Protein AF-A0A2D5T8U8-F1 (afdb_monomer)

pLDDT: mean 90.07, std 9.38, range [39.28, 98.5]

Sequence (561 aa):
HLLIDTCDAMGANLVNTICESIAPALEKISGGKALLKILSNYSDNSVCSAIVTYSPNCLANTSMTGEEVRDRIILASHIATSDVHRAVTSNKGIMNGIDALAIATGNDWRAIEASIHAFASKNGQYSTLTKWSSTDDGNLIGEIKIPIKPGIVGGSLLLNPAARLGIAIAGVKNAQQLSELMTSVGLAQNFAALKALVTDGIQKGHMRLHARSVASLVKTPNYYFDDVVERLVESNNIKAWKAAEILKDLEYERTLSLANNEFSAGKIILFGEHAAVYDKHALAIPIIKAVGANALPFKEETKITISEWGLSTTINRKDYTGVNGVVNTIFDALEVGDLNFFIKISSSLPQGMGLGSSAAIAVAIIRAVAKSINISIDNERINQIAFQCEKLAHGNPSGIDNTISCFEEPILFQKNKSPNFEIIELNNAPPLLIGFSKHSSHTISQVSNVGSRYNKNISQYETIFDHIDELSCKGAEALKAGNYKELGQLMNICHGLLNAIEISTPDLENIINIARENGASGAKLTGSGGGGSVVALCPDSIEEVQKALHQAGYETLRPNT

Mean predicted aligned error: 16.63 Å

Foldseek 3Di:
DDDDDPWQALCFVVQLVVLVVCQVVVCVVPVDHDDDRGDDLQQVVQKDKDKDKADLCVLDDPPDGSLLLQVQLQVLQVCQFVDLVSVVVLQVLLLVQLVVLCVQQQWDSVSQVVNFQVVCCPVPDRGHQKHWDADPVGIIMIMGMGRDFTHNDDDRRVPDPSNPVSCVVLVDDGRSSVVNVSNVRSRVSSSVQSSQCRPVHPVLVVLLVLLLVLLVVLVQDPVCRVVLSVVCSVVVPSHNVSSVVSSVVVVVVVVVQVVQWDFWWWKWWLFCALLLLVQFKTWMATQGRQKTKAKAWDPDAAWEDEPVVRDIDGADLPDLDDPNVLLNLLCVLLVVPPTHIHMYMYGPDDPQQQRLPLLRVSLRSSVNVCVNVVHDDALVSSLVSSVVSCCRVQVRDSSPSNNCRRPNATWTAGRPDVVRIDGQDAPDDFFKKKWFFPDGDPLNVLSVLLVVVCVVPVVVVVVLSVLSSVLNVVLSVCRSVVVQLVNQVSSAVSQVSVVVSPQEDPRQVVLQVLLVVQAFSHKHRTGRGPGHMMMTGHPPRSPSSCVSSVVVVIDMDRGPD

Solvent-accessible surface area (backbone atoms only — not comparable to full-atom values): 28833 Å² total; per-residue (Å²): 136,86,89,76,89,46,75,39,26,60,36,62,70,61,48,22,53,52,40,56,67,48,39,67,60,51,23,70,73,68,74,52,79,81,86,79,54,68,67,72,57,68,37,78,88,38,64,42,70,35,75,51,77,44,56,29,85,81,53,42,59,100,87,44,53,16,60,57,48,42,54,43,38,27,51,55,37,51,48,16,51,78,33,51,74,46,6,56,54,49,42,51,40,19,43,61,37,32,40,51,51,24,55,43,36,48,35,68,42,67,50,40,49,54,14,35,58,52,56,29,30,71,85,78,54,56,28,38,56,55,50,46,45,72,46,97,89,63,28,36,35,39,37,37,63,45,30,47,71,48,36,78,52,52,76,73,31,72,71,35,66,63,17,47,49,36,40,61,74,66,66,55,88,48,17,65,52,46,30,48,50,39,46,41,40,17,49,51,35,35,49,52,54,41,53,32,59,68,64,80,31,56,65,58,59,50,45,51,54,49,22,47,54,38,36,57,73,68,63,52,54,79,93,48,37,65,61,41,26,49,56,27,56,73,65,74,48,80,42,55,69,49,42,48,50,49,45,48,49,55,52,46,58,49,48,62,56,58,77,66,38,28,58,12,8,18,42,42,49,73,29,20,69,74,26,25,68,72,64,21,36,21,24,34,40,22,22,56,68,26,21,32,13,33,37,40,85,36,94,58,78,26,32,42,35,31,68,86,75,74,43,72,50,74,51,51,89,86,45,74,57,75,72,28,19,42,52,45,53,48,38,61,77,66,66,52,77,90,71,24,32,43,32,44,37,47,58,80,61,70,81,49,30,43,36,32,60,67,31,8,48,45,39,5,46,50,48,14,45,32,56,62,72,71,50,91,78,53,60,69,59,50,26,54,53,22,42,51,38,42,29,74,76,58,65,76,63,52,56,60,50,23,44,29,13,51,69,56,46,33,31,45,32,27,56,88,45,88,73,38,56,44,79,53,72,63,90,64,71,76,51,48,40,35,38,43,42,99,40,58,25,58,52,64,60,39,55,52,51,44,51,57,51,32,75,75,39,50,74,62,44,50,55,52,34,51,52,34,25,55,47,12,56,53,38,51,53,25,52,48,70,65,38,56,63,61,33,11,50,50,30,39,55,48,35,54,55,45,43,75,66,70,29,64,38,75,61,52,52,49,55,34,48,54,32,43,77,38,54,25,50,13,34,25,73,24,41,56,28,63,36,8,24,32,44,30,36,19,86,89,24,53,68,55,25,52,51,53,40,45,75,74,72,34,55,74,46,73,67,53,90

Nearest PDB structures (foldseek):
  4i4b-assembly1_A  TM=9.129E-01  e=1.386E-19  Pseudomonas sp. 'mevalonii'
  6dio-assembly2_C  TM=8.079E-01  e=1.342E-20  Delftia acidovorans
  6p7k-assembly1_A  TM=9.926E-01  e=1.206E-17  Burkholderia cenocepacia
  1qax-assembly1_A  TM=8.674E-01  e=8.775E-20  Pseudomonas sp. 'mevalonii'
  6dio-assembly1_A  TM=9.814E-01  e=2.218E-17  Delftia acidovorans

Radius of gyration: 33.66 Å; Cα contacts (8 Å, |Δi|>4): 1019; chains: 1; bounding box: 68×60×104 Å

Structure (mmCIF, N/CA/C/O backbone):
data_AF-A0A2D5T8U8-F1
#
_entry.id   AF-A0A2D5T8U8-F1
#
loop_
_atom_site.group_PDB
_atom_site.id
_atom_site.type_symbol
_atom_site.label_atom_id
_atom_site.label_alt_id
_atom_site.label_comp_id
_atom_site.label_asym_id
_atom_site.label_entity_id
_atom_site.label_seq_id
_atom_site.pdbx_PDB_ins_code
_atom_site.Cartn_x
_atom_site.Cartn_y
_atom_site.Cartn_z
_atom_site.occupancy
_atom_site.B_iso_or_equiv
_atom_site.auth_seq_id
_atom_site.auth_comp_id
_atom_site.auth_asym_id
_atom_site.auth_atom_id
_atom_site.pdbx_PDB_model_num
ATOM 1 N N . HIS A 1 1 ? -23.958 0.353 53.812 1.00 90.50 1 HIS 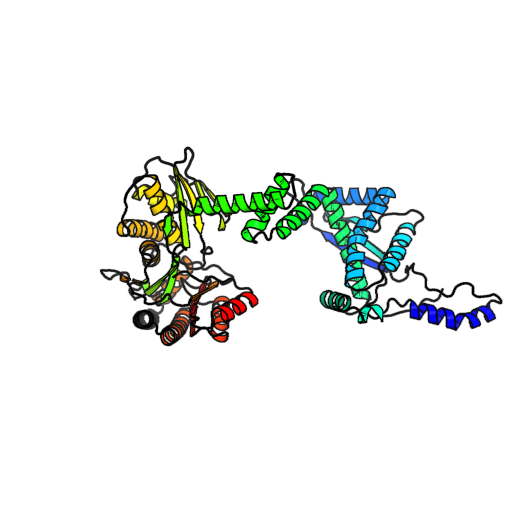A N 1
ATOM 2 C CA . HIS A 1 1 ? -23.847 0.106 52.360 1.00 90.50 1 HIS A CA 1
ATOM 3 C C . HIS A 1 1 ? -23.835 -1.392 52.122 1.00 90.50 1 HIS A C 1
ATOM 5 O O . HIS A 1 1 ? -23.178 -2.092 52.882 1.00 90.50 1 HIS A O 1
ATOM 11 N N . LEU A 1 2 ? -24.582 -1.878 51.129 1.00 92.19 2 LEU A N 1
ATOM 12 C CA . LEU A 1 2 ? -24.524 -3.278 50.701 1.00 92.19 2 LEU A CA 1
ATOM 13 C C . LEU A 1 2 ? -23.469 -3.394 49.601 1.00 92.19 2 LEU A C 1
ATOM 15 O O . LEU A 1 2 ? -23.509 -2.621 48.645 1.00 92.19 2 LEU A O 1
ATOM 19 N N . LEU A 1 3 ? -22.538 -4.334 49.742 1.00 93.69 3 LEU A N 1
ATOM 20 C CA . LEU A 1 3 ? -21.567 -4.661 48.700 1.00 93.69 3 LEU A CA 1
ATOM 21 C C . LEU A 1 3 ? -22.114 -5.851 47.918 1.00 93.69 3 LEU A C 1
ATOM 23 O O . LEU A 1 3 ? -22.329 -6.918 48.489 1.00 93.69 3 LEU A O 1
ATOM 27 N N . ILE A 1 4 ? -22.413 -5.632 46.640 1.00 92.94 4 ILE A N 1
ATOM 28 C CA . ILE A 1 4 ? -23.107 -6.599 45.789 1.00 92.94 4 ILE A CA 1
ATOM 29 C C . ILE A 1 4 ? -22.240 -6.857 44.561 1.00 92.94 4 ILE A C 1
ATOM 31 O O . ILE A 1 4 ? -21.931 -5.926 43.808 1.00 92.94 4 ILE A O 1
ATOM 35 N N . ASP A 1 5 ? -21.876 -8.121 44.357 1.00 92.00 5 ASP A N 1
ATOM 36 C CA . ASP A 1 5 ? -21.317 -8.582 43.092 1.00 92.00 5 ASP A CA 1
ATOM 37 C C . ASP A 1 5 ? -22.448 -8.694 42.064 1.00 92.00 5 ASP A C 1
ATOM 39 O O . ASP A 1 5 ? -23.444 -9.385 42.277 1.00 92.00 5 ASP A O 1
ATOM 43 N N . THR A 1 6 ? -22.318 -7.947 40.973 1.00 92.19 6 THR A N 1
ATOM 44 C CA . THR A 1 6 ? -23.311 -7.884 39.893 1.00 92.19 6 THR A CA 1
ATOM 45 C C . THR A 1 6 ? -22.839 -8.631 38.646 1.00 92.19 6 THR A C 1
ATOM 47 O O . THR A 1 6 ? -23.510 -8.567 37.614 1.00 92.19 6 THR A O 1
ATOM 50 N N . CYS A 1 7 ? -21.705 -9.335 38.743 1.00 93.12 7 CYS A N 1
ATOM 51 C CA . CYS A 1 7 ? -21.065 -10.091 37.675 1.00 93.12 7 CYS A CA 1
ATOM 52 C C . CYS A 1 7 ? -20.946 -9.249 36.389 1.00 93.12 7 CYS A C 1
ATOM 54 O O . CYS A 1 7 ? -20.406 -8.144 36.417 1.00 93.12 7 CYS A O 1
ATOM 56 N N . ASP A 1 8 ? -21.484 -9.735 35.268 1.00 94.00 8 ASP A N 1
ATOM 57 C CA . ASP A 1 8 ? -21.397 -9.074 33.961 1.00 94.00 8 ASP A CA 1
ATOM 58 C C . ASP A 1 8 ? -22.409 -7.940 33.736 1.00 94.00 8 ASP A C 1
ATOM 60 O O . ASP A 1 8 ? -22.427 -7.311 32.671 1.00 94.00 8 ASP A O 1
ATOM 64 N N . ALA A 1 9 ? -23.284 -7.682 34.709 1.00 91.62 9 ALA A N 1
ATOM 65 C CA . ALA A 1 9 ? -24.244 -6.592 34.651 1.00 91.62 9 ALA A CA 1
ATOM 66 C C . ALA A 1 9 ? -23.700 -5.351 35.369 1.00 91.62 9 ALA A C 1
ATOM 68 O O . ALA A 1 9 ? -23.100 -5.443 36.441 1.00 91.62 9 ALA A O 1
ATOM 69 N N . MET A 1 10 ? -24.054 -4.166 34.861 1.00 90.00 10 MET A N 1
ATOM 70 C CA . MET A 1 10 ? -23.877 -2.911 35.608 1.00 90.00 10 MET A CA 1
ATOM 71 C C . MET A 1 10 ? -24.603 -2.978 36.968 1.00 90.00 10 MET A C 1
ATOM 73 O O . MET A 1 10 ? -24.088 -2.527 37.989 1.00 90.00 10 MET A O 1
ATOM 77 N N . GLY A 1 11 ? -25.795 -3.591 36.984 1.00 89.75 11 GLY A N 1
ATOM 78 C CA . GLY A 1 11 ? -26.484 -4.004 38.207 1.00 89.75 11 GLY A CA 1
ATOM 79 C C . GLY A 1 11 ? -27.383 -2.961 38.874 1.00 89.75 11 GLY A C 1
ATOM 80 O O . GLY A 1 11 ? -27.856 -3.220 39.974 1.00 89.75 11 GLY A O 1
ATOM 81 N N . ALA A 1 12 ? -27.681 -1.825 38.234 1.00 89.44 12 ALA A N 1
ATOM 82 C CA . ALA A 1 12 ? -28.511 -0.769 38.830 1.00 89.44 12 ALA A CA 1
ATOM 83 C C . ALA A 1 12 ? -29.882 -1.275 39.329 1.00 89.44 12 ALA A C 1
ATOM 85 O O . ALA A 1 12 ? -30.212 -1.112 40.503 1.00 89.44 12 ALA A O 1
ATOM 86 N N . ASN A 1 13 ? -30.650 -1.955 38.470 1.00 89.75 13 ASN A N 1
ATOM 87 C CA . ASN A 1 13 ? -31.962 -2.498 38.848 1.00 89.75 13 ASN A CA 1
ATOM 88 C C . ASN A 1 13 ? -31.845 -3.577 39.932 1.00 89.75 13 ASN A C 1
ATOM 90 O O . ASN A 1 13 ? -32.606 -3.562 40.892 1.00 89.75 13 ASN A O 1
ATOM 94 N N . LEU A 1 14 ? -30.858 -4.470 39.806 1.00 91.62 14 LEU A N 1
ATOM 95 C CA . LEU A 1 14 ? -30.606 -5.539 40.773 1.00 91.62 14 LEU A CA 1
ATOM 96 C C . LEU A 1 14 ? -30.339 -4.970 42.174 1.00 91.62 14 LEU A C 1
ATOM 98 O O . LEU A 1 14 ? -30.970 -5.384 43.144 1.00 91.62 14 LEU A O 1
ATOM 102 N N . VAL A 1 15 ? -29.437 -3.990 42.275 1.00 93.50 15 VAL A N 1
ATOM 103 C CA . VAL A 1 15 ? -29.074 -3.349 43.544 1.00 93.50 15 VAL A CA 1
ATOM 104 C C . VAL A 1 15 ? -30.272 -2.623 44.155 1.00 93.50 15 VAL A C 1
ATOM 106 O O . VAL A 1 15 ? -30.517 -2.771 45.350 1.00 93.50 15 VAL A O 1
ATOM 109 N N . ASN A 1 16 ? -31.054 -1.893 43.355 1.00 94.69 16 ASN A N 1
ATOM 110 C CA . ASN A 1 16 ? -32.239 -1.189 43.850 1.00 94.69 16 ASN A CA 1
ATOM 111 C C . ASN A 1 16 ? -33.286 -2.163 44.404 1.00 94.69 16 ASN A C 1
ATOM 113 O O . ASN A 1 16 ? -33.757 -1.973 45.522 1.00 94.69 16 ASN A O 1
ATOM 117 N N . THR A 1 17 ? -33.580 -3.252 43.688 1.00 95.94 17 THR A N 1
ATOM 118 C CA . THR A 1 17 ? -34.515 -4.284 44.159 1.00 95.94 17 THR A CA 1
ATOM 119 C C . THR A 1 17 ? -34.043 -4.937 45.461 1.00 95.94 17 THR A C 1
ATOM 121 O O . THR A 1 17 ? -34.850 -5.167 46.365 1.00 95.94 17 THR A O 1
ATOM 124 N N . ILE A 1 18 ? -32.738 -5.198 45.606 1.00 96.00 18 ILE A N 1
ATOM 125 C CA . ILE A 1 18 ? -32.167 -5.720 46.858 1.00 96.00 18 ILE A CA 1
ATOM 126 C C . ILE A 1 18 ? -32.343 -4.702 47.996 1.00 96.00 18 ILE A C 1
ATOM 128 O O . ILE A 1 18 ? -32.807 -5.068 49.078 1.00 96.00 18 ILE A O 1
ATOM 132 N N . CYS A 1 19 ? -32.027 -3.426 47.753 1.00 95.81 19 CYS A N 1
ATOM 133 C CA . CYS A 1 19 ? -32.203 -2.345 48.726 1.00 95.81 19 CYS A CA 1
ATOM 134 C C . CYS A 1 19 ? -33.668 -2.187 49.161 1.00 95.81 19 CYS A C 1
ATOM 136 O O . CYS A 1 19 ? -33.944 -1.999 50.345 1.00 95.81 19 CYS A O 1
ATOM 138 N N . GLU A 1 20 ? -34.611 -2.285 48.226 1.00 96.12 20 GLU A N 1
ATOM 139 C CA . GLU A 1 20 ? -36.045 -2.236 48.511 1.00 96.12 20 GLU A CA 1
ATOM 140 C C . GLU A 1 20 ? -36.513 -3.422 49.349 1.00 96.12 20 GLU A C 1
ATOM 142 O O . GLU A 1 20 ? -37.268 -3.239 50.304 1.00 96.12 20 GLU A O 1
ATOM 147 N N . SER A 1 21 ? -36.009 -4.616 49.041 1.00 96.88 21 SER A N 1
ATOM 148 C CA . SER A 1 21 ? -36.396 -5.853 49.719 1.00 96.88 21 SER A CA 1
ATOM 149 C C . SER A 1 21 ? -35.879 -5.926 51.158 1.00 96.88 21 SER A C 1
ATOM 151 O O . SER A 1 21 ? -36.570 -6.441 52.034 1.00 96.88 21 SER A O 1
ATOM 153 N N . ILE A 1 22 ? -34.676 -5.407 51.431 1.00 96.50 22 ILE A N 1
ATOM 154 C CA . ILE A 1 22 ? -34.072 -5.465 52.772 1.00 96.50 22 ILE A CA 1
ATOM 155 C C . ILE A 1 22 ? -34.500 -4.309 53.686 1.00 96.50 22 ILE A C 1
ATOM 157 O O . ILE A 1 22 ? -34.369 -4.409 54.908 1.00 96.50 22 ILE A O 1
ATOM 161 N N . ALA A 1 23 ? -35.020 -3.213 53.122 1.00 96.50 23 ALA A N 1
ATOM 162 C CA . ALA A 1 23 ? -35.370 -2.014 53.880 1.00 96.50 23 ALA A CA 1
ATOM 163 C C . ALA A 1 23 ? -36.286 -2.287 55.093 1.00 96.50 23 ALA A C 1
ATOM 165 O O . ALA A 1 23 ? -35.926 -1.831 56.180 1.00 96.50 23 ALA A O 1
ATOM 166 N N . PRO A 1 24 ? -37.373 -3.086 54.999 1.00 97.25 24 PRO A N 1
ATOM 167 C 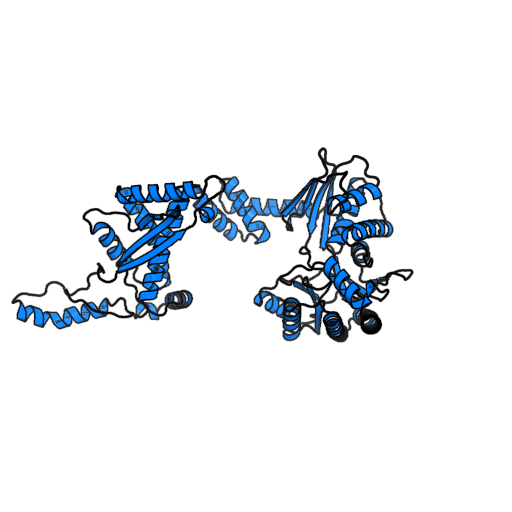CA . PRO A 1 24 ? -38.233 -3.359 56.156 1.00 97.25 24 PRO A CA 1
ATOM 168 C C . PRO A 1 24 ? -37.499 -4.046 57.319 1.00 97.25 24 PRO A C 1
ATOM 170 O O . PRO A 1 24 ? -37.777 -3.778 58.489 1.00 97.25 24 PRO A O 1
ATOM 173 N N . ALA A 1 25 ? -36.532 -4.921 57.017 1.00 97.06 25 ALA A N 1
ATOM 174 C CA . ALA A 1 25 ? -35.726 -5.582 58.040 1.00 97.06 25 ALA A CA 1
ATOM 175 C C . ALA A 1 25 ? -34.785 -4.586 58.741 1.00 97.06 25 ALA A C 1
ATOM 177 O O . ALA A 1 25 ? -34.657 -4.618 59.964 1.00 97.06 25 ALA A O 1
ATOM 178 N N . LEU A 1 26 ? -34.172 -3.668 57.987 1.00 95.94 26 LEU A N 1
ATOM 179 C CA . LEU A 1 26 ? -33.292 -2.629 58.533 1.00 95.94 26 LEU A CA 1
ATOM 180 C C . LEU A 1 26 ? -34.051 -1.582 59.359 1.00 95.94 26 LEU A C 1
ATOM 182 O O . LEU A 1 26 ? -33.545 -1.138 60.390 1.00 95.94 26 LEU A O 1
ATOM 186 N N . GLU A 1 27 ? -35.266 -1.211 58.957 1.00 97.62 27 GLU A N 1
ATOM 187 C CA . GLU A 1 27 ? -36.150 -0.342 59.747 1.00 97.62 27 GLU A CA 1
ATOM 188 C C . GLU A 1 27 ? -36.495 -0.989 61.091 1.00 97.62 27 GLU A C 1
ATOM 190 O O . GLU A 1 27 ? -36.372 -0.355 62.138 1.00 97.62 27 GLU A O 1
ATOM 195 N N . LYS A 1 28 ? -36.819 -2.290 61.088 1.00 97.62 28 LYS A N 1
ATOM 196 C CA . LYS A 1 28 ? -37.085 -3.045 62.320 1.00 97.62 28 LYS A CA 1
ATOM 197 C C . LYS A 1 28 ? -35.870 -3.110 63.253 1.00 97.62 28 LYS A C 1
ATOM 199 O O . LYS A 1 28 ? -36.043 -3.033 64.464 1.00 97.62 28 LYS A O 1
ATOM 204 N N . ILE A 1 29 ? -34.661 -3.266 62.706 1.00 97.19 29 ILE A N 1
ATOM 205 C CA . ILE A 1 29 ? -33.413 -3.332 63.487 1.00 97.19 29 ILE A CA 1
ATOM 206 C C . ILE A 1 29 ? -33.043 -1.956 64.054 1.00 97.19 29 ILE A C 1
ATOM 208 O O . ILE A 1 29 ? -32.638 -1.854 65.207 1.00 97.19 29 ILE A O 1
ATOM 212 N N . SER A 1 30 ? -33.160 -0.902 63.246 1.00 96.88 30 SER A N 1
ATOM 213 C CA . SER A 1 30 ? -32.703 0.443 63.616 1.00 96.88 30 SER A CA 1
ATOM 214 C C . SER A 1 30 ? -33.723 1.257 64.415 1.00 96.88 30 SER A C 1
ATOM 216 O O . SER A 1 30 ? -33.341 2.221 65.073 1.00 96.88 30 SER A O 1
ATOM 218 N N . GLY A 1 31 ? -35.016 0.926 64.323 1.00 96.62 31 GLY A N 1
ATOM 219 C CA . GLY A 1 31 ? -36.113 1.765 64.817 1.00 96.62 31 GLY A CA 1
ATOM 220 C C . GLY A 1 31 ? -36.361 3.032 63.983 1.00 96.62 31 GLY A C 1
ATOM 221 O O . GLY A 1 31 ? -37.229 3.831 64.333 1.00 96.62 31 GLY A O 1
ATOM 222 N N . GLY A 1 32 ? -35.610 3.235 62.894 1.00 96.31 32 GLY A N 1
ATOM 223 C CA . GLY A 1 32 ? -35.757 4.361 61.971 1.00 96.31 32 GLY A CA 1
ATOM 224 C C . GLY A 1 32 ? -36.614 4.034 60.743 1.00 96.31 32 GLY A C 1
ATOM 225 O O . GLY A 1 32 ? -37.110 2.921 60.588 1.00 96.31 32 GLY A O 1
ATOM 226 N N . LYS A 1 33 ? -36.762 5.016 59.842 1.00 96.19 33 LYS A N 1
ATOM 227 C CA . LYS A 1 33 ? -37.397 4.852 58.521 1.00 96.19 33 LYS A CA 1
ATOM 228 C C . LYS A 1 33 ? -36.363 4.996 57.409 1.00 96.19 33 LYS A C 1
ATOM 230 O O . LYS A 1 33 ? -35.565 5.933 57.424 1.00 96.19 33 LYS A O 1
ATOM 235 N N . ALA A 1 34 ? -36.392 4.095 56.435 1.00 95.19 34 ALA A N 1
ATOM 236 C CA . ALA A 1 34 ? -35.522 4.130 55.273 1.00 95.19 34 ALA A CA 1
ATOM 237 C C . ALA A 1 34 ? -35.923 5.291 54.351 1.00 95.19 34 ALA A C 1
ATOM 239 O O . ALA A 1 34 ? -37.035 5.328 53.824 1.00 95.19 34 ALA A O 1
ATOM 240 N N . LEU A 1 35 ? -35.002 6.235 54.140 1.00 95.94 35 LEU A N 1
ATOM 241 C CA . LEU A 1 35 ? -35.244 7.409 53.297 1.00 95.94 35 LEU A CA 1
ATOM 242 C C . LEU A 1 35 ? -35.021 7.113 51.807 1.00 95.94 35 LEU A C 1
ATOM 244 O O . LEU A 1 35 ? -35.882 7.399 50.982 1.00 95.94 35 LEU A O 1
ATOM 248 N N . LEU A 1 36 ? -33.869 6.528 51.463 1.00 95.44 36 LEU A N 1
ATOM 249 C CA . LEU A 1 36 ? -33.466 6.215 50.089 1.00 95.44 36 LEU A CA 1
ATOM 250 C C . LEU A 1 36 ? -33.038 4.749 49.986 1.00 95.44 36 LEU A C 1
ATOM 252 O O . LEU A 1 36 ? -32.392 4.218 50.888 1.00 95.44 36 LEU A O 1
ATOM 256 N N . LYS A 1 37 ? -33.394 4.110 48.870 1.00 95.69 37 LYS A N 1
ATOM 257 C CA . LYS A 1 37 ? -33.139 2.690 48.571 1.00 95.69 37 LYS A CA 1
ATOM 258 C C . LYS A 1 37 ? -32.567 2.585 47.160 1.00 95.69 37 LYS A C 1
ATOM 260 O O . LYS A 1 37 ? -33.226 2.117 46.242 1.00 95.69 37 LYS A O 1
ATOM 265 N N . ILE A 1 38 ? -31.377 3.143 46.976 1.00 95.44 38 ILE A N 1
ATOM 266 C CA . ILE A 1 38 ? -30.797 3.405 45.658 1.00 95.44 38 ILE A CA 1
ATOM 267 C C . ILE A 1 38 ? -29.327 2.988 45.634 1.00 95.44 38 ILE A C 1
ATOM 269 O O . ILE A 1 38 ? -28.645 3.057 46.660 1.00 95.44 38 ILE A O 1
ATOM 273 N N . LEU A 1 39 ? -28.835 2.559 44.471 1.00 95.12 39 LEU A N 1
ATOM 274 C CA . LEU A 1 39 ? -27.404 2.370 44.250 1.00 95.12 39 LEU A CA 1
ATOM 275 C C . LEU A 1 39 ? -26.603 3.674 44.429 1.00 95.12 39 LEU A C 1
ATOM 277 O O . LEU A 1 39 ? -27.123 4.779 44.277 1.00 95.12 39 LEU A O 1
ATOM 281 N N . SER A 1 40 ? -25.302 3.525 44.679 1.00 95.12 40 SER A N 1
ATOM 282 C CA . SER A 1 40 ? -24.322 4.604 44.531 1.00 95.12 40 SER A CA 1
ATOM 283 C C . SER A 1 40 ? -23.662 4.497 43.158 1.00 95.12 40 SER A C 1
ATOM 285 O O . SER A 1 40 ? -23.153 3.431 42.817 1.00 95.12 40 SER A O 1
ATOM 287 N N . ASN A 1 41 ? -23.624 5.594 42.395 1.00 95.06 41 ASN A N 1
ATOM 288 C CA . ASN A 1 41 ? -22.818 5.661 41.168 1.00 95.06 41 ASN A CA 1
ATOM 289 C C . ASN A 1 41 ? -21.325 5.830 41.463 1.00 95.06 41 ASN A C 1
ATOM 291 O O . ASN A 1 41 ? -20.510 5.554 40.594 1.00 95.06 41 ASN A O 1
ATOM 295 N N . TYR A 1 42 ? -20.953 6.251 42.676 1.00 95.44 42 TYR A N 1
ATOM 296 C CA . TYR A 1 42 ? -19.556 6.236 43.088 1.00 95.44 42 TYR A CA 1
ATOM 297 C C . TYR A 1 42 ? -19.139 4.788 43.363 1.00 95.44 42 TYR A C 1
ATOM 299 O O . TYR A 1 42 ? -19.428 4.236 44.426 1.00 95.44 42 TYR A O 1
ATOM 307 N N . SER A 1 43 ? -18.538 4.163 42.350 1.00 90.00 43 SER A N 1
ATOM 308 C CA . SER A 1 43 ? -18.194 2.739 42.290 1.00 90.00 43 SER A CA 1
ATOM 309 C C . SER A 1 43 ? -16.735 2.495 42.685 1.00 90.00 43 SER A C 1
ATOM 311 O O . SER A 1 43 ? -15.985 1.824 41.977 1.00 90.00 43 SER A O 1
ATOM 313 N N . ASP A 1 44 ? -16.321 3.055 43.818 1.00 88.56 44 ASP A N 1
ATOM 314 C CA . ASP A 1 44 ? -14.952 3.021 44.357 1.00 88.56 44 ASP A CA 1
ATOM 315 C C . ASP A 1 44 ? -14.439 1.624 44.752 1.00 88.56 44 ASP A C 1
ATOM 317 O O . ASP A 1 44 ? -13.246 1.441 44.979 1.00 88.56 44 ASP A O 1
ATOM 321 N N . ASN A 1 45 ? -15.324 0.628 44.767 1.00 90.31 45 ASN A N 1
ATOM 322 C CA . ASN A 1 45 ? -14.995 -0.787 44.933 1.00 90.31 45 ASN A CA 1
ATOM 323 C C . ASN A 1 45 ? -14.743 -1.514 43.593 1.00 90.31 45 ASN A C 1
ATOM 325 O O . ASN A 1 45 ? -14.332 -2.670 43.588 1.00 90.31 45 ASN A O 1
ATOM 329 N N . SER A 1 46 ? -14.977 -0.859 42.451 1.00 93.19 46 SER A N 1
ATOM 330 C CA . SER A 1 46 ? -14.776 -1.406 41.099 1.00 93.19 46 SER A CA 1
ATOM 331 C C . SER A 1 46 ? -13.710 -0.602 40.362 1.00 93.19 46 SER A C 1
ATOM 333 O O . SER A 1 46 ? -13.993 0.101 39.394 1.00 93.19 46 SER A O 1
ATOM 335 N N . VAL A 1 47 ? -12.480 -0.657 40.872 1.00 96.00 47 VAL A N 1
ATOM 336 C CA . VAL A 1 47 ? -11.355 0.126 40.350 1.00 96.00 47 VAL A CA 1
ATOM 337 C C . VAL A 1 47 ? -10.549 -0.692 39.353 1.00 96.00 47 VAL A C 1
ATOM 339 O O . VAL A 1 47 ? -10.087 -1.784 39.672 1.00 96.00 47 VAL A O 1
ATOM 342 N N . CYS A 1 48 ? -10.336 -0.123 38.171 1.00 97.38 48 CYS A N 1
ATOM 343 C CA . CYS A 1 48 ? -9.470 -0.669 37.139 1.00 97.38 48 CYS A CA 1
ATOM 344 C C . CYS A 1 48 ? -8.211 0.198 36.992 1.00 97.38 48 CYS A C 1
ATOM 346 O O . CYS A 1 48 ? -8.234 1.410 37.243 1.00 97.38 48 CYS A O 1
ATOM 348 N N . SER A 1 49 ? -7.108 -0.431 36.591 1.00 97.69 49 SER A N 1
ATOM 349 C CA . SER A 1 49 ? -5.830 0.226 36.340 1.00 97.69 49 SER A CA 1
ATOM 350 C C . SER A 1 49 ? -5.259 -0.214 35.000 1.00 97.69 49 SER A C 1
ATOM 352 O O . SER A 1 49 ? -5.340 -1.388 34.653 1.00 97.69 49 SER A O 1
ATOM 354 N N . ALA A 1 50 ? -4.650 0.724 34.278 1.00 98.31 50 ALA A N 1
ATOM 355 C CA . ALA A 1 50 ? -3.879 0.444 33.073 1.00 98.31 50 ALA A CA 1
ATOM 356 C C . ALA A 1 50 ? -2.535 1.172 33.139 1.00 98.31 50 ALA A C 1
ATOM 358 O O . ALA A 1 50 ? -2.432 2.254 33.726 1.00 98.31 50 ALA A O 1
ATOM 359 N N . ILE A 1 51 ? -1.515 0.554 32.547 1.00 98.38 51 ILE A N 1
ATOM 360 C CA . ILE A 1 51 ? -0.141 1.051 32.514 1.00 98.38 51 ILE A CA 1
ATOM 361 C C . ILE A 1 51 ? 0.384 0.886 31.090 1.00 98.38 51 ILE A C 1
ATOM 363 O O . ILE A 1 51 ? 0.126 -0.131 30.448 1.00 98.38 51 ILE A O 1
ATOM 367 N N . VAL A 1 52 ? 1.120 1.878 30.596 1.00 97.88 52 VAL A N 1
ATOM 368 C CA . VAL A 1 52 ? 1.794 1.823 29.296 1.00 97.88 52 VAL A CA 1
ATOM 369 C C . VAL A 1 52 ? 3.208 2.373 29.407 1.00 97.88 52 VAL A C 1
ATOM 371 O O . VAL A 1 52 ? 3.458 3.311 30.165 1.00 97.88 52 VAL A O 1
ATOM 374 N N . THR A 1 53 ? 4.128 1.811 28.628 1.00 97.88 53 THR A N 1
ATOM 375 C CA . THR A 1 53 ? 5.515 2.273 28.548 1.00 97.88 53 THR A CA 1
ATOM 376 C C . THR A 1 53 ? 5.889 2.547 27.098 1.00 97.88 53 THR A C 1
ATOM 378 O O . THR A 1 53 ? 5.671 1.702 26.232 1.00 97.88 53 THR A O 1
ATOM 381 N N . TYR A 1 54 ? 6.467 3.719 26.835 1.00 97.00 54 TYR A N 1
ATOM 382 C CA . TYR A 1 54 ? 6.965 4.109 25.517 1.00 97.00 54 TYR A CA 1
ATOM 383 C C . TYR A 1 54 ? 8.468 4.366 25.561 1.00 97.00 54 TYR A C 1
ATOM 385 O O . TYR A 1 54 ? 8.951 5.141 26.390 1.00 97.00 54 TYR A O 1
ATOM 393 N N . SER A 1 55 ? 9.190 3.766 24.614 1.00 96.38 55 SER A N 1
ATOM 394 C CA . SER A 1 55 ? 10.582 4.129 24.354 1.00 96.38 55 SER A CA 1
ATOM 395 C C . SER A 1 55 ? 10.659 5.537 23.751 1.00 96.38 55 SER A C 1
ATOM 397 O O . SER A 1 55 ? 9.828 5.856 22.890 1.00 96.38 55 SER A O 1
ATOM 399 N N . PRO A 1 56 ? 11.655 6.367 24.127 1.00 93.75 56 PRO A N 1
ATOM 400 C CA . PRO A 1 56 ? 11.876 7.680 23.519 1.00 93.75 56 PRO A CA 1
ATOM 401 C C . PRO A 1 56 ? 11.907 7.641 21.985 1.00 93.75 56 PRO A C 1
ATOM 403 O O . PRO A 1 56 ? 11.317 8.502 21.333 1.00 93.75 56 PRO A O 1
ATOM 406 N N . ASN A 1 57 ? 12.463 6.583 21.390 1.00 90.94 57 ASN A N 1
ATOM 407 C CA . ASN A 1 57 ? 12.532 6.415 19.934 1.00 90.94 57 ASN A CA 1
ATOM 408 C C . ASN A 1 57 ? 11.156 6.449 19.240 1.00 90.94 57 ASN A C 1
ATOM 410 O O . ASN A 1 57 ? 11.057 6.856 18.088 1.00 90.94 57 ASN A O 1
ATOM 414 N N . CYS A 1 58 ? 10.079 6.065 19.934 1.00 91.69 58 CYS A N 1
ATOM 415 C CA . CYS A 1 58 ? 8.710 6.097 19.405 1.00 91.69 58 CYS A CA 1
ATOM 416 C C . CYS A 1 58 ? 8.013 7.461 19.598 1.00 91.69 58 CYS A C 1
ATOM 418 O O . CYS A 1 58 ? 6.893 7.678 19.121 1.00 91.69 58 CYS A O 1
ATOM 420 N N . LEU A 1 59 ? 8.631 8.373 20.352 1.00 92.56 59 LEU A N 1
ATOM 421 C CA . LEU A 1 59 ? 8.061 9.671 20.711 1.00 92.56 59 LEU A CA 1
ATOM 422 C C . LEU A 1 59 ? 8.553 10.804 19.811 1.00 92.56 59 LEU A C 1
ATOM 424 O O . LEU A 1 59 ? 7.807 11.771 19.645 1.00 92.56 59 LEU A O 1
ATOM 428 N N . ALA A 1 60 ? 9.747 10.661 19.232 1.00 88.38 60 ALA A N 1
ATOM 429 C CA . ALA A 1 60 ? 10.395 11.669 18.400 1.00 88.38 60 ALA A CA 1
ATOM 430 C C . ALA A 1 60 ? 9.533 12.100 17.199 1.00 88.38 60 ALA A C 1
ATOM 432 O O . ALA A 1 60 ? 8.744 11.323 16.652 1.00 88.38 60 ALA A O 1
ATOM 433 N N . ASN A 1 61 ? 9.707 13.350 16.778 1.00 82.31 61 ASN A N 1
ATOM 434 C CA . ASN A 1 61 ? 9.176 13.886 15.526 1.00 82.31 61 ASN A CA 1
ATOM 435 C C . ASN A 1 61 ? 10.279 14.684 14.802 1.00 82.31 61 ASN A C 1
ATOM 437 O O . ASN A 1 61 ? 11.440 14.670 15.204 1.00 82.31 61 ASN A O 1
ATOM 441 N N . THR A 1 62 ? 9.938 15.377 13.716 1.00 75.38 62 THR A N 1
ATOM 442 C CA . THR A 1 62 ? 10.913 16.144 12.921 1.00 75.38 62 THR A CA 1
ATOM 443 C C . THR A 1 62 ? 11.513 17.343 13.658 1.00 75.38 62 THR A C 1
ATOM 445 O O . THR A 1 62 ? 12.521 17.877 13.206 1.00 75.38 62 THR A O 1
ATOM 448 N N . SER A 1 63 ? 10.890 17.806 14.747 1.00 82.06 63 SER A N 1
ATOM 449 C CA . SER A 1 63 ? 11.265 19.032 15.461 1.00 82.06 63 SER A CA 1
ATOM 450 C C . SER A 1 63 ? 11.844 18.793 16.857 1.00 82.06 63 SER A C 1
ATOM 452 O O . SER A 1 63 ? 12.495 19.691 17.385 1.00 82.06 63 SER A O 1
ATOM 454 N N . MET A 1 64 ? 11.620 17.622 17.459 1.00 89.44 64 MET A N 1
ATOM 455 C CA . MET A 1 64 ? 11.964 17.322 18.848 1.00 89.44 64 MET A CA 1
ATOM 456 C C . MET A 1 64 ? 12.443 15.880 19.022 1.00 89.44 64 MET A C 1
ATOM 458 O O . MET A 1 64 ? 11.914 14.947 18.405 1.00 89.44 64 MET A O 1
ATOM 462 N N . THR A 1 65 ? 13.404 15.686 19.928 1.00 94.88 65 THR A N 1
ATOM 463 C CA . THR A 1 65 ? 13.871 14.345 20.298 1.00 94.88 65 THR A CA 1
ATOM 464 C C . THR A 1 65 ? 12.833 13.607 21.141 1.00 94.88 65 THR A C 1
ATOM 466 O O . THR A 1 65 ? 11.940 14.202 21.751 1.00 94.88 65 THR A O 1
ATOM 469 N N . GLY A 1 66 ? 12.952 12.282 21.193 1.00 95.19 66 GLY A N 1
ATOM 470 C CA . GLY A 1 66 ? 12.056 11.438 21.975 1.00 95.19 66 GLY A CA 1
ATOM 471 C C . GLY A 1 66 ? 12.060 11.761 23.467 1.00 95.19 66 GLY A C 1
ATOM 472 O O . GLY A 1 66 ? 11.007 11.807 24.103 1.00 95.19 66 GLY A O 1
ATOM 473 N N . GLU A 1 67 ? 13.246 12.021 24.010 1.00 96.62 67 GLU A N 1
ATOM 474 C CA . GLU A 1 67 ? 13.479 12.399 25.401 1.00 96.62 67 GLU A CA 1
ATOM 475 C C . GLU A 1 67 ? 12.855 13.758 25.710 1.00 96.62 67 GLU A C 1
ATOM 477 O O . GLU A 1 67 ? 12.207 13.919 26.742 1.00 96.62 67 GLU A O 1
ATOM 482 N N . GLU A 1 68 ? 12.972 14.718 24.789 1.00 95.94 68 GLU A N 1
ATOM 483 C CA . GLU A 1 68 ? 12.366 16.035 24.964 1.00 95.94 68 GLU A CA 1
ATOM 484 C C . GLU A 1 68 ? 10.834 15.938 24.993 1.00 95.94 68 GLU A C 1
ATOM 486 O O . GLU A 1 68 ? 10.184 16.520 25.863 1.00 95.94 68 GLU A O 1
ATOM 491 N N . VAL A 1 69 ? 10.238 15.152 24.090 1.00 96.19 69 VAL A N 1
ATOM 492 C CA . VAL A 1 69 ? 8.789 14.898 24.096 1.00 96.19 69 VAL A CA 1
ATOM 493 C C . VAL A 1 69 ? 8.358 14.203 25.390 1.00 96.19 69 VAL A C 1
ATOM 495 O O . VAL A 1 69 ? 7.372 14.628 25.997 1.00 96.19 69 VAL A O 1
ATOM 498 N N . ARG A 1 70 ? 9.096 13.180 25.851 1.00 97.31 70 ARG A N 1
ATOM 499 C CA . ARG A 1 70 ? 8.858 12.502 27.141 1.00 97.31 70 ARG A CA 1
ATOM 500 C C . ARG A 1 70 ? 8.824 13.512 28.285 1.00 97.31 70 ARG A C 1
ATOM 502 O O . ARG A 1 70 ? 7.839 13.562 29.021 1.00 97.31 70 ARG A O 1
ATOM 509 N N . ASP A 1 71 ? 9.869 14.321 28.422 1.00 97.38 71 ASP A N 1
ATOM 510 C CA . ASP A 1 71 ? 10.025 15.230 29.558 1.00 97.38 71 ASP A CA 1
ATOM 511 C C . ASP A 1 71 ? 8.946 16.314 29.565 1.00 97.38 71 ASP A C 1
ATOM 513 O O . ASP A 1 71 ? 8.397 16.649 30.620 1.00 97.38 71 ASP A O 1
ATOM 517 N N . ARG A 1 72 ? 8.543 16.800 28.385 1.00 96.94 72 ARG A N 1
ATOM 518 C CA . ARG A 1 72 ? 7.413 17.728 28.287 1.00 96.94 72 ARG A CA 1
ATOM 519 C C . ARG A 1 72 ? 6.072 17.074 28.623 1.00 96.94 72 ARG A C 1
ATOM 521 O O . ARG A 1 72 ? 5.243 17.735 29.246 1.00 96.94 72 ARG A O 1
ATOM 528 N N . ILE A 1 73 ? 5.837 15.809 28.256 1.00 97.56 73 ILE A N 1
ATOM 529 C CA . ILE A 1 73 ? 4.622 15.075 28.666 1.00 97.56 73 ILE A CA 1
ATOM 530 C C . ILE A 1 73 ? 4.567 14.952 30.194 1.00 97.56 73 ILE A C 1
ATOM 532 O O . ILE A 1 73 ? 3.526 15.238 30.789 1.00 97.56 73 ILE A O 1
ATOM 536 N N . ILE A 1 74 ? 5.683 14.584 30.833 1.00 97.94 74 ILE A N 1
ATOM 537 C CA . ILE A 1 74 ? 5.789 14.491 32.298 1.00 97.94 74 ILE A CA 1
ATOM 538 C C . ILE A 1 74 ? 5.469 15.848 32.936 1.00 97.94 74 ILE A C 1
ATOM 540 O O . ILE A 1 74 ? 4.632 15.936 33.837 1.00 97.94 74 ILE A O 1
ATOM 544 N N . LEU A 1 75 ? 6.061 16.929 32.421 1.00 97.12 75 LEU A N 1
ATOM 545 C CA . LEU A 1 75 ? 5.797 18.280 32.910 1.00 97.12 75 LEU A CA 1
ATOM 546 C C . LEU A 1 75 ? 4.323 18.682 32.738 1.00 97.12 75 LEU A C 1
ATOM 548 O O . LEU A 1 75 ? 3.712 19.198 33.673 1.00 97.12 75 LEU A O 1
ATOM 552 N N . ALA A 1 76 ? 3.721 18.405 31.579 1.00 95.56 76 ALA A N 1
ATOM 553 C CA . ALA A 1 76 ? 2.307 18.677 31.328 1.00 95.56 76 ALA A CA 1
ATOM 554 C C . ALA A 1 76 ? 1.383 17.886 32.273 1.00 95.56 76 ALA A C 1
ATOM 556 O O . ALA A 1 76 ? 0.361 18.416 32.719 1.00 95.56 76 ALA A O 1
ATOM 557 N N . SER A 1 77 ? 1.759 16.651 32.624 1.00 95.50 77 SER A N 1
ATOM 558 C CA . SER A 1 77 ? 1.066 15.858 33.643 1.00 95.50 77 SER A CA 1
ATOM 559 C C . SER A 1 77 ? 1.170 16.505 35.023 1.00 95.50 77 SER A C 1
ATOM 561 O O . SER A 1 77 ? 0.159 16.602 35.710 1.00 95.50 77 SER A O 1
ATOM 563 N N . HIS A 1 78 ? 2.348 16.996 35.425 1.00 95.69 78 HIS A N 1
ATOM 564 C CA . HIS A 1 78 ? 2.520 17.691 36.707 1.00 95.69 78 HIS A CA 1
ATOM 565 C C . HIS A 1 78 ? 1.687 18.975 36.801 1.00 95.69 78 HIS A C 1
ATOM 567 O O . HIS A 1 78 ? 1.099 19.243 37.849 1.00 95.69 78 HIS A O 1
ATOM 573 N N . ILE A 1 79 ? 1.573 19.739 35.709 1.00 95.12 79 ILE A N 1
ATOM 574 C CA . ILE A 1 79 ? 0.694 20.919 35.660 1.00 95.12 79 ILE A CA 1
ATOM 575 C C . ILE A 1 79 ? -0.761 20.500 35.915 1.00 95.12 79 ILE A C 1
ATOM 577 O O . ILE A 1 79 ? -1.447 21.124 36.719 1.00 95.12 79 ILE A O 1
ATOM 581 N N . ALA A 1 80 ? -1.223 1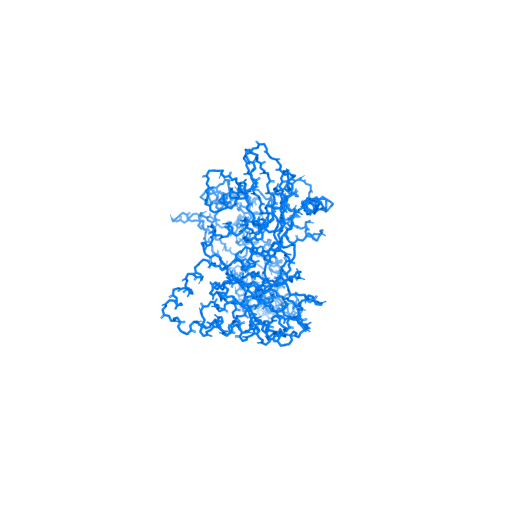9.416 35.284 1.00 94.69 80 ALA A N 1
ATOM 582 C CA . ALA A 1 80 ? -2.577 18.897 35.483 1.00 94.69 80 ALA A CA 1
ATOM 583 C C . ALA A 1 80 ? -2.816 18.315 36.888 1.00 94.69 80 ALA A C 1
ATOM 585 O O . ALA A 1 80 ? -3.961 18.238 37.322 1.00 94.69 80 ALA A O 1
ATOM 586 N N . THR A 1 81 ? -1.766 17.903 37.600 1.00 93.88 81 THR A N 1
ATOM 587 C CA . THR A 1 81 ? -1.879 17.463 38.996 1.00 93.88 81 THR A CA 1
ATOM 588 C C . THR A 1 81 ? -2.123 18.636 39.943 1.00 93.88 81 THR A C 1
ATOM 590 O O . THR A 1 81 ? -2.920 18.503 40.872 1.00 93.88 81 THR A O 1
ATOM 593 N N . SER A 1 82 ? -1.453 19.766 39.701 1.00 92.31 82 SER A N 1
ATOM 594 C CA . SER A 1 82 ? -1.429 20.922 40.609 1.00 92.31 82 SER A CA 1
ATOM 595 C C . SER A 1 82 ? -2.498 21.982 40.317 1.00 92.31 82 SER A C 1
ATOM 597 O O . SER A 1 82 ? -2.891 22.709 41.227 1.00 92.31 82 SER A O 1
ATOM 599 N N . ASP A 1 83 ? -2.970 22.095 39.072 1.00 95.88 83 ASP A N 1
ATOM 600 C CA . ASP A 1 83 ? -3.984 23.073 38.660 1.00 95.88 83 ASP A CA 1
ATOM 601 C C . ASP A 1 83 ? -5.312 22.393 38.301 1.00 95.88 83 ASP A C 1
ATOM 603 O O . ASP A 1 83 ? -5.401 21.625 37.340 1.00 95.88 83 ASP A O 1
ATOM 607 N N . VAL A 1 84 ? -6.374 22.747 39.032 1.00 96.88 84 VAL A N 1
ATOM 608 C CA . VAL A 1 84 ? -7.738 22.241 38.817 1.00 96.88 84 VAL A CA 1
ATOM 609 C C . VAL A 1 84 ? -8.250 22.572 37.411 1.00 96.88 84 VAL A C 1
ATOM 611 O O . VAL A 1 84 ? -8.901 21.731 36.790 1.00 96.88 84 VAL A O 1
ATOM 614 N N . HIS A 1 85 ? -7.942 23.752 36.861 1.00 95.88 85 HIS A N 1
ATOM 615 C CA . HIS A 1 85 ? -8.398 24.123 35.517 1.00 95.88 85 HIS A CA 1
ATOM 616 C C . HIS A 1 85 ? -7.801 23.196 34.453 1.00 95.88 85 HIS A C 1
ATOM 618 O O . HIS A 1 85 ? -8.503 22.708 33.552 1.00 95.88 85 HIS A O 1
ATOM 624 N N . ARG A 1 86 ? -6.508 22.883 34.582 1.00 95.88 86 ARG A N 1
ATOM 625 C CA . ARG A 1 86 ? -5.855 21.910 33.711 1.00 95.88 86 ARG A CA 1
ATOM 626 C C . ARG A 1 86 ? -6.324 20.481 33.988 1.00 95.88 86 ARG A C 1
ATOM 628 O O . ARG A 1 86 ? -6.547 19.753 33.020 1.00 95.88 86 ARG A O 1
ATOM 635 N N . ALA A 1 87 ? -6.528 20.096 35.247 1.00 97.06 87 ALA A N 1
ATOM 636 C CA . ALA A 1 87 ? -7.035 18.780 35.638 1.00 97.06 87 ALA A CA 1
ATOM 637 C C . ALA A 1 87 ? -8.380 18.465 34.971 1.00 97.06 87 ALA A C 1
ATOM 639 O O . ALA A 1 87 ? -8.534 17.404 34.368 1.00 97.06 87 ALA A O 1
ATOM 640 N N . VAL A 1 88 ? -9.331 19.408 35.008 1.00 97.25 88 VAL A N 1
ATOM 641 C CA . VAL A 1 88 ? -10.650 19.262 34.364 1.00 97.25 88 VAL A CA 1
ATOM 642 C C . VAL A 1 88 ? -10.489 18.994 32.869 1.00 97.25 88 VAL A C 1
ATOM 644 O O . VAL A 1 88 ? -11.088 18.069 32.325 1.00 97.25 88 VAL A O 1
ATOM 647 N N . THR A 1 89 ? -9.616 19.750 32.202 1.00 95.81 89 THR A N 1
ATOM 648 C CA . THR A 1 89 ? -9.372 19.584 30.763 1.00 95.81 89 THR A CA 1
ATOM 649 C C . THR A 1 89 ? -8.652 18.267 30.444 1.00 95.81 89 THR A C 1
ATOM 651 O O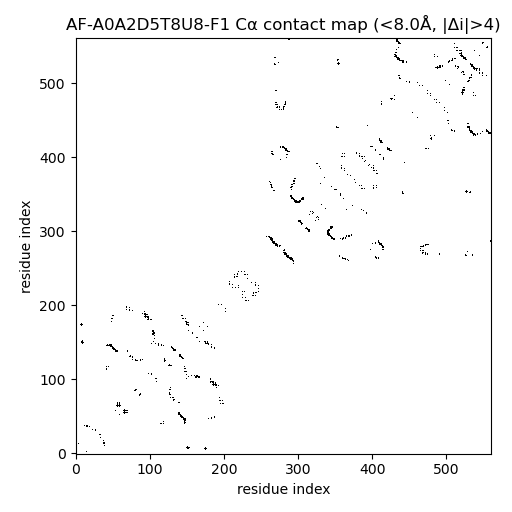 . THR A 1 89 ? -8.941 17.634 29.428 1.00 95.81 89 THR A O 1
ATOM 654 N N . SER A 1 90 ? -7.722 17.841 31.306 1.00 96.56 90 SER A N 1
ATOM 655 C CA . SER A 1 90 ? -7.018 16.555 31.201 1.00 96.56 90 SER A CA 1
ATOM 656 C C . SER A 1 90 ? -8.001 15.388 31.291 1.00 96.56 90 SER A C 1
ATOM 658 O O . SER A 1 90 ? -8.042 14.535 30.402 1.00 96.56 90 SER A O 1
ATOM 660 N N . ASN A 1 91 ? -8.861 15.408 32.312 1.00 98.00 91 ASN A N 1
ATOM 661 C CA . ASN A 1 91 ? -9.844 14.360 32.550 1.00 98.00 91 ASN A CA 1
ATOM 662 C C . ASN A 1 91 ? -10.924 14.343 31.464 1.00 98.00 91 ASN A C 1
ATOM 664 O O . ASN A 1 91 ? -11.252 13.273 30.970 1.00 98.00 91 ASN A O 1
ATOM 668 N N . LYS A 1 92 ? -11.375 15.502 30.967 1.00 97.75 92 LYS A N 1
ATOM 669 C CA . LYS A 1 92 ? -12.236 15.572 29.772 1.00 97.75 92 LYS A CA 1
ATOM 670 C C . LYS A 1 92 ? -11.606 14.846 28.577 1.00 97.75 92 LYS A C 1
ATOM 672 O O . LYS A 1 92 ? -12.292 14.160 27.822 1.00 97.75 92 LYS A O 1
ATOM 677 N N . GLY A 1 93 ? -10.292 14.993 28.392 1.00 96.00 93 GLY A N 1
ATOM 678 C CA . GLY A 1 93 ? -9.536 14.290 27.354 1.00 96.00 93 GLY A CA 1
ATOM 679 C C . GLY A 1 93 ? -9.596 12.766 27.490 1.00 96.00 93 GLY A C 1
ATOM 680 O O . GLY A 1 93 ? -9.800 12.091 26.485 1.00 96.00 93 GLY A O 1
ATOM 681 N N . ILE A 1 94 ? -9.486 12.245 28.715 1.00 98.19 94 ILE A N 1
ATOM 682 C CA . ILE A 1 94 ? -9.661 10.815 29.034 1.00 98.19 94 ILE A CA 1
ATOM 683 C C . ILE A 1 94 ? -11.082 10.366 28.666 1.00 98.19 94 ILE A C 1
ATOM 685 O O . ILE A 1 94 ? -11.263 9.378 27.949 1.00 98.19 94 ILE A O 1
ATOM 689 N N . MET A 1 95 ? -12.085 11.135 29.096 1.00 98.38 95 MET A N 1
ATOM 690 C CA . MET A 1 95 ? -13.495 10.792 28.917 1.00 98.38 95 MET A CA 1
ATOM 691 C C . MET A 1 95 ? -13.940 10.789 27.456 1.00 98.38 95 MET A C 1
ATOM 693 O O . MET A 1 95 ? -14.755 9.953 27.092 1.00 98.38 95 MET A O 1
ATOM 697 N N . ASN A 1 96 ? -13.327 11.586 26.569 1.00 97.25 96 ASN A N 1
ATOM 698 C CA . ASN A 1 96 ? -13.592 11.492 25.123 1.00 97.25 96 ASN A CA 1
ATOM 699 C C . ASN A 1 96 ? -13.460 10.055 24.581 1.00 97.25 96 ASN A C 1
ATOM 701 O O . ASN A 1 96 ? -14.216 9.665 23.694 1.00 97.25 96 ASN A O 1
ATOM 705 N N . GLY A 1 97 ? -12.469 9.297 25.063 1.00 96.75 97 GLY A N 1
ATOM 706 C CA . GLY A 1 97 ? -12.250 7.913 24.641 1.00 96.75 97 GLY A CA 1
ATOM 707 C C . GLY A 1 97 ? -13.182 6.939 25.359 1.00 96.75 97 GLY A C 1
ATOM 708 O O . GLY A 1 97 ? -13.798 6.086 24.719 1.00 96.75 97 GLY A O 1
ATOM 709 N N . ILE A 1 98 ? -13.311 7.092 26.682 1.00 98.31 98 ILE A N 1
ATOM 710 C CA . ILE A 1 98 ? -14.147 6.219 27.518 1.00 98.31 98 ILE A CA 1
ATOM 711 C C . ILE A 1 98 ? -15.620 6.321 27.113 1.00 98.31 98 ILE A C 1
ATOM 713 O O . ILE A 1 98 ? -16.256 5.294 26.887 1.00 98.31 98 ILE A O 1
ATOM 717 N N . ASP A 1 99 ? -16.145 7.533 26.943 1.00 98.31 99 ASP A N 1
ATOM 718 C CA . ASP A 1 99 ? -17.542 7.769 26.579 1.00 98.31 99 ASP A CA 1
ATOM 719 C C . ASP A 1 99 ? -17.858 7.257 25.181 1.00 98.31 99 ASP A C 1
ATOM 721 O O . ASP A 1 99 ? -18.908 6.652 24.971 1.00 98.31 99 ASP A O 1
ATOM 725 N N . ALA A 1 100 ? -16.945 7.444 24.222 1.00 97.50 100 ALA A N 1
ATOM 726 C CA . ALA A 1 100 ? -17.121 6.916 22.874 1.00 97.50 100 ALA A CA 1
ATOM 727 C C . ALA A 1 100 ? -17.273 5.389 22.899 1.00 97.50 100 ALA A C 1
ATOM 729 O O . ALA A 1 100 ? -18.187 4.846 22.273 1.00 97.50 100 ALA A O 1
ATOM 730 N N . LEU A 1 101 ? -16.429 4.698 23.673 1.00 96.38 101 LEU A N 1
ATOM 731 C CA . LEU A 1 101 ? -16.529 3.252 23.835 1.00 96.38 101 LEU A CA 1
ATOM 732 C C . LEU A 1 101 ? -17.772 2.849 24.643 1.00 96.38 101 LEU A C 1
ATOM 734 O O . LEU A 1 101 ? -18.425 1.863 24.300 1.00 96.38 101 LEU A O 1
ATOM 738 N N . ALA A 1 102 ? -18.149 3.608 25.673 1.00 95.69 102 ALA A N 1
ATOM 739 C CA . ALA A 1 102 ? -19.365 3.365 26.445 1.00 95.69 102 ALA A CA 1
ATOM 740 C C . ALA A 1 102 ? -20.612 3.463 25.558 1.00 95.69 102 ALA A C 1
ATOM 742 O O . ALA A 1 102 ? -21.428 2.546 25.553 1.00 95.69 102 ALA A O 1
ATOM 743 N N . ILE A 1 103 ? -20.719 4.502 24.730 1.00 94.81 103 ILE A N 1
ATOM 744 C CA . ILE A 1 103 ? -21.814 4.674 23.769 1.00 94.81 103 ILE A CA 1
ATOM 745 C C . ILE A 1 103 ? -21.818 3.535 22.745 1.00 94.81 103 ILE A C 1
ATOM 747 O O . ILE A 1 103 ? -22.859 2.911 22.531 1.00 94.81 103 ILE A O 1
ATOM 751 N N . ALA A 1 104 ? -20.661 3.224 22.149 1.00 94.56 104 ALA A N 1
ATOM 752 C CA . ALA A 1 104 ? -20.533 2.170 21.141 1.00 94.56 104 ALA A CA 1
ATOM 753 C C . ALA A 1 104 ? -20.893 0.779 21.682 1.00 94.56 104 ALA A C 1
ATOM 755 O O . ALA A 1 104 ? -21.375 -0.068 20.936 1.00 94.56 104 ALA A O 1
ATOM 756 N N . THR A 1 105 ? -20.687 0.554 22.978 1.00 93.94 105 THR A N 1
ATOM 757 C CA . THR A 1 105 ? -21.020 -0.701 23.656 1.00 93.94 105 THR A CA 1
ATOM 758 C C . THR A 1 105 ? -22.356 -0.657 24.383 1.00 93.94 105 THR A C 1
ATOM 760 O O . THR A 1 105 ? -22.710 -1.652 24.989 1.00 93.94 105 THR A O 1
ATOM 763 N N . GLY A 1 106 ? -23.119 0.442 24.320 1.00 93.00 106 GLY A N 1
ATOM 764 C CA . GLY A 1 106 ? -24.444 0.570 24.943 1.00 93.00 106 GLY A CA 1
ATOM 765 C C . GLY A 1 106 ? -24.450 0.750 26.468 1.00 93.00 106 GLY A C 1
ATOM 766 O O . GLY A 1 106 ? -25.470 0.493 27.108 1.00 93.00 106 GLY A O 1
ATOM 767 N N . ASN A 1 107 ? -23.335 1.182 27.053 1.00 93.94 107 ASN A N 1
ATOM 768 C CA . ASN A 1 107 ? -23.175 1.441 28.481 1.00 93.94 107 ASN A CA 1
ATOM 769 C C . ASN A 1 107 ? -23.616 2.860 28.884 1.00 93.94 107 ASN A C 1
ATOM 771 O O . ASN A 1 107 ? -23.587 3.800 28.086 1.00 93.94 107 ASN A O 1
ATOM 775 N N . ASP A 1 108 ? -24.016 3.031 30.150 1.00 93.94 108 ASP A N 1
ATOM 776 C CA . ASP A 1 108 ? -24.389 4.340 30.698 1.00 93.94 108 ASP A CA 1
ATOM 777 C C . ASP A 1 108 ? -23.140 5.185 30.987 1.00 93.94 108 ASP A C 1
ATOM 779 O O . ASP A 1 108 ? -22.530 5.092 32.054 1.00 93.94 108 ASP A O 1
ATOM 783 N N . TRP A 1 109 ? -22.774 6.040 30.031 1.00 95.62 109 TRP A N 1
ATOM 784 C CA . TRP A 1 109 ? -21.623 6.931 30.171 1.00 95.62 109 TRP A CA 1
ATOM 785 C C . TRP A 1 109 ? -21.784 7.950 31.309 1.00 95.62 109 TRP A C 1
ATOM 787 O O . TRP A 1 109 ? -20.790 8.360 31.893 1.00 95.62 109 TRP A O 1
ATOM 797 N N . ARG A 1 110 ? -23.015 8.325 31.705 1.00 97.12 110 ARG A N 1
ATOM 798 C CA . ARG A 1 110 ? -23.228 9.306 32.787 1.00 97.12 110 ARG A CA 1
ATOM 799 C C . ARG A 1 110 ? -22.857 8.713 34.140 1.00 97.12 110 ARG A C 1
ATOM 801 O O . ARG A 1 110 ? -22.295 9.410 34.980 1.00 97.12 110 ARG A O 1
ATOM 808 N N . ALA A 1 111 ? -23.178 7.437 34.358 1.00 95.12 111 ALA A N 1
ATOM 809 C CA . ALA A 1 111 ? -22.787 6.732 35.576 1.00 95.12 111 ALA A CA 1
ATOM 810 C C . ALA A 1 111 ? -21.259 6.592 35.674 1.00 95.12 111 ALA A C 1
ATOM 812 O O . ALA A 1 111 ? -20.690 6.803 36.746 1.00 95.12 111 ALA A O 1
ATOM 813 N N . ILE A 1 112 ? -20.605 6.295 34.546 1.00 96.88 112 ILE A N 1
ATOM 814 C CA . ILE A 1 112 ? -19.144 6.210 34.439 1.00 96.88 112 ILE A CA 1
ATOM 815 C C . ILE A 1 112 ? -18.505 7.577 34.741 1.00 96.88 112 ILE A C 1
ATOM 817 O O . ILE A 1 112 ? -17.686 7.669 35.653 1.00 96.88 112 ILE A O 1
ATOM 821 N N . GLU A 1 113 ? -18.937 8.639 34.057 1.00 97.81 113 GLU A N 1
ATOM 822 C CA . GLU A 1 113 ? -18.482 10.022 34.269 1.00 97.81 113 GLU A CA 1
ATOM 823 C C . GLU A 1 113 ? -18.605 10.461 35.732 1.00 97.81 113 GLU A C 1
ATOM 825 O O . GLU A 1 113 ? -17.634 10.910 36.347 1.00 97.81 113 GLU A O 1
ATOM 830 N N . ALA A 1 114 ? -19.784 10.271 36.336 1.00 97.69 114 ALA A N 1
ATOM 831 C CA . ALA A 1 114 ? -20.028 10.655 37.723 1.00 97.69 114 ALA A CA 1
ATOM 832 C C . ALA A 1 114 ? -19.076 9.945 38.700 1.00 97.69 114 ALA A C 1
ATOM 834 O O . ALA A 1 114 ? -18.545 10.580 39.613 1.00 97.69 114 ALA A O 1
ATOM 835 N N . SER A 1 115 ? -18.836 8.644 38.500 1.00 97.19 115 SER A N 1
ATOM 836 C CA . SER A 1 115 ? -17.919 7.854 39.329 1.00 97.19 115 SER A CA 1
ATOM 837 C C . SER A 1 115 ? -16.475 8.340 39.192 1.00 97.19 115 SER A C 1
ATOM 839 O O . SER A 1 115 ? -15.793 8.605 40.186 1.00 97.19 115 SER A O 1
ATOM 841 N N . ILE A 1 116 ? -16.024 8.508 37.948 1.00 97.94 116 ILE A N 1
ATOM 842 C CA . ILE A 1 116 ? -14.650 8.871 37.609 1.00 97.94 116 ILE A CA 1
ATOM 843 C C . ILE A 1 116 ? -14.318 10.289 38.088 1.00 97.94 116 ILE A C 1
ATOM 845 O O . ILE A 1 116 ? -13.281 10.509 38.718 1.00 97.94 116 ILE A O 1
ATOM 849 N N . HIS A 1 117 ? -15.203 11.258 37.855 1.00 97.88 117 HIS A N 1
ATOM 850 C CA . HIS A 1 117 ? -14.990 12.631 38.303 1.00 97.88 117 HIS A CA 1
ATOM 851 C C . HIS A 1 117 ? -15.121 12.803 39.820 1.00 97.88 117 HIS A C 1
ATOM 853 O O . HIS A 1 117 ? -14.397 13.619 40.391 1.00 97.88 117 HIS A O 1
ATOM 859 N N . ALA A 1 118 ? -15.958 12.013 40.502 1.00 97.44 118 ALA A N 1
ATOM 860 C CA . ALA A 1 118 ? -15.946 11.968 41.964 1.00 97.44 118 ALA A CA 1
ATOM 861 C C . ALA A 1 118 ? -14.605 11.423 42.492 1.00 97.44 118 ALA A C 1
ATOM 863 O O . ALA A 1 118 ? -14.025 11.981 43.425 1.00 97.44 118 ALA A O 1
ATOM 864 N N . PHE A 1 119 ? -14.061 10.386 41.847 1.00 97.31 119 PHE A N 1
ATOM 865 C CA . PHE A 1 119 ? -12.771 9.797 42.213 1.00 97.31 119 PHE A CA 1
ATOM 866 C C . PHE A 1 119 ? -11.587 10.740 41.998 1.00 97.31 119 PHE A C 1
ATOM 868 O O . PHE A 1 119 ? -10.635 10.710 42.779 1.00 97.31 119 PHE A O 1
ATOM 875 N N . ALA A 1 120 ? -11.657 11.610 40.987 1.00 97.00 120 ALA A N 1
ATOM 876 C CA . ALA A 1 120 ? -10.658 12.650 40.742 1.00 97.00 120 ALA A CA 1
ATOM 877 C C . ALA A 1 120 ? -10.495 13.616 41.933 1.00 97.00 120 ALA A C 1
ATOM 879 O O . ALA A 1 120 ? -9.435 14.219 42.083 1.00 97.00 120 ALA A O 1
ATOM 880 N N . SER A 1 121 ? -11.509 13.722 42.799 1.00 96.19 121 SER A N 1
ATOM 881 C CA . SER A 1 121 ? -11.523 14.576 43.996 1.00 96.19 121 SER A CA 1
ATOM 882 C C . SER A 1 121 ? -11.334 13.817 45.312 1.00 96.19 121 SER A C 1
ATOM 884 O O . SER A 1 121 ? -11.441 14.418 46.381 1.00 96.19 121 SER A O 1
ATOM 886 N N . LYS A 1 122 ? -11.053 12.506 45.284 1.00 92.81 122 LYS A N 1
ATOM 887 C CA . LYS A 1 122 ? -11.034 11.657 46.495 1.00 92.81 122 LYS A CA 1
ATOM 888 C C . LYS A 1 122 ? -10.040 12.105 47.578 1.00 92.81 122 LYS A C 1
ATOM 890 O O . LYS A 1 122 ? -10.221 11.774 48.743 1.00 92.81 122 LYS A O 1
ATOM 895 N N . ASN A 1 123 ? -9.000 12.851 47.196 1.00 90.69 123 ASN A N 1
ATOM 896 C CA . ASN A 1 123 ? -7.962 13.363 48.097 1.00 90.69 123 ASN A CA 1
ATOM 897 C C . ASN A 1 123 ? -8.243 14.803 48.581 1.00 90.69 123 ASN A C 1
ATOM 899 O O . ASN A 1 123 ? -7.345 15.461 49.094 1.00 90.69 123 ASN A O 1
ATOM 903 N N . GLY A 1 124 ? -9.463 15.316 48.389 1.00 92.31 124 GLY A N 1
ATOM 904 C CA . GLY A 1 124 ? -9.885 16.651 48.834 1.00 92.31 124 GLY A CA 1
ATOM 905 C C . GLY A 1 124 ? -9.721 17.768 47.797 1.00 92.31 124 GLY A C 1
ATOM 906 O O . GLY A 1 124 ? -10.362 18.806 47.930 1.00 92.31 124 GLY A O 1
ATOM 907 N N . GLN A 1 125 ? -8.940 17.553 46.735 1.00 93.19 125 GLN A N 1
ATOM 908 C CA . GLN A 1 125 ? -8.826 18.460 45.589 1.00 93.19 125 GLN A CA 1
ATOM 909 C C . GLN A 1 125 ? -8.977 17.671 44.287 1.00 93.19 125 GLN A C 1
ATOM 911 O O . GLN A 1 125 ? -8.440 16.570 44.164 1.00 93.19 125 GLN A O 1
ATOM 916 N N . TYR A 1 126 ? -9.704 18.238 43.322 1.00 97.81 126 TYR A N 1
ATOM 917 C CA . TYR A 1 126 ? -9.855 17.658 41.989 1.00 97.81 126 TYR A CA 1
ATOM 918 C C . TYR A 1 126 ? -8.509 17.674 41.252 1.00 97.81 126 TYR A C 1
ATOM 920 O O . TYR A 1 126 ? -7.922 18.740 41.066 1.00 97.81 126 TYR A O 1
ATOM 928 N N . SER A 1 127 ? -8.034 16.510 40.813 1.00 96.88 127 SER A N 1
ATOM 929 C CA . SER A 1 127 ? -6.741 16.353 40.136 1.00 96.88 127 SER A CA 1
ATOM 930 C C . SER A 1 127 ? -6.847 15.460 38.892 1.00 96.88 127 SER A C 1
ATOM 932 O O . SER A 1 127 ? -7.888 14.855 38.617 1.00 96.88 127 SER A O 1
ATOM 934 N N . THR A 1 128 ? -5.782 15.404 38.093 1.00 96.69 128 THR A N 1
ATOM 935 C CA . THR A 1 128 ? -5.710 14.508 36.930 1.00 96.69 128 THR A CA 1
ATOM 936 C C . THR A 1 128 ? -5.738 13.038 37.366 1.00 96.69 128 THR A C 1
ATOM 938 O O . THR A 1 128 ? -5.170 12.663 38.390 1.00 96.69 128 THR A O 1
ATOM 941 N N . LEU A 1 129 ? -6.403 12.188 36.584 1.00 97.06 129 LEU A N 1
ATOM 942 C CA . LEU A 1 129 ? -6.556 10.753 36.875 1.00 97.06 129 LEU A CA 1
ATOM 943 C C . LEU A 1 129 ? -5.383 9.893 36.387 1.00 97.06 129 LEU A C 1
ATOM 945 O O . LEU A 1 129 ? -5.301 8.706 36.707 1.00 97.06 129 LEU A O 1
ATOM 949 N N . THR A 1 130 ? -4.499 10.492 35.594 1.00 97.88 130 THR A N 1
ATOM 950 C CA . THR A 1 130 ? -3.314 9.860 35.018 1.00 97.88 130 THR A CA 1
ATOM 951 C C . THR A 1 130 ? -2.041 10.392 35.651 1.00 97.88 130 THR A C 1
ATOM 953 O O . THR A 1 130 ? -1.940 11.580 35.957 1.00 97.88 130 THR A O 1
ATOM 956 N N . LYS A 1 131 ? -1.032 9.533 35.760 1.00 97.62 131 LYS A N 1
ATOM 957 C CA . LYS A 1 131 ? 0.326 9.910 36.146 1.00 97.62 131 LYS A CA 1
ATOM 958 C C . LYS A 1 131 ? 1.286 9.538 35.026 1.00 97.62 131 LYS A C 1
ATOM 960 O O . LYS A 1 131 ? 1.278 8.397 34.577 1.00 97.62 131 LYS A O 1
ATOM 965 N N . TRP A 1 132 ? 2.112 10.492 34.611 1.00 98.25 132 TRP A N 1
ATOM 966 C CA . TRP A 1 132 ? 3.204 10.266 33.670 1.00 98.25 132 TRP A CA 1
ATOM 967 C C . TRP A 1 132 ? 4.544 10.543 34.345 1.00 98.25 132 TRP A C 1
ATOM 969 O O . TRP A 1 132 ? 4.708 11.580 34.986 1.00 98.25 132 TRP A O 1
ATOM 979 N N . SER A 1 133 ? 5.497 9.626 34.205 1.00 97.94 133 SER A N 1
ATOM 980 C CA . SER A 1 133 ? 6.849 9.740 34.768 1.00 97.94 133 SER A CA 1
ATOM 981 C C . SER A 1 133 ? 7.888 9.051 33.877 1.00 97.94 133 SER A C 1
ATOM 983 O O . SER A 1 133 ? 7.539 8.432 32.874 1.00 97.94 133 SER A O 1
ATOM 985 N N . SER A 1 134 ? 9.171 9.173 34.225 1.00 97.38 134 SER A N 1
ATOM 986 C CA . SER A 1 134 ? 10.247 8.395 33.601 1.00 97.38 134 SER A CA 1
ATOM 987 C C . SER A 1 134 ? 10.500 7.118 34.399 1.00 97.38 134 SER A C 1
ATOM 989 O O . SER A 1 134 ? 10.434 7.147 35.628 1.00 97.38 134 SER A O 1
ATOM 991 N N . THR A 1 135 ? 10.813 6.018 33.717 1.00 96.62 135 THR A N 1
ATOM 992 C CA . THR A 1 135 ? 11.419 4.828 34.335 1.00 96.62 135 THR A CA 1
ATOM 993 C C . THR A 1 135 ? 12.920 5.040 34.542 1.00 96.62 135 THR A C 1
ATOM 995 O O . THR A 1 135 ? 13.495 5.965 33.958 1.00 96.62 135 THR A O 1
ATOM 998 N N . ASP A 1 136 ? 13.563 4.147 35.299 1.00 93.62 136 ASP A N 1
ATOM 999 C CA . ASP A 1 136 ? 15.020 4.155 35.508 1.00 93.62 136 ASP A CA 1
ATOM 1000 C C . ASP A 1 136 ? 15.791 4.028 34.180 1.00 93.62 136 ASP A C 1
ATOM 1002 O O . ASP A 1 136 ? 16.772 4.732 33.960 1.00 93.62 136 ASP A O 1
ATOM 1006 N N . ASP A 1 137 ? 15.268 3.233 33.240 1.00 92.62 137 ASP A N 1
ATOM 1007 C CA . ASP A 1 137 ? 15.829 3.075 31.886 1.00 92.62 137 ASP A CA 1
ATOM 1008 C C . ASP A 1 137 ? 15.509 4.246 30.928 1.00 92.62 137 ASP A C 1
ATOM 1010 O O . ASP A 1 137 ? 15.752 4.162 29.725 1.00 92.62 137 ASP A O 1
ATOM 1014 N N . GLY A 1 138 ? 14.909 5.335 31.422 1.00 93.75 138 GLY A N 1
ATOM 1015 C CA . GLY A 1 138 ? 14.605 6.531 30.629 1.00 93.75 138 GLY A CA 1
ATOM 1016 C C . GLY A 1 138 ? 13.359 6.442 29.735 1.00 93.75 138 GLY A C 1
ATOM 1017 O O . GLY A 1 138 ? 13.140 7.329 28.906 1.00 93.75 138 GLY A O 1
ATOM 1018 N N . ASN A 1 139 ? 12.513 5.421 29.880 1.00 97.31 139 ASN A N 1
ATOM 1019 C CA . ASN A 1 139 ? 11.263 5.314 29.126 1.00 97.31 139 ASN A CA 1
ATOM 1020 C C . ASN A 1 139 ? 10.154 6.174 29.747 1.00 97.31 139 ASN A C 1
ATOM 1022 O O . ASN A 1 139 ? 10.140 6.421 30.951 1.00 97.31 139 ASN A O 1
ATOM 1026 N N . LEU A 1 140 ? 9.183 6.599 28.935 1.00 98.25 140 LEU A N 1
ATOM 1027 C CA . LEU A 1 140 ? 7.965 7.239 29.433 1.00 98.25 140 LEU A CA 1
ATOM 1028 C C . LEU A 1 140 ? 7.021 6.163 29.980 1.00 98.25 140 LEU A C 1
ATOM 1030 O O . LEU A 1 140 ? 6.607 5.292 29.216 1.00 98.25 140 LEU A O 1
ATOM 1034 N N . ILE A 1 141 ? 6.629 6.245 31.250 1.00 98.44 141 ILE A N 1
ATOM 1035 C CA . ILE A 1 141 ? 5.584 5.400 31.840 1.00 98.44 141 ILE A CA 1
ATOM 1036 C C . ILE A 1 141 ? 4.337 6.234 32.137 1.00 98.44 141 ILE A C 1
ATOM 1038 O O . ILE A 1 141 ? 4.427 7.319 32.711 1.00 98.44 141 ILE A O 1
ATOM 1042 N N . GLY A 1 142 ? 3.181 5.731 31.707 1.00 98.25 142 GLY A N 1
ATOM 1043 C CA . GLY A 1 142 ? 1.868 6.305 31.974 1.00 98.25 142 GLY A CA 1
ATOM 1044 C C . GLY A 1 142 ? 1.006 5.333 32.756 1.00 98.25 142 GLY A C 1
ATOM 1045 O O . GLY A 1 142 ? 0.935 4.158 32.406 1.00 98.25 142 GLY A O 1
ATOM 1046 N N . GLU A 1 143 ? 0.328 5.826 33.782 1.00 98.50 143 GLU A N 1
ATOM 1047 C CA . GLU A 1 143 ? -0.552 5.044 34.646 1.00 98.50 143 GLU A CA 1
ATOM 1048 C C . GLU A 1 143 ? -1.908 5.738 34.779 1.00 98.50 143 GLU A C 1
ATOM 1050 O O . GLU A 1 143 ? -1.980 6.961 34.911 1.00 98.50 143 GLU A O 1
ATOM 1055 N N . ILE A 1 144 ? -2.989 4.961 34.799 1.00 98.31 144 ILE A N 1
ATOM 1056 C CA . ILE A 1 144 ? -4.336 5.424 35.151 1.00 98.31 144 ILE A CA 1
ATOM 1057 C C . ILE A 1 144 ? -4.947 4.475 36.183 1.00 98.31 144 ILE A C 1
ATOM 1059 O O . ILE A 1 144 ? -4.749 3.259 36.130 1.00 98.31 144 ILE A O 1
ATOM 1063 N N . LYS A 1 145 ? -5.717 5.025 37.124 1.00 97.44 145 LYS A N 1
ATOM 1064 C CA . LYS A 1 145 ? -6.511 4.248 38.079 1.00 97.44 145 LYS A CA 1
ATOM 1065 C C . LYS A 1 145 ? -7.862 4.917 38.277 1.00 97.44 145 LYS A C 1
ATOM 1067 O O . LYS A 1 145 ? -7.912 6.023 38.807 1.00 97.44 145 LYS A O 1
ATOM 1072 N N . ILE A 1 146 ? -8.938 4.252 37.867 1.00 97.62 146 ILE A N 1
ATOM 1073 C CA . ILE A 1 146 ? -10.288 4.829 37.842 1.00 97.62 146 ILE A CA 1
ATOM 1074 C C . ILE A 1 146 ? -11.351 3.809 38.267 1.00 97.62 146 ILE A C 1
ATOM 1076 O O . ILE A 1 146 ? -11.211 2.622 37.966 1.00 97.62 146 ILE A O 1
ATOM 1080 N N . PRO A 1 147 ? -12.420 4.235 38.964 1.00 96.94 147 PRO A N 1
ATOM 1081 C CA . PRO A 1 147 ? -13.578 3.391 39.196 1.00 96.94 147 PRO A CA 1
ATOM 1082 C C . PRO A 1 147 ? -14.421 3.323 37.926 1.00 96.94 147 PRO A C 1
ATOM 1084 O O . PRO A 1 147 ? -14.882 4.344 37.421 1.00 96.94 147 PRO A O 1
ATOM 1087 N N . ILE A 1 148 ? -14.629 2.118 37.405 1.00 95.56 148 ILE A N 1
ATOM 1088 C CA . ILE A 1 148 ? -15.398 1.909 36.182 1.00 95.56 148 ILE A CA 1
ATOM 1089 C C . ILE A 1 148 ? -16.146 0.581 36.255 1.00 95.56 148 ILE A C 1
ATOM 1091 O O . ILE A 1 148 ? -15.577 -0.470 36.555 1.00 95.56 148 ILE A O 1
ATOM 1095 N N . LYS A 1 149 ? -17.455 0.646 36.011 1.00 93.38 149 LYS A N 1
ATOM 1096 C CA . LYS A 1 149 ? -18.355 -0.502 36.119 1.00 93.38 149 LYS A CA 1
ATOM 1097 C C . LYS A 1 149 ? -19.306 -0.566 34.917 1.00 93.38 149 LYS A C 1
ATOM 1099 O O . LYS A 1 149 ? -20.456 -0.138 35.027 1.00 93.38 149 LYS A O 1
ATOM 1104 N N . PRO A 1 150 ? -18.829 -1.055 33.761 1.00 94.38 150 PRO A N 1
ATOM 1105 C CA . PRO A 1 150 ? -19.670 -1.341 32.615 1.00 94.38 150 PRO A CA 1
ATOM 1106 C C . PRO A 1 150 ? -20.416 -2.669 32.814 1.00 94.38 150 PRO A C 1
ATOM 1108 O O . PRO A 1 150 ? -20.142 -3.435 33.738 1.00 94.38 150 PRO A O 1
ATOM 1111 N N . GLY A 1 151 ? -21.362 -2.947 31.927 1.00 93.06 151 GLY A N 1
ATOM 1112 C CA . GLY A 1 151 ? -21.974 -4.257 31.767 1.00 93.06 151 GLY A CA 1
ATOM 1113 C C . GLY A 1 151 ? -21.871 -4.735 30.323 1.00 93.06 151 GLY A C 1
ATOM 1114 O O . GLY A 1 151 ? -21.841 -3.933 29.389 1.00 93.06 151 GLY A O 1
ATOM 1115 N N . ILE A 1 152 ? -21.844 -6.054 30.145 1.00 92.62 152 ILE A N 1
ATOM 1116 C CA . ILE A 1 152 ? -21.988 -6.700 28.829 1.00 92.62 152 ILE A CA 1
ATOM 1117 C C . ILE A 1 152 ? -23.329 -7.433 28.695 1.00 92.62 152 ILE A C 1
ATOM 1119 O O . ILE A 1 152 ? -23.710 -7.840 27.599 1.00 92.62 152 ILE A O 1
ATOM 1123 N N . VAL A 1 153 ? -24.075 -7.557 29.800 1.00 88.12 153 VAL A N 1
ATOM 1124 C CA . VAL A 1 153 ? -25.450 -8.069 29.824 1.00 88.12 153 VAL A CA 1
ATOM 1125 C C . VAL A 1 153 ? -26.417 -7.020 30.380 1.00 88.12 153 VAL A C 1
ATOM 1127 O O . VAL A 1 153 ? -26.081 -6.236 31.269 1.00 88.12 153 VAL A O 1
ATOM 1130 N N . GLY A 1 154 ? -27.645 -7.004 29.859 1.00 78.69 154 GLY A N 1
ATOM 1131 C CA . GLY A 1 154 ? -28.702 -6.089 30.293 1.00 78.69 154 GLY A CA 1
ATOM 1132 C C . GLY A 1 154 ? -29.757 -5.841 29.214 1.00 78.69 154 GLY A C 1
ATOM 1133 O O . GLY A 1 154 ? -29.491 -5.994 28.023 1.00 78.69 154 GLY A O 1
ATOM 1134 N N . GLY A 1 155 ? -30.966 -5.447 29.630 1.00 65.81 155 GLY A N 1
ATOM 1135 C CA . GLY A 1 155 ? -32.109 -5.280 28.722 1.00 65.81 155 GLY A CA 1
ATOM 1136 C C . GLY A 1 155 ? -31.875 -4.246 27.614 1.00 65.81 155 GLY A C 1
ATOM 1137 O O . GLY A 1 155 ? -32.133 -4.529 26.451 1.00 65.81 155 GLY A O 1
ATOM 1138 N N . SER A 1 156 ? -31.321 -3.075 27.938 1.00 64.75 156 SER A N 1
ATOM 1139 C CA . SER A 1 156 ? -31.010 -2.023 26.954 1.00 64.75 156 SER A CA 1
ATOM 1140 C C . SER A 1 156 ? -29.851 -2.389 26.016 1.00 64.75 156 SER A C 1
ATOM 1142 O O . SER A 1 156 ? -29.896 -2.058 24.833 1.00 64.75 156 SER A O 1
ATOM 1144 N N . LEU A 1 157 ? -28.849 -3.112 26.527 1.00 71.19 157 LEU A N 1
ATOM 1145 C CA . LEU A 1 157 ? -27.680 -3.596 25.781 1.00 71.19 157 LEU A CA 1
ATOM 1146 C C . LEU A 1 157 ? -28.067 -4.612 24.697 1.00 71.19 157 LEU A C 1
ATOM 1148 O O . LEU A 1 157 ? -27.610 -4.520 23.561 1.00 71.19 157 LEU A O 1
ATOM 1152 N N . LEU A 1 158 ? -28.949 -5.560 25.032 1.00 65.56 158 LEU A N 1
ATOM 1153 C CA . LEU A 1 158 ? -29.382 -6.615 24.109 1.00 65.56 158 LEU A CA 1
ATOM 1154 C C . LEU A 1 158 ? -30.337 -6.108 23.018 1.00 65.56 158 LEU A C 1
ATOM 1156 O O . LEU A 1 158 ? -30.341 -6.655 21.910 1.00 65.56 158 LEU A O 1
ATOM 1160 N N . LEU A 1 159 ? -31.125 -5.068 23.308 1.00 80.00 159 LEU A N 1
ATOM 1161 C CA . LEU A 1 159 ? -32.113 -4.516 22.377 1.00 80.00 159 LEU A CA 1
ATOM 1162 C C . LEU A 1 159 ? -31.499 -3.651 21.268 1.00 80.00 159 LEU A C 1
ATOM 1164 O O . LEU A 1 159 ? -32.097 -3.561 20.200 1.00 80.00 159 LEU A O 1
ATOM 1168 N N . ASN A 1 160 ? -30.323 -3.048 21.477 1.00 87.00 160 ASN A N 1
ATOM 1169 C CA . ASN A 1 160 ? -29.647 -2.232 20.465 1.00 87.00 160 ASN A CA 1
ATOM 1170 C C . ASN A 1 160 ? -28.675 -3.086 19.614 1.00 87.00 160 ASN A C 1
ATOM 1172 O O . ASN A 1 160 ? -27.625 -3.497 20.120 1.00 87.00 160 ASN A O 1
ATOM 1176 N N . PRO A 1 161 ? -28.954 -3.329 18.314 1.00 89.56 161 PRO A N 1
ATOM 1177 C CA . PRO A 1 161 ? -28.079 -4.137 17.461 1.00 89.56 161 PRO A CA 1
ATOM 1178 C C . PRO A 1 161 ? -26.667 -3.558 17.306 1.00 89.56 161 PRO A C 1
ATOM 1180 O O . PRO A 1 161 ? -25.705 -4.319 17.232 1.00 89.56 161 PRO A O 1
ATOM 1183 N N . ALA A 1 162 ? -26.529 -2.227 17.299 1.00 89.94 162 ALA A N 1
ATOM 1184 C CA . ALA A 1 162 ? -25.233 -1.564 17.174 1.00 89.94 162 ALA A CA 1
ATOM 1185 C C . ALA A 1 162 ? -24.368 -1.771 18.425 1.00 89.94 162 ALA A C 1
ATOM 1187 O O . ALA A 1 162 ? -23.183 -2.060 18.297 1.00 89.94 162 ALA A O 1
ATOM 1188 N N . ALA A 1 163 ? -24.967 -1.714 19.620 1.00 90.50 163 ALA A N 1
ATOM 1189 C CA . ALA A 1 163 ? -24.261 -1.991 20.873 1.00 90.50 163 ALA A CA 1
ATOM 1190 C C . ALA A 1 163 ? -23.751 -3.440 20.930 1.00 90.50 163 ALA A C 1
ATOM 1192 O O . ALA A 1 163 ? -22.613 -3.696 21.320 1.00 90.50 163 ALA A O 1
ATOM 1193 N N . ARG A 1 164 ? -24.571 -4.391 20.464 1.00 89.69 164 ARG A N 1
ATOM 1194 C CA . ARG A 1 164 ? -24.195 -5.809 20.362 1.00 89.69 164 ARG A CA 1
ATOM 1195 C C . ARG A 1 164 ? -23.029 -6.026 19.402 1.00 89.69 164 ARG A C 1
ATOM 1197 O O . ARG A 1 164 ? -22.104 -6.767 19.722 1.00 89.69 164 ARG A O 1
ATOM 1204 N N . LEU A 1 165 ? -23.065 -5.364 18.245 1.00 91.69 165 LEU A N 1
ATOM 1205 C CA . LEU A 1 165 ? -21.956 -5.374 17.296 1.00 91.69 165 LEU A CA 1
ATOM 1206 C C . LEU A 1 165 ? -20.699 -4.741 17.912 1.00 91.69 165 LEU A C 1
ATOM 1208 O O . LEU A 1 165 ? -19.620 -5.302 17.768 1.00 91.69 165 LEU A O 1
ATOM 1212 N N . GLY A 1 166 ? -20.838 -3.633 18.644 1.00 92.94 166 GLY A N 1
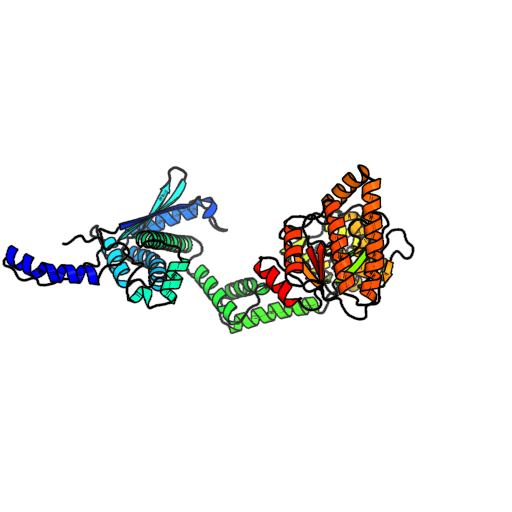ATOM 1213 C CA . GLY A 1 166 ? -19.736 -2.981 19.354 1.00 92.94 166 GLY A CA 1
ATOM 1214 C C . GLY A 1 166 ? -19.044 -3.907 20.356 1.00 92.94 166 GLY A C 1
ATOM 1215 O O . GLY A 1 166 ? -17.821 -4.008 20.346 1.00 92.94 166 GLY A O 1
ATOM 1216 N N . ILE A 1 167 ? -19.814 -4.649 21.161 1.00 92.50 167 ILE A N 1
ATOM 1217 C CA . ILE A 1 167 ? -19.279 -5.675 22.074 1.00 92.50 167 ILE A CA 1
ATOM 1218 C C . ILE A 1 167 ? -18.585 -6.810 21.305 1.00 92.50 167 ILE A C 1
ATOM 1220 O O . ILE A 1 167 ? -17.496 -7.230 21.690 1.00 92.50 167 ILE A O 1
ATOM 1224 N N . ALA A 1 168 ? -19.178 -7.284 20.204 1.00 92.00 168 ALA A N 1
ATOM 1225 C CA . ALA A 1 168 ? -18.594 -8.348 19.389 1.00 92.00 168 ALA A CA 1
ATOM 1226 C C . ALA A 1 168 ? -17.262 -7.927 18.742 1.00 92.00 168 ALA A C 1
ATOM 1228 O O . ALA A 1 168 ? -16.303 -8.692 18.772 1.00 92.00 168 ALA A O 1
ATOM 1229 N N . ILE A 1 169 ? -17.186 -6.700 18.213 1.00 95.12 169 ILE A N 1
ATOM 1230 C CA . ILE A 1 169 ? -15.956 -6.112 17.658 1.00 95.12 169 ILE A CA 1
ATOM 1231 C C . ILE A 1 169 ? -14.904 -5.923 18.754 1.00 95.12 169 ILE A C 1
ATOM 1233 O O . ILE A 1 169 ? -13.730 -6.196 18.522 1.00 95.12 169 ILE A O 1
ATOM 1237 N N . ALA A 1 170 ? -15.314 -5.484 19.950 1.00 93.69 170 ALA A N 1
ATOM 1238 C CA . ALA A 1 170 ? -14.408 -5.319 21.084 1.00 93.69 170 ALA A CA 1
ATOM 1239 C C . ALA A 1 170 ? -13.786 -6.649 21.551 1.00 93.69 170 ALA A C 1
ATOM 1241 O O . ALA A 1 170 ? -12.741 -6.632 22.196 1.00 93.69 170 ALA A O 1
ATOM 1242 N N . GLY A 1 171 ? -14.408 -7.795 21.245 1.00 94.75 171 GLY A N 1
ATOM 1243 C CA . GLY A 1 171 ? -13.863 -9.123 21.544 1.00 94.75 171 GLY A CA 1
ATOM 1244 C C . GLY A 1 171 ? -13.784 -9.461 23.038 1.00 94.75 171 GLY A C 1
ATOM 1245 O O . GLY A 1 171 ? -13.089 -10.404 23.420 1.00 94.75 171 GLY A O 1
ATOM 1246 N N . VAL A 1 172 ? -14.480 -8.701 23.889 1.00 94.75 172 VAL A N 1
ATOM 1247 C CA . VAL A 1 172 ? -14.499 -8.886 25.348 1.00 94.75 172 VAL A CA 1
ATOM 1248 C C . VAL A 1 172 ? -15.449 -10.017 25.751 1.00 94.75 172 VAL A C 1
ATOM 1250 O O . VAL A 1 172 ? -16.520 -10.186 25.170 1.00 94.75 172 VAL A O 1
ATOM 1253 N N . LYS A 1 173 ? -15.065 -10.799 26.763 1.00 94.69 173 LYS A N 1
ATOM 1254 C CA . LYS A 1 173 ? -15.809 -11.979 27.242 1.00 94.69 173 LYS A CA 1
ATOM 1255 C C . LYS A 1 173 ? -16.595 -11.736 28.527 1.00 94.69 173 LYS A C 1
ATOM 1257 O O . LYS A 1 173 ? -17.508 -12.498 28.816 1.00 94.69 173 LYS A O 1
ATOM 1262 N N . ASN A 1 174 ? -16.218 -10.725 29.303 1.00 95.69 174 ASN A N 1
ATOM 1263 C CA . ASN A 1 174 ? -16.843 -10.371 30.576 1.00 95.69 174 ASN A CA 1
ATOM 1264 C C . ASN A 1 174 ? -16.761 -8.852 30.813 1.00 95.69 174 ASN A C 1
ATOM 1266 O O . ASN A 1 174 ? -16.020 -8.141 30.125 1.00 95.69 174 ASN A O 1
ATOM 1270 N N . ALA A 1 175 ? -17.526 -8.344 31.781 1.00 94.75 175 ALA A N 1
ATOM 1271 C CA . ALA A 1 175 ? -17.549 -6.916 32.107 1.00 94.75 175 ALA A CA 1
ATOM 1272 C C . ALA A 1 175 ? -16.190 -6.392 32.599 1.00 94.75 175 ALA A C 1
ATOM 1274 O O . ALA A 1 175 ? -15.847 -5.242 32.331 1.00 94.75 175 ALA A O 1
ATOM 1275 N N . GLN A 1 176 ? -15.385 -7.238 33.249 1.00 95.94 176 GLN A N 1
ATOM 1276 C CA . GLN A 1 176 ? -14.038 -6.873 33.688 1.00 95.94 176 GLN A CA 1
ATOM 1277 C C . GLN A 1 176 ? -13.122 -6.539 32.500 1.00 95.94 176 GLN A C 1
ATOM 1279 O O . GLN A 1 176 ? -12.468 -5.500 32.509 1.00 95.94 176 GLN A O 1
ATOM 1284 N N . GLN A 1 177 ? -13.119 -7.357 31.447 1.00 97.38 177 GLN A N 1
ATOM 1285 C CA . GLN A 1 177 ? -12.338 -7.089 30.235 1.00 97.38 177 GLN A CA 1
ATOM 1286 C C . GLN A 1 177 ? -12.790 -5.803 29.537 1.00 97.38 177 GLN A C 1
ATOM 1288 O O . GLN A 1 177 ? -11.968 -5.074 28.983 1.00 97.38 177 GLN A O 1
ATOM 1293 N N . LEU A 1 178 ? -14.087 -5.482 29.590 1.00 96.94 178 LEU A N 1
ATOM 1294 C CA . LEU A 1 178 ? -14.577 -4.207 29.077 1.00 96.94 178 LEU A CA 1
ATOM 1295 C C . LEU A 1 178 ? -14.087 -3.021 29.924 1.00 96.94 178 LEU A C 1
ATOM 1297 O O . LEU A 1 178 ? -13.688 -2.005 29.355 1.00 96.94 178 LEU A O 1
ATOM 1301 N N . SER A 1 179 ? -14.048 -3.153 31.255 1.00 97.38 179 SER A N 1
ATOM 1302 C CA . SER A 1 179 ? -13.429 -2.159 32.147 1.00 97.38 179 SER A CA 1
ATOM 1303 C C . SER A 1 179 ? -11.953 -1.932 31.830 1.00 97.38 179 SER A C 1
ATOM 1305 O O . SER A 1 179 ? -11.510 -0.785 31.761 1.00 97.38 179 SER A O 1
ATOM 1307 N N . GLU A 1 180 ? -11.194 -3.010 31.622 1.00 98.25 180 GLU A N 1
ATOM 1308 C CA . GLU A 1 180 ? -9.770 -2.971 31.267 1.00 98.25 180 GLU A CA 1
ATOM 1309 C C . GLU A 1 180 ? -9.554 -2.264 29.923 1.00 98.25 180 GLU A C 1
ATOM 1311 O O . GLU A 1 180 ? -8.700 -1.377 29.813 1.00 98.25 180 GLU A O 1
ATOM 1316 N N . LEU A 1 181 ? -10.385 -2.580 28.924 1.00 98.12 181 LEU A N 1
ATOM 1317 C CA . LEU A 1 181 ? -10.346 -1.940 27.612 1.00 98.12 181 LEU A CA 1
ATOM 1318 C C . LEU A 1 181 ? -10.679 -0.446 27.700 1.00 98.12 181 LEU A C 1
ATOM 1320 O O . LEU A 1 181 ? -9.918 0.376 27.194 1.00 98.12 181 LEU A O 1
ATOM 1324 N N . MET A 1 182 ? -11.773 -0.076 28.373 1.00 98.38 182 MET A N 1
ATOM 1325 C CA . MET A 1 182 ? -12.163 1.327 28.568 1.00 98.38 182 MET A CA 1
ATOM 1326 C C . MET A 1 182 ? -11.071 2.122 29.289 1.00 98.38 182 MET A C 1
ATOM 1328 O O . MET A 1 182 ? -10.718 3.220 28.863 1.00 98.38 182 MET A O 1
ATOM 1332 N N . THR A 1 183 ? -10.484 1.546 30.337 1.00 98.50 183 THR A N 1
ATOM 1333 C CA . THR A 1 183 ? -9.398 2.173 31.099 1.00 98.50 183 THR A CA 1
ATOM 1334 C C . THR A 1 183 ? -8.150 2.381 30.236 1.00 98.50 183 THR A C 1
ATOM 1336 O O . THR A 1 183 ? -7.559 3.463 30.249 1.00 98.50 183 THR A O 1
ATOM 1339 N N . SER A 1 184 ? -7.789 1.388 29.420 1.00 98.50 184 SER A N 1
ATOM 1340 C CA . SER A 1 184 ? -6.664 1.476 28.481 1.00 98.50 184 SER A CA 1
ATOM 1341 C C . SER A 1 184 ? -6.901 2.526 27.391 1.00 98.50 184 SER A C 1
ATOM 1343 O O . SER A 1 184 ? -6.009 3.322 27.097 1.00 98.50 184 SER A O 1
ATOM 1345 N N . VAL A 1 185 ? -8.117 2.589 26.838 1.00 98.25 185 VAL A N 1
ATOM 1346 C CA . VAL A 1 185 ? -8.521 3.616 25.864 1.00 98.25 185 VAL A CA 1
ATOM 1347 C C . VAL A 1 185 ? -8.437 5.013 26.479 1.00 98.25 185 VAL A C 1
ATOM 1349 O O . VAL A 1 185 ? -7.911 5.925 25.843 1.00 98.25 185 VAL A O 1
ATOM 1352 N N . GLY A 1 186 ? -8.882 5.186 27.726 1.00 98.25 186 GLY A N 1
ATOM 1353 C CA . GLY A 1 186 ? -8.759 6.452 28.448 1.00 98.25 186 GLY A CA 1
ATOM 1354 C C . GLY A 1 186 ? -7.306 6.922 28.588 1.00 98.25 186 GLY A C 1
ATOM 1355 O O . GLY A 1 186 ? -7.003 8.088 28.322 1.00 98.25 186 GLY A O 1
ATOM 1356 N N . LEU A 1 187 ? -6.390 6.012 28.939 1.00 98.50 187 LEU A N 1
ATOM 1357 C CA . LEU A 1 187 ? -4.956 6.310 29.034 1.00 98.50 187 LEU A CA 1
ATOM 1358 C C . LEU A 1 187 ? -4.340 6.646 27.667 1.00 98.50 187 LEU A C 1
ATOM 1360 O O . LEU A 1 187 ? -3.586 7.614 27.554 1.00 98.50 187 LEU A O 1
ATOM 1364 N N . ALA A 1 188 ? -4.689 5.895 26.618 1.00 97.94 188 ALA A N 1
ATOM 1365 C CA . ALA A 1 188 ? -4.225 6.154 25.255 1.00 97.94 188 ALA A CA 1
ATOM 1366 C C . ALA A 1 188 ? -4.708 7.519 24.730 1.00 97.94 188 ALA A C 1
ATOM 1368 O O . ALA A 1 188 ? -3.934 8.272 24.136 1.00 97.94 188 ALA A O 1
ATOM 1369 N N . GLN A 1 189 ? -5.964 7.878 25.007 1.00 97.19 189 GLN A N 1
ATOM 1370 C CA . GLN A 1 189 ? -6.532 9.165 24.613 1.00 97.19 189 GLN A CA 1
ATOM 1371 C C . GLN A 1 189 ? -5.858 10.333 25.347 1.00 97.19 189 GLN A C 1
ATOM 1373 O O . GLN A 1 189 ? -5.577 11.372 24.742 1.00 97.19 189 GLN A O 1
ATOM 1378 N N . ASN A 1 190 ? -5.540 10.156 26.634 1.00 97.81 190 ASN A N 1
ATOM 1379 C CA . ASN A 1 190 ? -4.762 11.126 27.402 1.00 97.81 190 ASN A CA 1
ATOM 1380 C C . ASN A 1 190 ? -3.349 11.307 26.834 1.00 97.81 190 ASN A C 1
ATOM 1382 O O . ASN A 1 190 ? -2.925 12.443 26.627 1.00 97.81 190 ASN A O 1
ATOM 1386 N N . PHE A 1 191 ? -2.658 10.208 26.518 1.00 97.06 191 PHE A N 1
ATOM 1387 C CA . PHE A 1 191 ? -1.341 10.243 25.882 1.00 97.06 191 PHE A CA 1
ATOM 1388 C C . PHE A 1 191 ? -1.362 11.033 24.571 1.00 97.06 191 PHE A C 1
ATOM 1390 O O . PHE A 1 191 ? -0.559 11.947 24.394 1.00 97.06 191 PHE A O 1
ATOM 1397 N N . ALA A 1 192 ? -2.301 10.724 23.672 1.00 94.06 192 ALA A N 1
ATOM 1398 C CA . ALA A 1 192 ? -2.419 11.406 22.387 1.00 94.06 192 ALA A CA 1
ATOM 1399 C C . ALA A 1 192 ? -2.653 12.916 22.561 1.00 94.06 192 ALA A C 1
ATOM 1401 O O . ALA A 1 192 ? -2.012 13.727 21.889 1.00 94.06 192 ALA A O 1
ATOM 1402 N N . ALA A 1 193 ? -3.519 13.303 23.505 1.00 92.88 193 ALA A N 1
ATOM 1403 C CA . ALA A 1 193 ? -3.783 14.703 23.818 1.00 92.88 193 ALA A CA 1
ATOM 1404 C C . ALA A 1 193 ? -2.545 15.419 24.382 1.00 92.88 193 ALA A C 1
ATOM 1406 O O . ALA A 1 193 ? -2.231 16.528 23.948 1.00 92.88 193 ALA A O 1
ATOM 1407 N N . LEU A 1 194 ? -1.823 14.795 25.320 1.00 94.19 194 LEU A N 1
ATOM 1408 C CA . LEU A 1 194 ? -0.595 15.357 25.886 1.00 94.19 194 LEU A CA 1
ATOM 1409 C C . LEU A 1 194 ? 0.503 15.477 24.828 1.00 94.19 194 LEU A C 1
ATOM 1411 O O . LEU A 1 194 ? 1.069 16.557 24.680 1.00 94.19 194 LEU A O 1
ATOM 1415 N N . LYS A 1 195 ? 0.751 14.419 24.044 1.00 92.94 195 LYS A N 1
ATOM 1416 C CA . LYS A 1 195 ? 1.750 14.427 22.967 1.00 92.94 195 LYS A CA 1
ATOM 1417 C C . LYS A 1 195 ? 1.467 15.553 21.975 1.00 92.94 195 LYS A C 1
ATOM 1419 O O . LYS A 1 195 ? 2.372 16.321 21.663 1.00 92.94 195 LYS A O 1
ATOM 1424 N N . ALA A 1 196 ? 0.218 15.710 21.536 1.00 89.06 196 ALA A N 1
ATOM 1425 C CA . ALA A 1 196 ? -0.172 16.785 20.623 1.00 89.06 196 ALA A CA 1
ATOM 1426 C C . ALA A 1 196 ? -0.008 18.189 21.235 1.00 89.06 196 ALA A C 1
ATOM 1428 O O . ALA A 1 196 ? 0.361 19.124 20.530 1.00 89.06 196 ALA A O 1
ATOM 1429 N N . LEU A 1 197 ? -0.268 18.357 22.537 1.00 89.00 197 LEU A N 1
ATOM 1430 C CA . LEU A 1 197 ? -0.118 19.641 23.231 1.00 89.00 197 LEU A CA 1
ATOM 1431 C C . LEU A 1 197 ? 1.337 20.088 23.369 1.00 89.00 197 LEU A C 1
ATOM 1433 O O . LEU A 1 197 ? 1.598 21.286 23.313 1.00 89.00 197 LEU A O 1
ATOM 1437 N N . VAL A 1 198 ? 2.265 19.151 23.569 1.00 90.62 198 VAL A N 1
ATOM 1438 C CA . VAL A 1 198 ? 3.673 19.480 23.844 1.00 90.62 198 VAL A CA 1
ATOM 1439 C C . VAL A 1 198 ? 4.570 19.509 22.603 1.00 90.62 198 VAL A C 1
ATOM 1441 O O . VAL A 1 198 ? 5.722 19.939 22.708 1.00 90.62 198 VAL A O 1
ATOM 1444 N N . THR A 1 199 ? 4.044 19.055 21.459 1.00 86.94 199 THR A N 1
ATOM 1445 C CA . THR A 1 199 ? 4.724 19.024 20.153 1.00 86.94 199 THR A CA 1
ATOM 1446 C C . THR A 1 199 ? 4.160 20.092 19.205 1.00 86.94 199 THR A C 1
ATOM 1448 O O . THR A 1 199 ? 4.397 21.280 19.399 1.00 86.94 199 THR A O 1
ATOM 1451 N N . ASP A 1 200 ? 3.395 19.690 18.188 1.00 69.06 200 ASP A N 1
ATOM 1452 C CA . ASP A 1 200 ? 2.981 20.529 17.057 1.00 69.06 200 ASP A CA 1
ATOM 1453 C C . ASP A 1 200 ? 1.694 21.341 17.322 1.00 69.06 200 ASP A C 1
ATOM 1455 O O . ASP A 1 200 ? 1.262 22.134 16.479 1.00 69.06 200 ASP A O 1
ATOM 1459 N N . GLY A 1 201 ? 1.092 21.173 18.505 1.00 63.69 201 GLY A N 1
ATOM 1460 C CA . GLY A 1 201 ? -0.130 21.841 18.943 1.00 63.69 201 GLY A CA 1
ATOM 1461 C C . GLY A 1 201 ? -1.411 21.179 18.416 1.00 63.69 201 GLY A C 1
ATOM 1462 O O . GLY A 1 201 ? -1.495 20.733 17.271 1.00 63.69 201 GLY A O 1
ATOM 1463 N N . ILE A 1 202 ? -2.468 21.168 19.243 1.00 59.12 202 ILE A N 1
ATOM 1464 C CA . ILE A 1 202 ? -3.771 20.544 18.920 1.00 59.12 202 ILE A CA 1
ATOM 1465 C C . ILE A 1 202 ? -4.360 21.079 17.606 1.00 59.12 202 ILE A C 1
ATOM 1467 O O . ILE A 1 202 ? -4.959 20.318 16.849 1.00 59.12 202 ILE A O 1
ATOM 1471 N N . GLN A 1 203 ? -4.181 22.373 17.320 1.00 57.94 203 GLN A N 1
ATOM 1472 C CA . GLN A 1 203 ? -4.762 23.022 16.142 1.00 57.94 203 GLN A CA 1
ATOM 1473 C C . GLN A 1 203 ? -4.244 22.420 14.831 1.00 57.94 203 GLN A C 1
ATOM 1475 O O . GLN A 1 203 ? -5.052 22.121 13.959 1.00 57.94 203 GLN A O 1
ATOM 1480 N N . LYS A 1 204 ? -2.941 22.127 14.705 1.00 63.81 204 LYS A N 1
ATOM 1481 C CA . LYS A 1 204 ? -2.398 21.489 13.492 1.00 63.81 204 LYS A CA 1
ATOM 1482 C C . LYS A 1 204 ? -2.941 20.067 13.297 1.00 63.81 204 LYS A C 1
ATOM 1484 O O . LYS A 1 204 ? -3.298 19.693 12.181 1.00 63.81 204 LYS A O 1
ATOM 1489 N N . GLY A 1 205 ? -3.083 19.298 14.380 1.00 62.28 205 GLY A N 1
ATOM 1490 C CA . GLY A 1 205 ? -3.687 17.958 14.342 1.00 62.28 205 GLY A CA 1
ATOM 1491 C C . GLY A 1 205 ? -5.178 17.974 13.975 1.00 62.28 205 GLY A C 1
ATOM 1492 O O . GLY A 1 205 ? -5.615 17.213 13.111 1.00 62.28 205 GLY A O 1
ATOM 1493 N N . HIS A 1 206 ? -5.953 18.887 14.571 1.00 67.69 206 HIS A N 1
ATOM 1494 C CA . HIS A 1 206 ? -7.370 19.083 14.247 1.00 67.69 206 HIS A CA 1
ATOM 1495 C C . HIS A 1 206 ? -7.577 19.594 12.822 1.00 67.69 206 HIS A C 1
ATOM 1497 O O . HIS A 1 206 ? -8.489 19.127 12.144 1.00 67.69 206 HIS A O 1
ATOM 1503 N N . MET A 1 207 ? -6.729 20.506 12.344 1.00 70.69 207 MET A N 1
ATOM 1504 C CA . MET A 1 207 ? -6.771 20.991 10.966 1.00 70.69 207 MET A CA 1
ATOM 1505 C C . MET A 1 207 ? -6.519 19.861 9.973 1.00 70.69 207 MET A C 1
ATOM 1507 O O . MET A 1 207 ? -7.250 19.758 8.996 1.00 70.69 207 MET A O 1
ATOM 1511 N N . ARG A 1 208 ? -5.564 18.961 10.241 1.00 78.31 208 ARG A N 1
ATOM 1512 C CA . ARG A 1 208 ? -5.313 17.807 9.365 1.00 78.31 208 ARG A CA 1
ATOM 1513 C C . ARG A 1 208 ? -6.489 16.825 9.356 1.00 78.31 208 ARG A C 1
ATOM 1515 O O . ARG A 1 208 ? -6.891 16.372 8.290 1.00 78.31 208 ARG A O 1
ATOM 1522 N N . LEU A 1 209 ? -7.098 16.537 10.508 1.00 77.25 209 LEU A N 1
ATOM 1523 C CA . LEU A 1 209 ? -8.320 15.715 10.594 1.00 77.25 209 LEU A CA 1
ATOM 1524 C C . LEU A 1 209 ? -9.520 16.367 9.891 1.00 77.25 209 LEU A C 1
ATOM 1526 O O . LEU A 1 209 ? -10.285 15.693 9.195 1.00 77.25 209 LEU A O 1
ATOM 1530 N N . HIS A 1 210 ? -9.672 17.683 10.039 1.00 80.88 210 HIS A N 1
ATOM 1531 C CA . HIS A 1 210 ? -10.704 18.449 9.356 1.00 80.88 210 HIS A CA 1
ATOM 1532 C C . HIS A 1 210 ? -10.476 18.452 7.840 1.00 80.88 210 HIS A C 1
ATOM 1534 O O . HIS A 1 210 ? -11.409 18.174 7.092 1.00 80.88 210 HIS A O 1
ATOM 1540 N N . ALA A 1 211 ? -9.234 18.649 7.389 1.00 86.12 211 ALA A N 1
ATOM 1541 C CA . ALA A 1 211 ? -8.845 18.572 5.984 1.00 86.12 211 ALA A CA 1
ATOM 1542 C C . ALA A 1 211 ? -9.115 17.188 5.389 1.00 86.12 211 ALA A C 1
ATOM 1544 O O . ALA A 1 211 ? -9.700 17.110 4.316 1.00 86.12 211 ALA A O 1
ATOM 1545 N N . ARG A 1 212 ? -8.809 16.101 6.113 1.00 88.69 212 ARG A N 1
ATOM 1546 C CA . ARG A 1 212 ? -9.175 14.732 5.701 1.00 88.69 212 ARG A CA 1
ATOM 1547 C C . ARG A 1 212 ? -10.684 14.555 5.570 1.00 88.69 212 ARG A C 1
ATOM 1549 O O . ARG A 1 212 ? -11.147 14.004 4.581 1.00 88.69 212 ARG A O 1
ATOM 1556 N N . SER A 1 213 ? -11.459 15.065 6.525 1.00 86.00 213 SER A N 1
ATOM 1557 C CA . SER A 1 213 ? -12.926 14.994 6.464 1.00 86.00 213 SER A CA 1
ATOM 1558 C C . SER A 1 213 ? -13.480 15.765 5.260 1.00 86.00 213 SER A C 1
ATOM 1560 O O . SER A 1 213 ? -14.368 15.276 4.567 1.00 86.00 213 SER A O 1
ATOM 1562 N N . VAL A 1 214 ? -12.931 16.950 4.978 1.00 87.62 214 VAL A N 1
ATOM 1563 C CA . VAL A 1 214 ? -13.327 17.785 3.835 1.00 87.62 214 VAL A CA 1
ATOM 1564 C C . VAL A 1 214 ? -12.888 17.178 2.499 1.00 87.62 214 VAL A C 1
ATOM 1566 O O . VAL A 1 214 ? -13.669 17.208 1.551 1.00 87.62 214 VAL A O 1
ATOM 1569 N N . ALA A 1 215 ? -11.704 16.568 2.425 1.00 88.44 215 ALA A N 1
ATOM 1570 C CA . ALA A 1 215 ? -11.247 15.825 1.250 1.00 88.44 215 ALA A CA 1
ATOM 1571 C C . ALA A 1 215 ? -12.155 14.614 0.956 1.00 88.44 215 ALA A C 1
ATOM 1573 O O . ALA A 1 215 ? -12.546 14.392 -0.187 1.00 88.44 215 ALA A O 1
ATOM 1574 N N . SER A 1 216 ? -12.601 13.883 1.985 1.00 85.88 216 SER A N 1
ATOM 1575 C CA . SER A 1 216 ? -13.566 12.787 1.808 1.00 85.88 216 SER A CA 1
ATOM 1576 C C . SER A 1 216 ? -14.921 13.251 1.264 1.00 85.88 216 SER A C 1
ATOM 1578 O O . SER A 1 216 ? -15.550 12.525 0.494 1.00 85.88 216 SER A O 1
ATOM 1580 N N . LEU A 1 217 ? -15.383 14.458 1.623 1.00 85.19 217 LEU A N 1
ATOM 1581 C CA . LEU A 1 217 ? -16.673 14.991 1.156 1.00 85.19 217 LEU A CA 1
ATOM 1582 C C . LEU A 1 217 ? -16.716 15.220 -0.360 1.00 85.19 217 LEU A C 1
ATOM 1584 O O . LEU A 1 217 ? -17.781 15.083 -0.959 1.00 85.19 217 LEU A O 1
ATOM 1588 N N . VAL A 1 218 ? -15.579 15.539 -0.984 1.00 87.19 218 VAL A N 1
ATOM 1589 C CA . VAL A 1 218 ? -15.485 15.735 -2.442 1.00 87.19 218 VAL A CA 1
ATOM 1590 C C . VAL A 1 218 ? -15.164 14.443 -3.202 1.00 87.19 218 VAL A C 1
ATOM 1592 O O . VAL A 1 218 ? -14.906 14.491 -4.399 1.00 87.19 218 VAL A O 1
ATOM 1595 N N . LYS A 1 219 ? -15.233 13.280 -2.531 1.00 86.00 219 LYS A N 1
ATOM 1596 C CA . LYS A 1 219 ? -14.942 11.952 -3.101 1.00 86.00 219 LYS A CA 1
ATOM 1597 C C . LYS A 1 219 ? -13.564 11.876 -3.771 1.00 86.00 219 LYS A C 1
ATOM 1599 O O . LYS A 1 219 ? -13.424 11.234 -4.810 1.00 86.00 219 LYS A O 1
ATOM 1604 N N . THR A 1 220 ? -12.560 12.523 -3.178 1.00 80.69 220 THR A N 1
ATOM 1605 C CA . THR A 1 220 ? -11.186 12.482 -3.685 1.00 80.69 220 THR A CA 1
ATOM 1606 C C . THR A 1 220 ? -10.726 11.028 -3.854 1.00 80.69 220 THR A C 1
ATOM 1608 O O . THR A 1 220 ? -10.771 10.272 -2.878 1.00 80.69 220 THR A O 1
ATOM 1611 N N . PRO A 1 221 ? -10.282 10.613 -5.055 1.00 74.94 221 PRO A N 1
ATOM 1612 C CA . PRO A 1 221 ? -9.699 9.293 -5.262 1.00 74.94 221 PRO A CA 1
ATOM 1613 C C . PRO A 1 221 ? -8.501 9.059 -4.333 1.00 74.94 221 PRO A C 1
ATOM 1615 O O . PRO A 1 221 ? -7.723 9.979 -4.093 1.00 74.94 221 PRO A O 1
ATOM 1618 N N . ASN A 1 222 ?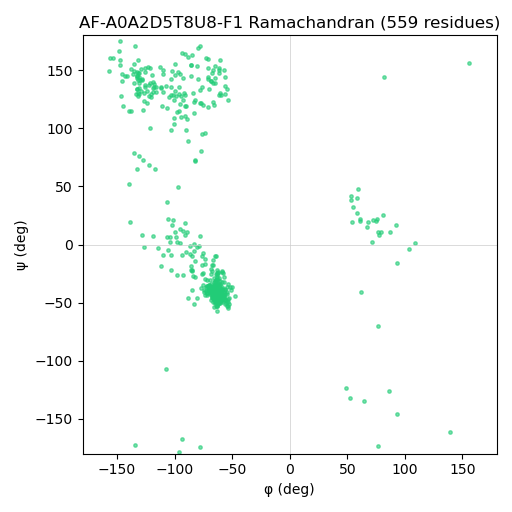 -8.314 7.826 -3.848 1.00 71.00 222 ASN A N 1
ATOM 1619 C CA . ASN A 1 222 ? -7.282 7.503 -2.848 1.00 71.00 222 ASN A CA 1
ATOM 1620 C C . ASN A 1 222 ? -5.876 7.988 -3.235 1.00 71.00 222 ASN A C 1
ATOM 1622 O O . ASN A 1 222 ? -5.136 8.461 -2.381 1.00 71.00 222 ASN A O 1
ATOM 1626 N N . TYR A 1 223 ? -5.534 7.926 -4.522 1.00 74.25 223 TYR A N 1
ATOM 1627 C CA . TYR A 1 223 ? -4.225 8.330 -5.036 1.00 74.25 223 TYR A CA 1
ATOM 1628 C C . TYR A 1 223 ? -3.998 9.853 -5.081 1.00 74.25 223 TYR A C 1
ATOM 1630 O O . TYR A 1 223 ? -2.867 10.272 -5.265 1.00 74.25 223 TYR A O 1
ATOM 1638 N N . TYR A 1 224 ? -5.039 10.678 -4.916 1.00 75.00 224 TYR A N 1
ATOM 1639 C CA . TYR A 1 224 ? -4.922 12.134 -4.730 1.00 75.00 224 TYR A CA 1
ATOM 1640 C C . TYR A 1 224 ? -5.190 12.566 -3.286 1.00 75.00 224 TYR A C 1
ATOM 1642 O O . TYR A 1 224 ? -5.113 13.749 -2.963 1.00 75.00 224 TYR A O 1
ATOM 1650 N N . PHE A 1 225 ? -5.586 11.636 -2.417 1.00 80.12 225 PHE A N 1
ATOM 1651 C CA . PHE A 1 225 ? -6.202 11.976 -1.141 1.00 80.12 225 PHE A CA 1
ATOM 1652 C C . PHE A 1 225 ? -5.244 12.717 -0.213 1.00 80.12 225 PHE A C 1
ATOM 1654 O O . PHE A 1 225 ? -5.601 13.762 0.331 1.00 80.12 225 PHE A O 1
ATOM 1661 N N . ASP A 1 226 ? -4.027 12.203 -0.054 1.00 79.81 226 ASP A N 1
ATOM 1662 C CA . ASP A 1 226 ? -3.051 12.816 0.839 1.00 79.81 226 ASP A CA 1
ATOM 1663 C C . ASP A 1 226 ? -2.499 14.135 0.267 1.00 79.81 226 ASP A C 1
ATOM 1665 O O . ASP A 1 226 ? -2.393 15.098 1.026 1.00 79.81 226 ASP A O 1
ATOM 1669 N N . ASP A 1 227 ? -2.310 14.242 -1.056 1.00 81.44 227 ASP A N 1
ATOM 1670 C CA . ASP A 1 227 ? -1.908 15.491 -1.731 1.00 81.44 227 ASP A CA 1
ATOM 1671 C C . ASP A 1 227 ? -2.959 16.601 -1.566 1.00 81.44 227 ASP A C 1
ATOM 1673 O O . ASP A 1 227 ? -2.636 17.757 -1.281 1.00 81.44 227 ASP A O 1
ATOM 1677 N N . VAL A 1 228 ? -4.246 16.257 -1.708 1.00 86.50 228 VAL A N 1
ATOM 1678 C CA . VAL A 1 228 ? -5.353 17.197 -1.481 1.00 86.50 228 VAL A CA 1
ATOM 1679 C C . VAL A 1 228 ? -5.385 17.637 -0.018 1.00 86.50 228 VAL A C 1
ATOM 1681 O O . VAL A 1 228 ? -5.583 18.819 0.259 1.00 86.50 228 VAL A O 1
ATOM 1684 N N . VAL A 1 229 ? -5.178 16.718 0.930 1.00 85.94 229 VAL A N 1
ATOM 1685 C CA . VAL A 1 229 ? -5.148 17.031 2.369 1.00 85.94 229 VAL A CA 1
ATOM 1686 C C . VAL A 1 229 ? -3.985 17.956 2.710 1.00 85.94 229 VAL A C 1
ATOM 1688 O O . VAL A 1 229 ? -4.174 18.901 3.475 1.00 85.94 229 VAL A O 1
ATOM 1691 N N . GLU A 1 230 ? -2.807 17.708 2.149 1.00 83.06 230 GLU A N 1
ATOM 1692 C CA . GLU A 1 230 ? -1.616 18.520 2.375 1.00 83.06 230 GLU A CA 1
ATOM 1693 C C . GLU A 1 230 ? -1.791 19.932 1.809 1.00 83.06 230 GLU A C 1
ATOM 1695 O O . GLU A 1 230 ? -1.756 20.899 2.575 1.00 83.06 230 GLU A O 1
ATOM 1700 N N . ARG A 1 231 ? -2.149 20.061 0.522 1.00 84.50 231 ARG A N 1
ATOM 1701 C CA . ARG A 1 231 ? -2.413 21.366 -0.109 1.00 84.50 231 ARG A CA 1
ATOM 1702 C C . ARG A 1 231 ? -3.572 22.118 0.569 1.00 84.50 231 ARG A C 1
ATOM 1704 O O . ARG A 1 231 ? -3.556 23.348 0.637 1.00 84.50 231 ARG A O 1
ATOM 1711 N N . LEU A 1 232 ? -4.573 21.424 1.124 1.00 89.31 232 LEU A N 1
ATOM 1712 C CA . LEU A 1 232 ? -5.639 22.050 1.923 1.00 89.31 232 LEU A CA 1
ATOM 1713 C C . LEU A 1 232 ? -5.106 22.665 3.218 1.00 89.31 232 LEU A C 1
ATOM 1715 O O . LEU A 1 232 ? -5.480 23.793 3.548 1.00 89.31 232 LEU A O 1
ATOM 1719 N N . VAL A 1 233 ? -4.252 21.939 3.943 1.00 83.50 233 VAL A N 1
ATOM 1720 C CA . VAL A 1 233 ? -3.630 22.425 5.181 1.00 83.50 233 VAL A CA 1
ATOM 1721 C C . VAL A 1 233 ? -2.706 23.608 4.884 1.00 83.50 233 VAL A C 1
ATOM 1723 O O . VAL A 1 233 ? -2.792 24.620 5.578 1.00 83.50 233 VAL A O 1
ATOM 1726 N N . GLU A 1 234 ? -1.900 23.529 3.824 1.00 81.69 234 GLU A N 1
ATOM 1727 C CA . GLU A 1 234 ? -1.014 24.615 3.378 1.00 81.69 234 GLU A CA 1
ATOM 1728 C C . GLU A 1 234 ? -1.785 25.865 2.942 1.00 81.69 234 GLU A C 1
ATOM 1730 O O . GLU A 1 234 ? -1.415 26.984 3.296 1.00 81.69 234 GLU A O 1
ATOM 1735 N N . SER A 1 235 ? -2.898 25.686 2.222 1.00 80.62 235 SER A N 1
ATOM 1736 C CA . SER A 1 235 ? -3.737 26.798 1.757 1.00 80.62 235 SER A CA 1
ATOM 1737 C C . SER A 1 235 ? -4.436 27.559 2.886 1.00 80.62 235 SER A C 1
ATOM 1739 O O . SER A 1 235 ? -5.009 28.624 2.648 1.00 80.62 235 SER A O 1
ATOM 1741 N N . ASN A 1 236 ? -4.446 26.998 4.102 1.00 81.81 236 ASN A N 1
ATOM 1742 C CA . ASN A 1 236 ? -5.155 27.520 5.268 1.00 81.81 236 ASN A CA 1
ATOM 1743 C C . ASN A 1 236 ? -6.667 27.760 5.022 1.00 81.81 236 ASN A C 1
ATOM 1745 O O . ASN A 1 236 ? -7.323 28.504 5.751 1.00 81.81 236 ASN A O 1
ATOM 1749 N N . ASN A 1 237 ? -7.238 27.126 3.989 1.00 82.50 237 ASN A N 1
ATOM 1750 C CA . ASN A 1 237 ? -8.615 27.310 3.533 1.00 82.50 237 ASN A CA 1
ATOM 1751 C C . ASN A 1 237 ? -9.301 25.949 3.345 1.00 82.50 237 ASN A C 1
ATOM 1753 O O . ASN A 1 237 ? -9.498 25.452 2.236 1.00 82.50 237 ASN A O 1
ATOM 1757 N N . ILE A 1 238 ? -9.672 25.341 4.472 1.00 88.62 238 ILE A N 1
ATOM 1758 C CA . ILE A 1 238 ? -10.228 23.987 4.539 1.00 88.62 238 ILE A CA 1
ATOM 1759 C C . ILE A 1 238 ? -11.734 24.019 4.227 1.00 88.62 238 ILE A C 1
ATOM 1761 O O . ILE A 1 238 ? -12.584 23.911 5.109 1.00 88.62 238 ILE A O 1
ATOM 1765 N N . LYS A 1 239 ? -12.082 24.231 2.954 1.00 90.75 239 LYS A N 1
ATOM 1766 C CA . LYS A 1 239 ? -13.470 24.247 2.461 1.00 90.75 239 LYS A CA 1
ATOM 1767 C C . LYS A 1 239 ? -13.643 23.278 1.297 1.00 90.75 239 LYS A C 1
ATOM 1769 O O . LYS A 1 239 ? -12.733 23.107 0.494 1.00 90.75 239 LYS A O 1
ATOM 1774 N N . ALA A 1 240 ? -14.838 22.697 1.165 1.00 87.69 240 ALA A N 1
ATOM 1775 C CA . ALA A 1 240 ? -15.135 21.716 0.116 1.00 87.69 240 ALA A CA 1
ATOM 1776 C C . ALA A 1 240 ? -14.873 22.257 -1.303 1.00 87.69 240 ALA A C 1
ATOM 1778 O O . ALA A 1 240 ? -14.331 21.544 -2.138 1.00 87.69 240 ALA A O 1
ATOM 1779 N N . TRP A 1 241 ? -15.176 23.534 -1.569 1.00 89.00 241 TRP A N 1
ATOM 1780 C CA . TRP A 1 241 ? -14.877 24.145 -2.871 1.00 89.00 241 TRP A CA 1
ATOM 1781 C C . TRP A 1 241 ? -13.371 24.243 -3.145 1.00 89.00 241 TRP A C 1
ATOM 1783 O O . TRP A 1 241 ? -12.957 24.029 -4.277 1.00 89.00 241 TRP A O 1
ATOM 1793 N N . LYS A 1 242 ? -12.550 24.510 -2.117 1.00 87.62 242 LYS A N 1
ATOM 1794 C CA . LYS A 1 242 ? -11.092 24.585 -2.261 1.00 87.62 242 LYS A CA 1
ATOM 1795 C C . LYS A 1 242 ? -10.492 23.195 -2.450 1.00 87.62 242 LYS A C 1
ATOM 1797 O O . LYS A 1 242 ? -9.583 23.031 -3.250 1.00 87.62 242 LYS A O 1
ATOM 1802 N N . ALA A 1 243 ? -11.049 22.187 -1.777 1.00 87.94 243 ALA A N 1
ATOM 1803 C CA . ALA A 1 243 ? -10.689 20.787 -1.990 1.00 87.94 243 ALA A CA 1
ATOM 1804 C C . ALA A 1 243 ? -10.989 20.339 -3.430 1.00 87.94 243 ALA A C 1
ATOM 1806 O O . ALA A 1 243 ? -10.159 19.679 -4.045 1.00 87.94 243 ALA A O 1
ATOM 1807 N N . ALA A 1 244 ? -12.139 20.743 -3.982 1.00 83.44 244 ALA A N 1
ATOM 1808 C CA . ALA A 1 244 ? -12.507 20.469 -5.371 1.00 83.44 244 ALA A CA 1
ATOM 1809 C C . ALA A 1 244 ? -11.624 21.221 -6.383 1.00 83.44 244 ALA A C 1
ATOM 1811 O O . ALA A 1 244 ? -11.278 20.659 -7.415 1.00 83.44 244 ALA A O 1
ATOM 1812 N N . GLU A 1 245 ? -11.242 22.469 -6.093 1.00 83.88 245 GLU A N 1
ATOM 1813 C CA . GLU A 1 245 ? -10.285 23.242 -6.900 1.00 83.88 245 GLU A CA 1
ATOM 1814 C C . GLU A 1 245 ? -8.913 22.559 -6.931 1.00 83.88 245 GLU A C 1
ATOM 1816 O O . GLU A 1 245 ? -8.408 22.269 -8.006 1.00 83.88 245 GLU A O 1
ATOM 1821 N N . ILE A 1 246 ? -8.365 22.207 -5.762 1.00 84.38 246 ILE A N 1
ATOM 1822 C CA . ILE A 1 246 ? -7.080 21.504 -5.642 1.00 84.38 246 ILE A CA 1
ATOM 1823 C C . ILE A 1 246 ? -7.124 20.149 -6.357 1.00 84.38 246 ILE A C 1
ATOM 1825 O O . ILE A 1 246 ? -6.179 19.797 -7.057 1.00 84.38 246 ILE A O 1
ATOM 1829 N N . LEU A 1 247 ? -8.213 19.390 -6.203 1.00 82.94 247 LEU A N 1
ATOM 1830 C CA . LEU A 1 247 ? -8.399 18.127 -6.916 1.00 82.94 247 LEU A CA 1
ATOM 1831 C C . LEU A 1 247 ? -8.413 18.346 -8.433 1.00 82.94 247 LEU A C 1
ATOM 1833 O O . LEU A 1 247 ? -7.729 17.629 -9.153 1.00 82.94 247 LEU A O 1
ATOM 1837 N N . LYS A 1 248 ? -9.131 19.365 -8.914 1.00 71.38 248 LYS A N 1
ATOM 1838 C CA . LYS A 1 248 ? -9.182 19.707 -10.337 1.00 71.38 248 LYS A CA 1
ATOM 1839 C C . LYS A 1 248 ? -7.821 20.158 -10.866 1.00 71.38 248 LYS A C 1
ATOM 1841 O O . LYS A 1 248 ? -7.479 19.806 -11.989 1.00 71.38 248 LYS A O 1
ATOM 1846 N N . ASP A 1 249 ? -7.043 20.891 -10.076 1.00 72.06 249 ASP A N 1
ATOM 1847 C CA . ASP A 1 249 ? -5.677 21.283 -10.426 1.00 72.06 249 ASP A CA 1
ATOM 1848 C C . ASP A 1 249 ? -4.761 20.059 -10.506 1.00 72.06 249 ASP A C 1
ATOM 1850 O O . ASP A 1 249 ? -4.020 19.926 -11.470 1.00 72.06 249 ASP A O 1
ATOM 1854 N N . LEU A 1 250 ? -4.864 19.111 -9.570 1.00 73.06 250 LEU A N 1
ATOM 1855 C CA . LEU A 1 250 ? -4.120 17.843 -9.608 1.00 73.06 250 LEU A CA 1
ATOM 1856 C C . LEU A 1 250 ? -4.544 16.944 -10.785 1.00 73.06 250 LEU A C 1
ATOM 1858 O O . LEU A 1 250 ? -3.712 16.287 -11.418 1.00 73.06 250 LEU A O 1
ATOM 1862 N N . GLU A 1 251 ? -5.835 16.921 -11.115 1.00 60.53 251 GLU A N 1
ATOM 1863 C CA . GLU A 1 251 ? -6.378 16.247 -12.299 1.00 60.53 251 GLU A CA 1
ATOM 1864 C C . GLU A 1 251 ? -5.912 16.926 -13.590 1.00 60.53 251 GLU A C 1
ATOM 1866 O O . GLU A 1 251 ? -5.567 16.244 -14.555 1.00 60.53 251 GLU A O 1
ATOM 1871 N N . TYR A 1 252 ? -5.841 18.256 -13.613 1.00 48.06 252 TYR A N 1
ATOM 1872 C CA . TYR A 1 252 ? -5.390 19.048 -14.752 1.00 48.06 252 TYR A CA 1
ATOM 1873 C C . TYR A 1 252 ? -3.869 18.979 -14.937 1.00 48.06 252 TYR A C 1
ATOM 1875 O O . TYR A 1 252 ? -3.417 18.781 -16.058 1.00 48.06 252 TYR A O 1
ATOM 1883 N N . GLU A 1 253 ? -3.076 19.025 -13.865 1.00 56.94 253 GLU A N 1
ATOM 1884 C CA . GLU A 1 253 ? -1.628 18.765 -13.855 1.00 56.94 253 GLU A CA 1
ATOM 1885 C C . GLU A 1 253 ? -1.327 17.356 -14.393 1.00 56.94 253 GLU A C 1
ATOM 1887 O O . GLU A 1 253 ? -0.379 17.164 -15.163 1.00 56.94 253 GLU A O 1
ATOM 1892 N N . ARG A 1 254 ? -2.166 16.367 -14.052 1.00 53.94 254 ARG A N 1
ATOM 1893 C CA . ARG A 1 254 ? -2.077 15.007 -14.601 1.00 53.94 254 ARG A CA 1
ATOM 1894 C C . ARG A 1 254 ? -2.520 14.941 -16.062 1.00 53.94 254 ARG A C 1
ATOM 1896 O O . ARG A 1 254 ? -1.850 14.298 -16.865 1.00 53.94 254 ARG A O 1
ATOM 1903 N N . THR A 1 255 ? -3.595 15.628 -16.436 1.00 39.28 255 THR A N 1
ATOM 1904 C CA . THR A 1 255 ? -4.118 15.656 -17.814 1.00 39.28 255 THR A CA 1
ATOM 1905 C C . THR A 1 255 ? -3.156 16.372 -18.766 1.00 39.28 255 THR A C 1
ATOM 1907 O O . THR A 1 255 ? -2.878 15.869 -19.852 1.00 39.28 255 THR A O 1
ATOM 1910 N N . LEU A 1 256 ? -2.561 17.489 -18.339 1.00 39.66 256 LEU A N 1
ATOM 1911 C CA . LEU A 1 256 ? -1.488 18.184 -19.052 1.00 39.66 256 LEU A CA 1
ATOM 1912 C C . LEU A 1 256 ? -0.217 17.339 -19.142 1.00 39.66 256 LEU A C 1
ATOM 1914 O O . LEU A 1 256 ? 0.461 17.399 -20.165 1.00 39.66 256 LEU A O 1
ATOM 1918 N N . SER A 1 257 ? 0.099 16.527 -18.122 1.00 48.06 257 SER A N 1
ATOM 1919 C CA . SER A 1 257 ? 1.195 15.566 -18.260 1.00 48.06 257 SER A CA 1
ATOM 1920 C C . SER A 1 257 ? 0.864 14.443 -19.241 1.00 48.06 257 SER A C 1
ATOM 1922 O O . SER A 1 257 ? 1.762 13.979 -19.915 1.00 48.06 257 SER A O 1
ATOM 1924 N N . LEU A 1 258 ? -0.403 14.045 -19.396 1.00 43.00 258 LEU A N 1
ATOM 1925 C CA . LEU A 1 258 ? -0.800 12.957 -20.300 1.00 43.00 258 LEU A CA 1
ATOM 1926 C C . LEU A 1 258 ? -0.953 13.389 -21.771 1.00 43.00 258 LEU A C 1
ATOM 1928 O O . LEU A 1 258 ? -0.739 12.568 -22.658 1.00 43.00 258 LEU A O 1
ATOM 1932 N N . ALA A 1 259 ? -1.286 14.653 -22.054 1.00 44.88 259 ALA A N 1
ATOM 1933 C CA . ALA A 1 259 ? -1.536 15.139 -23.419 1.00 44.88 259 ALA A CA 1
ATOM 1934 C C . ALA A 1 259 ? -0.269 15.301 -24.292 1.00 44.88 259 ALA A C 1
ATOM 1936 O O . ALA A 1 259 ? -0.386 15.377 -25.512 1.00 44.88 259 ALA A O 1
ATOM 1937 N N . ASN A 1 260 ? 0.925 15.327 -23.688 1.00 58.75 260 ASN A N 1
ATOM 1938 C CA . ASN A 1 260 ? 2.214 15.470 -24.386 1.00 58.75 260 ASN A CA 1
ATOM 1939 C C . ASN A 1 260 ? 3.163 14.274 -24.189 1.00 58.75 260 ASN A C 1
ATOM 1941 O O . ASN A 1 260 ? 4.319 14.352 -24.602 1.00 58.75 260 ASN A O 1
ATOM 1945 N N . ASN A 1 261 ? 2.698 13.188 -23.567 1.00 72.62 261 ASN A N 1
ATOM 1946 C CA . ASN A 1 261 ? 3.534 12.022 -23.309 1.00 72.62 261 ASN A CA 1
ATOM 1947 C C . ASN A 1 261 ? 3.752 11.190 -24.573 1.00 72.62 261 ASN A C 1
ATOM 1949 O O . ASN A 1 261 ? 2.809 10.861 -25.292 1.00 72.62 261 ASN A O 1
ATOM 1953 N N . GLU A 1 262 ? 4.996 10.777 -24.771 1.00 88.56 262 GLU A N 1
ATOM 1954 C CA . GLU A 1 262 ? 5.332 9.665 -25.642 1.00 88.56 262 GLU A CA 1
ATOM 1955 C C . GLU A 1 262 ? 5.159 8.366 -24.861 1.00 88.56 262 GLU A C 1
ATOM 1957 O O . GLU A 1 262 ? 5.735 8.186 -23.783 1.00 88.56 262 GLU A O 1
ATOM 1962 N N . PHE A 1 263 ? 4.312 7.481 -25.378 1.00 89.81 263 PHE A N 1
ATOM 1963 C CA . PHE A 1 263 ? 3.963 6.231 -24.715 1.00 89.81 263 PHE A CA 1
ATOM 1964 C C . PHE A 1 263 ? 4.845 5.079 -25.186 1.00 89.81 263 PHE A C 1
ATOM 1966 O O . PHE A 1 263 ? 5.540 5.180 -26.192 1.00 89.81 263 PHE A O 1
ATOM 1973 N N . SER A 1 264 ? 4.817 3.991 -24.430 1.00 92.50 264 SER A N 1
ATOM 1974 C CA . SER A 1 264 ? 5.374 2.688 -24.780 1.00 92.50 264 SER A CA 1
ATOM 1975 C C . SER A 1 264 ? 4.517 1.590 -24.154 1.00 92.50 264 SER A C 1
ATOM 1977 O O . SER A 1 264 ? 3.791 1.829 -23.173 1.00 92.50 264 SER A O 1
ATOM 1979 N N . ALA A 1 265 ? 4.605 0.385 -24.710 1.00 92.88 265 ALA A N 1
ATOM 1980 C CA . ALA A 1 265 ? 3.891 -0.761 -24.172 1.00 92.88 265 ALA A CA 1
ATOM 1981 C C . ALA A 1 265 ? 4.671 -1.462 -23.047 1.00 92.88 265 ALA A C 1
ATOM 1983 O O . ALA A 1 265 ? 5.896 -1.578 -23.079 1.00 92.88 265 ALA A O 1
ATOM 1984 N N . GLY A 1 266 ? 3.948 -1.976 -22.053 1.00 92.94 266 GLY A N 1
ATOM 1985 C CA . GLY A 1 266 ? 4.444 -3.036 -21.175 1.00 92.94 266 GLY A CA 1
ATOM 1986 C C . GLY A 1 266 ? 4.378 -4.389 -21.878 1.00 92.94 266 GLY A C 1
ATOM 1987 O O . GLY A 1 266 ? 3.981 -4.471 -23.039 1.00 92.94 266 GLY A O 1
ATOM 1988 N N . LYS A 1 267 ? 4.694 -5.467 -21.158 1.00 93.12 267 LYS A N 1
ATOM 1989 C CA . LYS A 1 267 ? 4.597 -6.832 -21.688 1.00 93.12 267 LYS A CA 1
ATOM 1990 C C . LYS A 1 267 ? 3.823 -7.770 -20.776 1.00 93.12 267 LYS A C 1
ATOM 1992 O O . LYS A 1 267 ? 3.899 -7.685 -19.549 1.00 93.12 267 LYS A O 1
ATOM 1997 N N . ILE A 1 268 ? 3.201 -8.753 -21.406 1.00 95.06 268 ILE A N 1
ATOM 1998 C CA . ILE A 1 268 ? 2.721 -9.985 -20.793 1.00 95.06 268 ILE A CA 1
ATOM 1999 C C . ILE A 1 268 ? 3.323 -11.124 -21.604 1.00 95.06 268 ILE A C 1
ATOM 2001 O O . ILE A 1 268 ? 3.125 -11.172 -22.815 1.00 95.06 268 ILE A O 1
ATOM 2005 N N . ILE A 1 269 ? 4.053 -12.036 -20.964 1.00 95.69 269 ILE A N 1
ATOM 2006 C CA . ILE A 1 269 ? 4.489 -13.265 -21.629 1.00 95.69 269 ILE A CA 1
ATOM 2007 C C . ILE A 1 269 ? 3.411 -14.314 -21.359 1.00 95.69 269 ILE A C 1
ATOM 2009 O O . ILE A 1 269 ? 3.087 -14.623 -20.212 1.00 95.69 269 ILE A O 1
ATOM 2013 N N . LEU A 1 270 ? 2.800 -14.821 -22.427 1.00 96.06 270 LEU A N 1
ATOM 2014 C CA . LEU A 1 270 ? 1.854 -15.925 -22.323 1.00 96.06 270 LEU A CA 1
ATOM 2015 C C . LEU A 1 270 ? 2.593 -17.262 -22.324 1.00 96.06 270 LEU A C 1
ATOM 2017 O O . LEU A 1 270 ? 2.231 -18.146 -21.552 1.00 96.06 270 LEU A O 1
ATOM 2021 N N . PHE A 1 271 ? 3.648 -17.388 -23.132 1.00 97.19 271 PHE A N 1
ATOM 2022 C CA . PHE A 1 271 ? 4.464 -18.599 -23.237 1.00 97.19 271 PHE A CA 1
ATOM 2023 C C . PHE A 1 271 ? 5.927 -18.262 -23.532 1.00 97.19 271 PHE A C 1
ATOM 2025 O O . PHE A 1 271 ? 6.216 -17.230 -24.139 1.00 97.19 271 PHE A O 1
ATOM 2032 N N . GLY A 1 272 ? 6.844 -19.153 -23.151 1.00 93.69 272 GLY A N 1
ATOM 2033 C CA . GLY A 1 272 ? 8.270 -19.034 -23.474 1.00 93.69 272 GLY A CA 1
ATOM 2034 C C . GLY A 1 272 ? 9.121 -18.313 -22.428 1.00 93.69 272 GLY A C 1
ATOM 2035 O O . GLY A 1 272 ? 10.249 -17.912 -22.730 1.00 93.69 272 GLY A O 1
ATOM 2036 N N . GLU A 1 273 ? 8.626 -18.146 -21.195 1.00 91.94 273 GLU A N 1
ATOM 2037 C CA . GLU A 1 273 ? 9.452 -17.647 -20.092 1.00 91.94 273 GLU A CA 1
ATOM 2038 C C . GLU A 1 273 ? 10.710 -18.497 -19.913 1.00 91.94 273 GLU A C 1
ATOM 2040 O O . GLU A 1 273 ? 10.647 -19.725 -19.886 1.00 91.94 273 GLU A O 1
ATOM 2045 N N . HIS A 1 274 ? 11.857 -17.827 -19.760 1.00 89.00 274 HIS A N 1
ATOM 2046 C CA . HIS A 1 274 ? 13.213 -18.400 -19.726 1.00 89.00 274 HIS A CA 1
ATOM 2047 C C . HIS A 1 274 ? 13.648 -19.119 -21.009 1.00 89.00 274 HIS A C 1
ATOM 2049 O O . HIS A 1 274 ? 14.771 -18.888 -21.446 1.00 89.00 274 HIS A O 1
ATOM 2055 N N . ALA A 1 275 ? 12.778 -19.890 -21.663 1.00 91.19 275 ALA A N 1
ATOM 2056 C CA . ALA A 1 275 ? 13.070 -20.614 -22.901 1.00 91.19 275 ALA A CA 1
ATOM 2057 C C . ALA A 1 275 ? 13.520 -19.680 -24.045 1.00 91.19 275 ALA A C 1
ATOM 2059 O O . ALA A 1 275 ? 14.413 -20.036 -24.811 1.00 91.19 275 ALA A O 1
ATOM 2060 N N . ALA A 1 276 ? 13.012 -18.440 -24.096 1.00 90.00 276 ALA A N 1
ATOM 2061 C CA . ALA A 1 276 ? 13.441 -17.417 -25.061 1.00 90.00 276 ALA A CA 1
ATOM 2062 C C . ALA A 1 276 ? 14.945 -17.077 -25.013 1.00 90.00 276 ALA A C 1
ATOM 2064 O O . ALA A 1 276 ? 15.504 -16.567 -25.984 1.00 90.00 276 ALA A O 1
ATOM 2065 N N . VAL A 1 277 ? 15.607 -17.302 -23.872 1.00 87.19 277 VAL A N 1
ATOM 2066 C CA . VAL A 1 277 ? 17.060 -17.100 -23.726 1.00 87.19 277 VAL A CA 1
ATOM 2067 C C . VAL A 1 277 ? 17.847 -18.225 -24.411 1.00 87.19 277 VAL A C 1
ATOM 2069 O O . VAL A 1 277 ? 18.983 -17.998 -24.823 1.00 87.19 277 VAL A O 1
ATOM 2072 N N . TYR A 1 278 ? 17.227 -19.397 -24.565 1.00 89.69 278 TYR A N 1
ATOM 2073 C CA . TYR A 1 278 ? 17.780 -20.634 -25.124 1.00 89.69 278 TYR A CA 1
ATOM 2074 C C . TYR A 1 278 ? 17.230 -20.919 -26.532 1.00 89.69 278 TYR A C 1
ATOM 2076 O O . TYR A 1 278 ? 16.962 -22.062 -26.890 1.00 89.69 278 TYR A O 1
ATOM 2084 N N . ASP A 1 279 ? 17.022 -19.861 -27.321 1.00 90.06 279 ASP A N 1
ATOM 2085 C CA . ASP A 1 279 ? 16.609 -19.926 -28.730 1.00 90.06 279 ASP A CA 1
ATOM 2086 C C . ASP A 1 279 ? 15.260 -20.601 -29.015 1.00 90.06 279 ASP A C 1
ATOM 2088 O O . ASP A 1 279 ? 14.976 -20.966 -30.158 1.00 90.06 279 ASP A O 1
ATOM 2092 N N . LYS A 1 280 ? 14.391 -20.702 -28.007 1.00 95.06 280 LYS A N 1
ATOM 2093 C CA . LYS A 1 280 ? 12.997 -21.130 -28.174 1.00 95.06 280 LYS A CA 1
ATOM 2094 C C . LYS A 1 280 ? 12.065 -19.938 -28.410 1.00 95.06 280 LYS A C 1
ATOM 2096 O O . LYS A 1 280 ? 12.414 -18.786 -28.136 1.00 95.06 280 LYS A O 1
ATOM 2101 N N . HIS A 1 281 ? 10.869 -20.221 -28.902 1.00 96.62 281 HIS A N 1
ATOM 2102 C CA . HIS A 1 281 ? 9.807 -19.261 -29.135 1.00 96.62 281 HIS A CA 1
ATOM 2103 C C . HIS A 1 281 ? 9.201 -18.763 -27.822 1.00 96.62 281 HIS A C 1
ATOM 2105 O O . HIS A 1 281 ? 8.989 -19.521 -26.869 1.00 96.62 281 HIS A O 1
ATOM 2111 N N . ALA A 1 282 ? 8.837 -17.484 -27.807 1.00 96.88 282 ALA A N 1
ATOM 2112 C CA . ALA A 1 282 ? 8.039 -16.882 -26.754 1.00 96.88 282 ALA A CA 1
ATOM 2113 C C . ALA A 1 282 ? 6.912 -16.033 -27.331 1.00 96.88 282 ALA A C 1
ATOM 2115 O O . ALA A 1 282 ? 7.141 -15.169 -28.175 1.00 96.88 282 ALA A O 1
ATOM 2116 N N . LEU A 1 283 ? 5.697 -16.280 -26.849 1.00 97.00 283 LEU A N 1
ATOM 2117 C CA . LEU A 1 283 ? 4.506 -15.525 -27.211 1.00 97.00 283 LEU A CA 1
ATOM 2118 C C . LEU A 1 283 ? 4.270 -14.437 -26.169 1.00 97.00 283 LEU A C 1
ATOM 2120 O O . LEU A 1 283 ? 4.066 -14.740 -24.987 1.00 97.00 283 LEU A O 1
ATOM 2124 N N . ALA A 1 284 ? 4.256 -13.182 -26.605 1.00 96.12 284 ALA A N 1
ATOM 2125 C CA . ALA A 1 284 ? 4.022 -12.041 -25.735 1.00 96.12 284 ALA A CA 1
ATOM 2126 C C . ALA A 1 284 ? 2.992 -11.069 -26.319 1.00 96.12 284 ALA A C 1
ATOM 2128 O O . ALA A 1 284 ? 2.875 -10.916 -27.533 1.00 96.12 284 ALA A O 1
ATOM 2129 N N . ILE A 1 285 ? 2.247 -10.416 -25.427 1.00 95.50 285 ILE A N 1
ATOM 2130 C CA . ILE A 1 285 ? 1.203 -9.437 -25.746 1.00 95.50 285 ILE A CA 1
ATOM 2131 C C . ILE A 1 285 ? 1.538 -8.100 -25.067 1.00 95.50 285 ILE A C 1
ATOM 2133 O O . ILE A 1 285 ? 1.988 -8.106 -23.912 1.00 95.50 285 ILE A O 1
ATOM 2137 N N . PRO A 1 286 ? 1.373 -6.962 -25.765 1.00 94.88 286 PRO A N 1
ATOM 2138 C CA . PRO A 1 286 ? 1.664 -5.649 -25.212 1.00 94.88 286 PRO A CA 1
ATOM 2139 C C . PRO A 1 286 ? 0.638 -5.249 -24.147 1.00 94.88 286 PRO A C 1
ATOM 2141 O O . PRO A 1 286 ? -0.522 -5.641 -24.184 1.00 94.88 286 PRO A O 1
ATOM 2144 N N . ILE A 1 287 ? 1.062 -4.417 -23.196 1.00 92.94 287 ILE A N 1
ATOM 2145 C CA . ILE A 1 287 ? 0.145 -3.598 -22.393 1.00 92.94 287 ILE A CA 1
ATOM 2146 C C . ILE A 1 287 ? 0.246 -2.186 -22.956 1.00 92.94 287 ILE A C 1
ATOM 2148 O O . ILE A 1 287 ? 1.197 -1.465 -22.659 1.00 92.94 287 ILE A O 1
ATOM 2152 N N . ILE A 1 288 ? -0.690 -1.806 -23.814 1.00 90.12 288 ILE A N 1
ATOM 2153 C CA . ILE A 1 288 ? -0.660 -0.555 -24.568 1.00 90.12 288 ILE A CA 1
ATOM 2154 C C . ILE A 1 288 ? -0.752 0.642 -23.614 1.00 90.12 288 ILE A C 1
ATOM 2156 O O . ILE A 1 288 ? -1.538 0.642 -22.663 1.00 90.12 288 ILE A O 1
ATOM 2160 N N . LYS A 1 289 ? 0.036 1.692 -23.895 1.00 86.50 289 LYS A N 1
ATOM 2161 C CA . LYS A 1 289 ? 0.112 2.932 -23.094 1.00 86.50 289 LYS A CA 1
ATOM 2162 C C . LYS A 1 289 ? 0.435 2.696 -21.613 1.00 86.50 289 LYS A C 1
ATOM 2164 O O . LYS A 1 289 ? -0.002 3.457 -20.751 1.00 86.50 289 LYS A O 1
ATOM 2169 N N . ALA A 1 290 ? 1.214 1.661 -21.315 1.00 87.62 290 ALA A N 1
ATOM 2170 C CA . ALA A 1 290 ? 1.569 1.316 -19.945 1.00 87.62 290 ALA A CA 1
ATOM 2171 C C . ALA A 1 290 ? 2.536 2.318 -19.296 1.00 87.62 290 ALA A C 1
ATOM 2173 O O . ALA A 1 290 ? 2.456 2.570 -18.093 1.00 87.62 290 ALA A O 1
ATOM 2174 N N . VAL A 1 291 ? 3.454 2.888 -20.082 1.00 90.25 291 VAL A N 1
ATOM 2175 C CA . VAL A 1 291 ? 4.417 3.890 -19.610 1.00 90.25 291 VAL A CA 1
ATOM 2176 C C . VAL A 1 291 ? 4.413 5.076 -20.560 1.00 90.25 291 VAL A C 1
ATOM 2178 O O . VAL A 1 291 ? 4.540 4.900 -21.769 1.00 90.25 291 VAL A O 1
ATOM 2181 N N . GLY A 1 292 ? 4.274 6.278 -20.009 1.00 90.38 292 GLY A N 1
ATOM 2182 C CA . GLY A 1 292 ? 4.376 7.542 -20.733 1.00 90.38 292 GLY A CA 1
ATOM 2183 C C . GLY A 1 292 ? 5.519 8.390 -20.195 1.00 90.38 292 GLY A C 1
ATOM 2184 O O . GLY A 1 292 ? 5.704 8.463 -18.980 1.00 90.38 292 GLY A O 1
ATOM 2185 N N . ALA A 1 293 ? 6.260 9.047 -21.082 1.00 91.62 293 ALA A N 1
ATOM 2186 C CA . ALA A 1 293 ? 7.307 9.986 -20.711 1.00 91.62 293 ALA A CA 1
ATOM 2187 C C . ALA A 1 293 ? 7.180 11.304 -21.478 1.00 91.62 293 ALA A C 1
ATOM 2189 O O . ALA A 1 293 ? 6.784 11.336 -22.642 1.00 91.62 293 ALA A O 1
ATOM 2190 N N . ASN A 1 294 ? 7.577 12.389 -20.827 1.00 90.06 294 ASN A N 1
ATOM 2191 C CA . ASN A 1 294 ? 7.731 13.700 -21.437 1.00 90.06 294 ASN A CA 1
ATOM 2192 C C . ASN A 1 294 ? 9.093 14.272 -21.047 1.00 90.06 294 ASN A C 1
ATOM 2194 O O . ASN A 1 294 ? 9.469 14.226 -19.875 1.00 90.06 294 ASN A O 1
ATOM 2198 N N . ALA A 1 295 ? 9.813 14.819 -22.021 1.00 89.75 295 ALA A N 1
ATOM 2199 C CA . ALA A 1 295 ? 11.118 15.431 -21.834 1.00 89.75 295 ALA A CA 1
ATOM 2200 C C . ALA A 1 295 ? 11.049 16.892 -22.278 1.00 89.75 295 ALA A C 1
ATOM 2202 O O . ALA A 1 295 ? 10.618 17.192 -23.389 1.00 89.75 295 ALA A O 1
ATOM 2203 N N . LEU A 1 296 ? 11.469 17.800 -21.399 1.00 84.00 296 LEU A N 1
ATOM 2204 C CA . LEU A 1 296 ? 11.538 19.231 -21.684 1.00 84.00 296 LEU A CA 1
ATOM 2205 C C . LEU A 1 296 ? 12.972 19.722 -21.498 1.00 84.00 296 LEU A C 1
ATOM 2207 O O . LEU A 1 296 ? 13.593 19.334 -20.507 1.00 84.00 296 LEU A O 1
ATOM 2211 N N . PRO A 1 297 ? 13.492 20.600 -22.373 1.00 81.75 297 PRO A N 1
ATOM 2212 C CA . PRO A 1 297 ? 14.803 21.199 -22.173 1.00 81.75 297 PRO A CA 1
ATOM 2213 C C . PRO A 1 297 ? 14.881 21.908 -20.818 1.00 81.75 297 PRO A C 1
ATOM 2215 O O . PRO A 1 297 ? 13.962 22.629 -20.418 1.00 81.75 297 PRO A O 1
ATOM 2218 N N . PHE A 1 298 ? 15.989 21.716 -20.116 1.00 79.94 298 PHE A N 1
ATOM 2219 C CA . PHE A 1 298 ? 16.204 22.214 -18.766 1.00 79.94 298 PHE A CA 1
ATOM 2220 C C . PHE A 1 298 ? 17.573 22.885 -18.659 1.00 79.94 298 PHE A C 1
ATOM 2222 O O . PHE A 1 298 ? 18.526 22.487 -19.323 1.00 79.94 298 PHE A O 1
ATOM 2229 N N . LYS A 1 299 ? 17.658 23.965 -17.873 1.00 73.44 299 LYS A N 1
ATOM 2230 C CA . LYS A 1 299 ? 18.886 24.775 -17.763 1.00 73.44 299 LYS A CA 1
ATOM 2231 C C . LYS A 1 299 ? 19.879 24.235 -16.736 1.00 73.44 299 LYS A C 1
ATOM 2233 O O . LYS A 1 299 ? 21.056 24.570 -16.812 1.00 73.44 299 LYS A O 1
ATOM 2238 N N . GLU A 1 300 ? 19.397 23.464 -15.771 1.00 81.50 300 GLU A N 1
ATOM 2239 C CA . GLU A 1 300 ? 20.229 22.811 -14.760 1.00 81.50 300 GLU A CA 1
ATOM 2240 C C . GLU A 1 300 ? 20.593 21.392 -15.218 1.00 81.50 300 GLU A C 1
ATOM 2242 O O . GLU A 1 300 ? 20.398 21.039 -16.380 1.00 81.50 300 GLU A O 1
ATOM 2247 N N . GLU A 1 301 ? 21.121 20.569 -14.314 1.00 87.56 301 GLU A N 1
ATOM 2248 C CA . GLU A 1 301 ? 21.398 19.162 -14.594 1.00 87.56 301 GLU A CA 1
ATOM 2249 C C . GLU A 1 301 ? 20.115 18.390 -14.932 1.00 87.56 301 GLU A C 1
ATOM 2251 O O . GLU A 1 301 ? 19.029 18.674 -14.418 1.00 87.56 301 GLU A O 1
ATOM 2256 N N . THR A 1 302 ? 20.248 17.386 -15.801 1.00 87.62 302 THR A N 1
ATOM 2257 C CA . THR A 1 302 ? 19.127 16.526 -16.190 1.00 87.62 302 THR A CA 1
ATOM 2258 C C . THR A 1 302 ? 18.490 15.886 -14.959 1.00 87.62 302 THR A C 1
ATOM 2260 O O . THR A 1 302 ? 19.174 15.272 -14.142 1.00 87.62 302 THR A O 1
ATOM 2263 N N . LYS A 1 303 ? 17.167 15.990 -14.839 1.00 86.88 303 LYS A N 1
ATOM 2264 C CA . LYS A 1 303 ? 16.403 15.472 -13.701 1.00 86.88 303 LYS A CA 1
ATOM 2265 C C . LYS A 1 303 ? 15.294 14.554 -14.182 1.00 86.88 303 LYS A C 1
ATOM 2267 O O . LYS A 1 303 ? 14.566 14.892 -15.111 1.00 86.88 303 LYS A O 1
ATOM 2272 N N . ILE A 1 304 ? 15.145 13.415 -13.513 1.00 87.69 304 ILE A N 1
ATOM 2273 C CA . ILE A 1 304 ? 14.105 12.425 -13.795 1.00 87.69 304 ILE A CA 1
ATOM 2274 C C . ILE A 1 304 ? 13.168 12.303 -12.608 1.00 87.69 304 ILE A C 1
ATOM 2276 O O . ILE A 1 304 ? 13.604 12.214 -11.459 1.00 87.69 304 ILE A O 1
ATOM 2280 N N . THR A 1 305 ? 11.872 12.270 -12.904 1.00 81.44 305 THR A N 1
ATOM 2281 C CA . THR A 1 305 ? 10.816 12.059 -11.917 1.00 81.44 305 THR A CA 1
ATOM 2282 C C . THR A 1 305 ? 9.870 10.949 -12.366 1.00 81.44 305 THR A C 1
ATOM 2284 O O . THR A 1 305 ? 9.423 10.950 -13.511 1.00 81.44 305 THR A O 1
ATOM 2287 N N . ILE A 1 306 ? 9.569 10.012 -11.465 1.00 80.12 306 ILE A N 1
ATOM 2288 C CA . ILE A 1 306 ? 8.534 8.983 -11.629 1.00 80.12 306 ILE A CA 1
ATOM 2289 C C . ILE A 1 306 ? 7.549 9.164 -10.480 1.00 80.12 306 ILE A C 1
ATOM 2291 O O . ILE A 1 306 ? 7.834 8.781 -9.342 1.00 80.12 306 ILE A O 1
ATOM 2295 N N . SER A 1 307 ? 6.419 9.809 -10.766 1.00 69.25 307 SER A N 1
ATOM 2296 C CA . SER A 1 307 ? 5.480 10.257 -9.733 1.00 69.25 307 SER A CA 1
ATOM 2297 C C . SER A 1 307 ? 4.889 9.089 -8.943 1.00 69.25 307 SER A C 1
ATOM 2299 O O . SER A 1 307 ? 4.863 9.135 -7.718 1.00 69.25 307 SER A O 1
ATOM 2301 N N . GLU A 1 308 ? 4.493 8.012 -9.620 1.00 69.62 308 GLU A N 1
ATOM 2302 C CA . GLU A 1 308 ? 3.846 6.848 -9.003 1.00 69.62 308 GLU A CA 1
ATOM 2303 C C . GLU A 1 308 ? 4.784 6.049 -8.091 1.00 69.62 308 GLU A C 1
ATOM 2305 O O . GLU A 1 308 ? 4.320 5.304 -7.232 1.00 69.62 308 GLU A O 1
ATOM 2310 N N . TRP A 1 309 ? 6.101 6.189 -8.265 1.00 70.94 309 TRP A N 1
ATOM 2311 C CA . TRP A 1 309 ? 7.104 5.492 -7.453 1.00 70.94 309 TRP A CA 1
ATOM 2312 C C . TRP A 1 309 ? 7.764 6.410 -6.417 1.00 70.94 309 TRP A C 1
ATOM 2314 O O . TRP A 1 309 ? 8.679 5.981 -5.718 1.00 70.94 309 TRP A O 1
ATOM 2324 N N . GLY A 1 310 ? 7.351 7.682 -6.338 1.00 70.00 310 GLY A N 1
ATOM 2325 C CA . GLY A 1 310 ? 7.984 8.677 -5.468 1.00 70.00 310 GLY A CA 1
ATOM 2326 C C . GLY A 1 310 ? 9.464 8.923 -5.792 1.00 70.00 310 GLY A C 1
ATOM 2327 O O . GLY A 1 310 ? 10.221 9.366 -4.930 1.00 70.00 310 GLY A O 1
ATOM 2328 N N . LEU A 1 311 ? 9.902 8.615 -7.018 1.00 74.75 311 LEU A N 1
ATOM 2329 C CA . LEU A 1 311 ? 11.301 8.718 -7.421 1.00 74.75 311 LEU A CA 1
ATOM 2330 C C . LEU A 1 311 ? 11.565 10.092 -8.040 1.00 74.75 311 LEU A C 1
ATOM 2332 O O . LEU A 1 311 ? 10.942 10.464 -9.032 1.00 74.75 311 LEU A O 1
ATOM 2336 N N . SER A 1 312 ? 12.536 10.824 -7.501 1.00 82.81 312 SER A N 1
ATOM 2337 C CA . SER A 1 312 ? 13.067 12.050 -8.102 1.00 82.81 312 SER A CA 1
ATOM 2338 C C . SER A 1 312 ? 14.583 12.047 -7.959 1.00 82.81 312 SER A C 1
ATOM 2340 O O . SER A 1 312 ? 15.088 12.129 -6.843 1.00 82.81 312 SER A O 1
ATOM 2342 N N . THR A 1 313 ? 15.306 11.978 -9.075 1.00 86.19 313 THR A N 1
ATOM 2343 C CA . THR A 1 313 ? 16.773 11.910 -9.077 1.00 86.19 313 THR A CA 1
ATOM 2344 C C . THR A 1 313 ? 17.389 12.797 -10.153 1.00 86.19 313 THR A C 1
ATOM 2346 O O . THR A 1 313 ? 16.782 13.040 -11.198 1.00 86.19 313 THR A O 1
ATOM 2349 N N . THR A 1 314 ? 18.601 13.274 -9.891 1.00 90.38 314 THR A N 1
ATOM 2350 C CA . THR A 1 314 ? 19.418 14.027 -10.847 1.00 90.38 314 THR A CA 1
ATOM 2351 C C . THR A 1 314 ? 20.391 13.073 -11.532 1.00 90.38 314 THR A C 1
ATOM 2353 O O . THR A 1 314 ? 20.990 12.218 -10.878 1.00 90.38 314 THR A O 1
ATOM 2356 N N . ILE A 1 315 ? 20.531 13.199 -12.850 1.00 90.81 315 ILE A N 1
ATOM 2357 C CA . ILE A 1 315 ? 21.342 12.310 -13.676 1.00 90.81 315 ILE A CA 1
ATOM 2358 C C . ILE A 1 315 ? 22.767 12.834 -13.774 1.00 90.81 315 ILE A C 1
ATOM 2360 O O . ILE A 1 315 ? 23.020 13.906 -14.323 1.00 90.81 315 ILE A O 1
ATOM 2364 N N . ASN A 1 316 ? 23.715 12.032 -13.295 1.00 89.94 316 ASN A N 1
ATOM 2365 C CA . ASN A 1 316 ? 25.133 12.309 -13.473 1.00 89.94 316 ASN A CA 1
ATOM 2366 C C . ASN A 1 316 ? 25.588 11.812 -14.854 1.00 89.94 316 ASN A C 1
ATOM 2368 O O . ASN A 1 316 ? 25.661 10.607 -15.093 1.00 89.94 316 ASN A O 1
ATOM 2372 N N . ARG A 1 317 ? 25.956 12.735 -15.753 1.00 86.00 317 ARG A N 1
ATOM 2373 C CA . ARG A 1 317 ? 26.385 12.441 -17.140 1.00 86.00 317 ARG A CA 1
ATOM 2374 C C . ARG A 1 317 ? 27.680 11.618 -17.253 1.00 86.00 317 ARG A C 1
ATOM 2376 O O . ARG A 1 317 ? 28.026 11.177 -18.342 1.00 86.00 317 ARG A O 1
ATOM 2383 N N . LYS A 1 318 ? 28.414 11.416 -16.150 1.00 87.38 318 LYS A N 1
ATOM 2384 C CA . LYS A 1 318 ? 29.663 10.631 -16.104 1.00 87.38 318 LYS A CA 1
ATOM 2385 C C . LYS A 1 318 ? 29.493 9.233 -15.505 1.00 87.38 318 LYS A C 1
ATOM 2387 O O . LYS A 1 318 ? 30.436 8.448 -15.539 1.00 87.38 318 LYS A O 1
ATOM 2392 N N . ASP A 1 319 ? 28.331 8.930 -14.935 1.00 88.75 319 ASP A N 1
ATOM 2393 C CA . ASP A 1 319 ? 28.047 7.649 -14.293 1.00 88.75 319 ASP A CA 1
ATOM 2394 C C . ASP A 1 319 ? 27.221 6.754 -15.227 1.00 88.75 319 ASP A C 1
ATOM 2396 O O . ASP A 1 319 ? 26.147 7.142 -15.680 1.00 88.75 319 ASP A O 1
ATOM 2400 N N . TYR A 1 320 ? 27.713 5.547 -15.515 1.00 87.38 320 TYR A N 1
ATOM 2401 C CA . TYR A 1 320 ? 27.033 4.575 -16.382 1.00 87.38 320 TYR A CA 1
ATOM 2402 C C . TYR A 1 320 ? 26.403 3.416 -15.605 1.00 87.38 320 TYR A C 1
ATOM 2404 O O . TYR A 1 320 ? 26.150 2.346 -16.156 1.00 87.38 320 TYR A O 1
ATOM 2412 N N . THR A 1 321 ? 26.131 3.614 -14.317 1.00 82.44 321 THR A N 1
ATOM 2413 C CA . THR A 1 321 ? 25.488 2.610 -13.468 1.00 82.44 321 THR A CA 1
ATOM 2414 C C . THR A 1 321 ? 24.004 2.913 -13.242 1.00 82.44 321 THR A C 1
ATOM 2416 O O . THR A 1 321 ? 23.566 4.065 -13.252 1.00 82.44 321 THR A O 1
ATOM 2419 N N . GLY A 1 322 ? 23.198 1.859 -13.070 1.00 83.81 322 GLY A N 1
ATOM 2420 C CA . GLY A 1 322 ? 21.770 1.970 -12.755 1.00 83.81 322 GLY A CA 1
ATOM 2421 C C . GLY A 1 322 ? 20.988 2.874 -13.717 1.00 83.81 322 GLY A C 1
ATOM 2422 O O . GLY A 1 322 ? 21.115 2.769 -14.937 1.00 83.81 322 GLY A O 1
ATOM 2423 N N . VAL A 1 323 ? 20.177 3.778 -13.155 1.00 84.44 323 VAL A N 1
ATOM 2424 C CA . VAL A 1 323 ? 19.345 4.721 -13.927 1.00 84.44 323 VAL A CA 1
ATOM 2425 C C . VAL A 1 323 ? 20.200 5.726 -14.710 1.00 84.44 323 VAL A C 1
ATOM 2427 O O . VAL A 1 323 ? 19.837 6.061 -15.836 1.00 84.44 323 VAL A O 1
ATOM 2430 N N . ASN A 1 324 ? 21.355 6.154 -14.176 1.00 87.69 324 ASN A N 1
ATOM 2431 C CA . ASN A 1 324 ? 22.273 7.045 -14.897 1.00 87.69 324 ASN A CA 1
ATOM 2432 C C . ASN A 1 324 ? 22.774 6.382 -16.186 1.00 87.69 324 ASN A C 1
ATOM 2434 O O . ASN A 1 324 ? 22.740 6.998 -17.247 1.00 87.69 324 ASN A O 1
ATOM 2438 N N . GLY A 1 325 ? 23.148 5.099 -16.110 1.00 88.31 325 GLY A N 1
ATOM 2439 C CA . GLY A 1 325 ? 23.592 4.319 -17.266 1.00 88.31 325 GLY A CA 1
ATOM 2440 C C . GLY A 1 325 ? 22.554 4.211 -18.371 1.00 88.31 325 GLY A C 1
ATOM 2441 O O . GLY A 1 325 ? 22.892 4.425 -19.534 1.00 88.31 325 GLY A O 1
ATOM 2442 N N . VAL A 1 326 ? 21.291 3.949 -18.028 1.00 89.88 326 VAL A N 1
ATOM 2443 C CA . VAL A 1 326 ? 20.206 3.882 -19.021 1.00 89.88 326 VAL A CA 1
ATOM 2444 C C . VAL A 1 326 ? 20.048 5.220 -19.743 1.00 89.88 326 VAL A C 1
ATOM 2446 O O . VAL A 1 326 ? 20.062 5.263 -20.970 1.00 89.88 326 VAL A O 1
ATOM 2449 N N . VAL A 1 327 ? 19.956 6.320 -18.995 1.00 91.81 327 VAL A N 1
ATOM 2450 C CA . VAL A 1 327 ? 19.724 7.658 -19.560 1.00 91.81 327 VAL A CA 1
ATOM 2451 C C . VAL A 1 327 ? 20.915 8.127 -20.386 1.00 91.81 327 VAL A C 1
ATOM 2453 O O . VAL A 1 327 ? 20.730 8.622 -21.494 1.00 91.81 327 VAL A O 1
ATOM 2456 N N . ASN A 1 328 ? 22.137 7.931 -19.888 1.00 92.19 328 ASN A N 1
ATOM 2457 C CA . ASN A 1 328 ? 23.343 8.317 -20.612 1.00 92.19 328 ASN A CA 1
ATOM 2458 C C . ASN A 1 328 ? 23.511 7.504 -21.899 1.00 92.19 328 ASN A C 1
ATOM 2460 O O . ASN A 1 328 ? 23.788 8.096 -22.935 1.00 92.19 328 ASN A O 1
ATOM 2464 N N . THR A 1 329 ? 23.214 6.197 -21.879 1.00 92.50 329 THR A N 1
ATOM 2465 C CA . THR A 1 329 ? 23.198 5.362 -23.097 1.00 92.50 329 THR A CA 1
ATOM 2466 C C . THR A 1 329 ? 22.218 5.908 -24.138 1.00 92.50 329 THR A C 1
ATOM 2468 O O . THR A 1 329 ? 22.549 5.980 -25.320 1.00 92.50 329 THR A O 1
ATOM 2471 N N . ILE A 1 330 ? 21.023 6.333 -23.710 1.00 94.38 330 ILE A N 1
ATOM 2472 C CA . ILE A 1 330 ? 20.030 6.945 -24.605 1.00 94.38 330 ILE A CA 1
ATOM 2473 C C . ILE A 1 330 ? 20.553 8.270 -25.168 1.00 94.38 330 ILE A C 1
ATOM 2475 O O . ILE A 1 330 ? 20.446 8.510 -26.368 1.00 94.38 330 ILE A O 1
ATOM 2479 N N . PHE A 1 331 ? 21.123 9.128 -24.323 1.00 94.00 331 PHE A N 1
ATOM 2480 C CA . PHE A 1 331 ? 21.595 10.450 -24.738 1.00 94.00 331 PHE A CA 1
ATOM 2481 C C . PHE A 1 331 ? 22.774 10.358 -25.709 1.00 94.00 331 PHE A C 1
ATOM 2483 O O . PHE A 1 331 ? 22.837 11.139 -26.656 1.00 94.00 331 PHE A O 1
ATOM 2490 N N . ASP A 1 332 ? 23.674 9.398 -25.505 1.00 92.69 332 ASP A N 1
ATOM 2491 C CA . ASP A 1 332 ? 24.789 9.137 -26.412 1.00 92.69 332 ASP A CA 1
ATOM 2492 C C . ASP A 1 332 ? 24.287 8.604 -27.755 1.00 92.69 332 ASP A C 1
ATOM 2494 O O . ASP A 1 332 ? 24.699 9.082 -28.809 1.00 92.69 332 ASP A O 1
ATOM 2498 N N . ALA A 1 333 ? 23.348 7.652 -27.733 1.00 92.62 333 ALA A N 1
ATOM 2499 C CA . ALA A 1 333 ? 22.797 7.058 -28.948 1.00 92.62 333 ALA A CA 1
ATOM 2500 C C . ALA A 1 333 ? 21.940 8.025 -29.784 1.00 92.62 333 ALA A C 1
ATOM 2502 O O . ALA A 1 333 ? 21.797 7.808 -30.991 1.00 92.62 333 ALA A O 1
ATOM 2503 N N . LEU A 1 334 ? 21.365 9.050 -29.143 1.00 92.81 334 LEU A N 1
ATOM 2504 C CA . LEU A 1 334 ? 20.612 10.143 -29.767 1.00 92.81 334 LEU A CA 1
ATOM 2505 C C . LEU A 1 334 ? 21.469 11.394 -30.044 1.00 92.81 334 LEU A C 1
ATOM 2507 O O . LEU A 1 334 ? 20.929 12.388 -30.520 1.00 92.81 334 LEU A O 1
ATOM 2511 N N . GLU A 1 335 ? 22.772 11.363 -29.739 1.00 92.12 335 GLU A N 1
ATOM 2512 C CA . GLU A 1 335 ? 23.723 12.467 -29.962 1.00 92.12 335 GLU A CA 1
ATOM 2513 C C . GLU A 1 335 ? 23.275 13.812 -29.349 1.00 92.12 335 GLU A C 1
ATOM 2515 O O . GLU A 1 335 ? 23.433 14.888 -29.921 1.00 92.12 335 GLU A O 1
ATOM 2520 N N . VAL A 1 336 ? 22.726 13.756 -28.133 1.00 88.00 336 VAL A N 1
ATOM 2521 C CA . VAL A 1 336 ? 22.081 14.887 -27.435 1.00 88.00 336 VAL A CA 1
ATOM 2522 C C . VAL A 1 336 ? 23.059 16.013 -27.035 1.00 88.00 336 VAL A C 1
ATOM 2524 O O . VAL A 1 336 ? 22.645 17.141 -26.756 1.00 88.00 336 VAL A O 1
ATOM 2527 N N . GLY A 1 337 ? 24.365 15.729 -27.008 1.00 86.38 337 GLY A N 1
ATOM 2528 C CA . GLY A 1 337 ? 25.409 16.678 -26.609 1.00 86.38 337 GLY A CA 1
ATOM 2529 C C . GLY A 1 337 ? 25.301 17.108 -25.138 1.00 86.38 337 GLY A C 1
ATOM 2530 O O . GLY A 1 337 ? 25.096 16.276 -24.247 1.00 86.38 337 GLY A O 1
ATOM 2531 N N . ASP A 1 338 ? 25.433 18.418 -24.900 1.00 85.50 338 ASP A N 1
ATOM 2532 C CA . ASP A 1 338 ? 25.403 19.051 -23.568 1.00 85.50 338 ASP A CA 1
ATOM 2533 C C . ASP A 1 338 ? 23.994 19.499 -23.127 1.00 85.50 338 ASP A C 1
ATOM 2535 O O . ASP A 1 338 ? 23.840 20.197 -22.121 1.00 85.50 338 ASP A O 1
ATOM 2539 N N . LEU A 1 339 ? 22.948 19.139 -23.880 1.00 87.94 339 LEU A N 1
ATOM 2540 C CA . LEU A 1 339 ? 21.575 19.480 -23.515 1.00 87.94 339 LEU A CA 1
ATOM 2541 C C . LEU A 1 339 ? 21.137 18.715 -22.262 1.00 87.94 339 LEU A C 1
ATOM 2543 O O . LEU A 1 339 ? 21.410 17.524 -22.106 1.00 87.94 339 LEU A O 1
ATOM 2547 N N . ASN A 1 340 ? 20.397 19.405 -21.395 1.00 88.62 340 ASN A N 1
ATOM 2548 C CA . ASN A 1 340 ? 19.789 18.817 -20.210 1.00 88.62 340 ASN A CA 1
ATOM 2549 C C . ASN A 1 340 ? 18.270 18.804 -20.314 1.00 88.62 340 ASN A C 1
ATOM 2551 O O . ASN A 1 340 ? 17.675 19.656 -20.978 1.00 88.62 340 ASN A O 1
ATOM 2555 N N . PHE A 1 341 ? 17.646 17.847 -19.626 1.00 87.31 341 PHE A N 1
ATOM 2556 C CA . PHE A 1 341 ? 16.202 17.642 -19.685 1.00 87.31 341 PHE A CA 1
ATOM 2557 C C . PHE A 1 341 ? 15.589 17.479 -18.302 1.00 87.31 341 PHE A C 1
ATOM 2559 O O . PHE A 1 341 ? 16.153 16.848 -17.411 1.00 87.31 341 PHE A O 1
ATOM 2566 N N . PHE A 1 342 ? 14.379 17.997 -18.150 1.00 85.56 342 PHE A N 1
ATOM 2567 C CA . PHE A 1 342 ? 13.469 17.573 -17.105 1.00 85.56 342 PHE A CA 1
ATOM 2568 C C . PHE A 1 342 ? 12.566 16.492 -17.698 1.00 85.56 342 PHE A C 1
ATOM 2570 O O . PHE A 1 342 ? 11.747 16.778 -18.574 1.00 85.56 342 PHE A O 1
ATOM 2577 N N . ILE A 1 343 ? 12.753 15.249 -17.253 1.00 89.69 343 ILE A N 1
ATOM 2578 C CA . ILE A 1 343 ? 12.027 14.084 -17.754 1.00 89.69 343 ILE A CA 1
ATOM 2579 C C . ILE A 1 343 ? 11.013 13.652 -16.700 1.00 89.69 343 ILE A C 1
ATOM 2581 O O . ILE A 1 343 ? 11.365 13.260 -15.582 1.00 89.69 343 ILE A O 1
ATOM 2585 N N . LYS A 1 344 ? 9.736 13.718 -17.063 1.00 87.94 344 LYS A N 1
ATOM 2586 C CA . LYS A 1 344 ? 8.632 13.230 -16.241 1.00 87.94 344 LYS A CA 1
ATOM 2587 C C . LYS A 1 344 ? 8.126 11.921 -16.822 1.00 87.94 344 LYS A C 1
ATOM 2589 O O . LYS A 1 344 ? 7.803 11.860 -18.004 1.00 87.94 344 LYS A O 1
ATOM 2594 N N . ILE A 1 345 ? 8.054 10.896 -15.987 1.00 88.69 345 ILE A N 1
ATOM 2595 C CA . ILE A 1 345 ? 7.600 9.556 -16.345 1.00 88.69 345 ILE A CA 1
ATOM 2596 C C . ILE A 1 345 ? 6.352 9.247 -15.523 1.00 88.69 345 ILE A C 1
ATOM 2598 O O . ILE A 1 345 ? 6.288 9.547 -14.330 1.00 88.69 345 ILE A O 1
ATOM 2602 N N . SER A 1 346 ? 5.379 8.639 -16.187 1.00 85.94 346 SER A N 1
ATOM 2603 C CA . SER A 1 346 ? 4.162 8.086 -15.599 1.00 85.94 346 SER A CA 1
ATOM 2604 C C . SER A 1 346 ? 4.048 6.615 -15.978 1.00 85.94 346 SER A C 1
ATOM 2606 O O . SER A 1 346 ? 4.213 6.281 -17.153 1.00 85.94 346 SER A O 1
ATOM 2608 N N . SER A 1 347 ? 3.778 5.741 -15.012 1.00 84.69 347 SER A N 1
ATOM 2609 C CA . SER A 1 347 ? 3.673 4.293 -15.236 1.00 84.69 347 SER A CA 1
ATOM 2610 C C . SER A 1 347 ? 2.407 3.732 -14.602 1.00 84.69 347 SER A C 1
ATOM 2612 O O . SER A 1 347 ? 2.190 3.890 -13.404 1.00 84.69 347 SER A O 1
ATOM 2614 N N . SER A 1 348 ? 1.604 3.006 -15.383 1.00 82.06 348 SER A N 1
ATOM 2615 C CA . SER A 1 348 ? 0.520 2.168 -14.856 1.00 82.06 348 SER A CA 1
ATOM 2616 C C . SER A 1 348 ? 1.012 0.792 -14.395 1.00 82.06 348 SER A C 1
ATOM 2618 O O . SER A 1 348 ? 0.227 0.005 -13.868 1.00 82.06 348 SER A O 1
ATOM 2620 N N . LEU A 1 349 ? 2.290 0.470 -14.627 1.00 82.44 349 LEU A N 1
ATOM 2621 C CA . LEU A 1 349 ? 2.901 -0.788 -14.211 1.00 82.44 349 LEU A CA 1
ATOM 2622 C C . LEU A 1 349 ? 3.547 -0.637 -12.830 1.00 82.44 349 LEU A C 1
ATOM 2624 O O . LEU A 1 349 ? 4.363 0.278 -12.638 1.00 82.44 349 LEU A O 1
ATOM 2628 N N . PRO A 1 350 ? 3.267 -1.553 -11.891 1.00 78.75 350 PRO A N 1
ATOM 2629 C CA . PRO A 1 350 ? 3.981 -1.603 -10.624 1.00 78.75 350 PRO A CA 1
ATOM 2630 C C . PRO A 1 350 ? 5.455 -1.981 -10.822 1.00 78.75 350 PRO A C 1
ATOM 2632 O O . PRO A 1 350 ? 5.838 -2.694 -11.759 1.00 78.75 350 PRO A O 1
ATOM 2635 N N . GLN A 1 351 ? 6.307 -1.488 -9.923 1.00 78.75 351 GLN A N 1
ATOM 2636 C CA . GLN A 1 351 ? 7.748 -1.705 -9.988 1.00 78.75 351 GLN A CA 1
ATOM 2637 C C . GLN A 1 351 ? 8.105 -3.166 -9.669 1.00 78.75 351 GLN A C 1
ATOM 2639 O O . GLN A 1 351 ? 7.639 -3.736 -8.686 1.00 78.75 351 GLN A O 1
ATOM 2644 N N . GLY A 1 352 ? 8.976 -3.774 -10.482 1.00 76.00 352 GLY A N 1
ATOM 2645 C CA . GLY A 1 352 ? 9.545 -5.097 -10.186 1.00 76.00 352 GLY A CA 1
ATOM 2646 C C . GLY A 1 352 ? 8.572 -6.274 -10.330 1.00 76.00 352 GLY A C 1
ATOM 2647 O O . GLY A 1 352 ? 8.819 -7.330 -9.753 1.00 76.00 352 GLY A O 1
ATOM 2648 N N . MET A 1 353 ? 7.487 -6.109 -11.094 1.00 83.12 353 MET A N 1
ATOM 2649 C CA . MET A 1 353 ? 6.431 -7.123 -11.237 1.00 83.12 353 MET A CA 1
ATOM 2650 C C . MET A 1 353 ? 6.520 -7.982 -12.510 1.00 83.12 353 MET A C 1
ATOM 2652 O O . MET A 1 353 ? 5.592 -8.720 -12.826 1.00 83.12 353 MET A O 1
ATOM 2656 N N . GLY A 1 354 ? 7.626 -7.911 -13.257 1.00 79.62 354 GLY A N 1
ATOM 2657 C CA . GLY A 1 354 ? 7.853 -8.759 -14.437 1.00 79.62 354 GLY A CA 1
ATOM 2658 C C . GLY A 1 354 ? 7.106 -8.339 -15.713 1.00 79.62 354 GLY A C 1
ATOM 2659 O O . GLY A 1 354 ? 7.168 -9.058 -16.707 1.00 79.62 354 GLY A O 1
ATOM 2660 N N . LEU A 1 355 ? 6.457 -7.169 -15.718 1.00 86.00 355 LEU A N 1
ATOM 2661 C CA . LEU A 1 355 ? 5.668 -6.643 -16.847 1.00 86.00 355 LEU A CA 1
ATOM 2662 C C . LEU A 1 355 ? 6.467 -5.765 -17.830 1.00 86.00 355 LEU A C 1
ATOM 2664 O O . LEU A 1 355 ? 5.888 -4.996 -18.593 1.00 86.00 355 LEU A O 1
ATOM 2668 N N . GLY A 1 356 ? 7.802 -5.853 -17.819 1.00 83.00 356 GLY A N 1
ATOM 2669 C CA . GLY A 1 356 ? 8.656 -5.135 -18.779 1.00 83.00 356 GLY A CA 1
ATOM 2670 C C . GLY A 1 356 ? 8.825 -3.636 -18.504 1.00 83.00 356 GLY A C 1
ATOM 2671 O O . GLY A 1 356 ? 9.172 -2.891 -19.413 1.00 83.00 356 GLY A O 1
ATOM 2672 N N . SER A 1 357 ? 8.612 -3.176 -17.264 1.00 85.25 357 SER A N 1
ATOM 2673 C CA . SER A 1 357 ? 8.682 -1.746 -16.918 1.00 85.25 357 SER A CA 1
ATOM 2674 C C . SER A 1 357 ? 10.033 -1.095 -17.251 1.00 85.25 357 SER A C 1
ATOM 2676 O O . SER A 1 357 ? 10.058 0.078 -17.593 1.00 85.25 357 SER A O 1
ATOM 2678 N N . SER A 1 358 ? 11.147 -1.838 -17.177 1.00 86.88 358 SER A N 1
ATOM 2679 C CA . SER A 1 358 ? 12.493 -1.335 -17.521 1.00 86.88 358 SER A CA 1
ATOM 2680 C C . SER A 1 358 ? 12.595 -0.947 -19.000 1.00 86.88 358 SER A C 1
ATOM 2682 O O . SER A 1 358 ? 12.856 0.213 -19.328 1.00 86.88 358 SER A O 1
ATOM 2684 N N . ALA A 1 359 ? 12.307 -1.901 -19.890 1.00 90.50 359 ALA A N 1
ATOM 2685 C CA . ALA A 1 359 ? 12.336 -1.688 -21.331 1.00 90.50 359 ALA A CA 1
ATOM 2686 C C . ALA A 1 359 ? 11.313 -0.632 -21.777 1.00 90.50 359 ALA A C 1
ATOM 2688 O O . ALA A 1 359 ? 11.651 0.244 -22.572 1.00 90.50 359 ALA A O 1
ATOM 2689 N N . ALA A 1 360 ? 10.100 -0.654 -21.211 1.00 92.25 360 ALA A N 1
ATOM 2690 C CA . ALA A 1 360 ? 9.070 0.346 -21.488 1.00 92.25 360 ALA A CA 1
ATOM 2691 C C . ALA A 1 360 ? 9.537 1.765 -21.111 1.00 92.25 360 ALA A C 1
ATOM 2693 O O . ALA A 1 360 ? 9.454 2.688 -21.917 1.00 92.25 360 ALA A O 1
ATOM 2694 N N . ILE A 1 361 ? 10.129 1.945 -19.923 1.00 92.19 361 ILE A N 1
ATOM 2695 C CA . ILE A 1 361 ? 10.698 3.237 -19.513 1.00 92.19 361 ILE A CA 1
ATOM 2696 C C . ILE A 1 361 ? 11.790 3.697 -20.482 1.00 92.19 361 ILE A C 1
ATOM 2698 O O . ILE A 1 361 ? 11.776 4.858 -20.889 1.00 92.19 361 ILE A O 1
ATOM 2702 N N . ALA A 1 362 ? 12.705 2.812 -20.888 1.00 93.81 362 ALA A N 1
ATOM 2703 C CA . ALA A 1 362 ? 13.746 3.166 -21.850 1.00 93.81 362 ALA A CA 1
ATOM 2704 C C . ALA A 1 362 ? 13.143 3.635 -23.188 1.00 93.81 362 ALA A C 1
ATOM 2706 O O . ALA A 1 362 ? 13.503 4.707 -23.671 1.00 93.81 362 ALA A O 1
ATOM 2707 N N . VAL A 1 363 ? 12.177 2.895 -23.747 1.00 95.75 363 VAL A N 1
ATOM 2708 C CA . VAL A 1 363 ? 11.483 3.255 -24.998 1.00 95.75 363 VAL A CA 1
ATOM 2709 C C . VAL A 1 363 ? 10.751 4.594 -24.873 1.00 95.75 363 VAL A C 1
ATOM 2711 O O . VAL A 1 363 ? 10.894 5.450 -25.749 1.00 95.75 363 VAL A O 1
ATOM 2714 N N . ALA A 1 364 ? 10.016 4.815 -23.780 1.00 94.19 364 ALA A N 1
ATOM 2715 C CA . ALA A 1 364 ? 9.307 6.070 -23.544 1.00 94.19 364 ALA A CA 1
ATOM 2716 C C . ALA A 1 364 ? 10.277 7.263 -23.451 1.00 94.19 364 ALA A C 1
ATOM 2718 O O . ALA A 1 364 ? 10.030 8.303 -24.061 1.00 94.19 364 ALA A O 1
ATOM 2719 N N . ILE A 1 365 ? 11.409 7.110 -22.749 1.00 94.38 365 ILE A N 1
ATOM 2720 C CA . ILE A 1 365 ? 12.446 8.151 -22.662 1.00 94.38 365 ILE A CA 1
ATOM 2721 C C . ILE A 1 365 ? 13.056 8.429 -24.040 1.00 94.38 365 ILE A C 1
ATOM 2723 O O . ILE A 1 365 ? 13.185 9.597 -24.402 1.00 94.38 365 ILE A O 1
ATOM 2727 N N . ILE A 1 366 ? 13.400 7.394 -24.819 1.00 95.50 366 ILE A N 1
ATOM 2728 C CA . ILE A 1 366 ? 13.956 7.556 -26.175 1.00 95.50 366 ILE A CA 1
ATOM 2729 C C . ILE A 1 366 ? 13.004 8.394 -27.032 1.00 95.50 366 ILE A C 1
ATOM 2731 O O . ILE A 1 366 ? 13.429 9.390 -27.618 1.00 95.50 366 ILE A O 1
ATOM 2735 N N . ARG A 1 367 ? 11.714 8.034 -27.064 1.00 94.94 367 ARG A N 1
ATOM 2736 C CA . ARG A 1 367 ? 10.693 8.756 -27.839 1.00 94.94 367 ARG A CA 1
ATOM 2737 C C . ARG A 1 367 ? 10.532 10.200 -27.359 1.00 94.94 367 ARG A C 1
ATOM 2739 O O . ARG A 1 367 ? 10.554 11.121 -28.173 1.00 94.94 367 ARG A O 1
ATOM 2746 N N . ALA A 1 368 ? 10.432 10.411 -26.046 1.00 93.19 368 ALA A N 1
ATOM 2747 C CA . ALA A 1 368 ? 10.250 11.736 -25.456 1.00 93.19 368 ALA A CA 1
ATOM 2748 C C . ALA A 1 368 ? 11.437 12.671 -25.737 1.00 93.19 368 ALA A C 1
ATOM 2750 O O . ALA A 1 368 ? 11.244 13.826 -26.121 1.00 93.19 368 ALA A O 1
ATOM 2751 N N . VAL A 1 369 ? 12.667 12.174 -25.583 1.00 93.38 369 VAL A N 1
ATOM 2752 C CA . VAL A 1 369 ? 13.886 12.948 -25.848 1.00 93.38 369 VAL A CA 1
ATOM 2753 C C . VAL A 1 369 ? 14.025 13.230 -27.339 1.00 93.38 369 VAL A C 1
ATOM 2755 O O . VAL A 1 369 ? 14.210 14.391 -27.695 1.00 93.38 369 VAL A O 1
ATOM 2758 N N . ALA A 1 370 ? 13.856 12.223 -28.208 1.00 93.19 370 ALA A N 1
ATOM 2759 C CA . ALA A 1 370 ? 13.913 12.395 -29.662 1.00 93.19 370 ALA A CA 1
ATOM 2760 C C . ALA A 1 370 ? 12.912 13.453 -30.151 1.00 93.19 370 ALA A C 1
ATOM 2762 O O . ALA A 1 370 ? 13.276 14.342 -30.923 1.00 93.19 370 ALA A O 1
ATOM 2763 N N . LYS A 1 371 ? 11.683 13.437 -29.620 1.00 91.25 371 LYS A N 1
ATOM 2764 C CA . LYS A 1 371 ? 10.678 14.472 -29.888 1.00 91.25 371 LYS A CA 1
ATOM 2765 C C . LYS A 1 371 ? 11.102 15.848 -29.376 1.00 91.25 371 LYS A C 1
ATOM 2767 O O . LYS A 1 371 ? 10.938 16.832 -30.092 1.00 91.25 371 LYS A O 1
ATOM 2772 N N . SER A 1 372 ? 11.674 15.935 -28.173 1.00 88.44 372 SER A N 1
ATOM 2773 C CA . SER A 1 372 ? 12.120 17.208 -27.590 1.00 88.44 372 SER A CA 1
ATOM 2774 C C . SER A 1 372 ? 13.245 17.882 -28.381 1.00 88.44 372 SER A C 1
ATOM 2776 O O . SER A 1 372 ? 13.334 19.109 -28.358 1.00 88.44 372 SER A O 1
ATOM 2778 N N . ILE A 1 373 ? 14.106 17.109 -29.046 1.00 89.44 373 ILE A N 1
ATOM 2779 C CA . ILE A 1 373 ? 15.183 17.620 -29.913 1.00 89.44 373 ILE A CA 1
ATOM 2780 C C . ILE A 1 373 ? 14.810 17.590 -31.403 1.00 89.44 373 ILE A C 1
ATOM 2782 O O . ILE A 1 373 ? 15.631 17.924 -32.252 1.00 89.44 373 ILE A O 1
ATOM 2786 N N . ASN A 1 374 ? 13.556 17.243 -31.711 1.00 87.25 374 ASN A N 1
ATOM 2787 C CA . ASN A 1 374 ? 12.974 17.218 -33.049 1.00 87.25 374 ASN A CA 1
ATOM 2788 C C . ASN A 1 374 ? 13.718 16.301 -34.045 1.00 87.25 374 ASN A C 1
ATOM 2790 O O . ASN A 1 374 ? 13.893 16.651 -35.214 1.00 87.25 374 ASN A O 1
ATOM 2794 N N . ILE A 1 375 ? 14.151 15.124 -33.580 1.00 89.69 375 ILE A N 1
ATOM 2795 C CA . ILE A 1 375 ? 14.758 14.070 -34.404 1.00 89.69 375 ILE A CA 1
ATOM 2796 C C . ILE A 1 375 ? 13.707 13.004 -34.723 1.00 89.69 375 ILE A C 1
ATOM 2798 O O . ILE A 1 375 ? 13.019 12.499 -33.836 1.00 89.69 375 ILE A O 1
ATOM 2802 N N . SER A 1 376 ? 13.615 12.629 -35.999 1.00 88.38 376 SER A N 1
ATOM 2803 C CA . SER A 1 376 ? 12.829 11.473 -36.434 1.00 88.38 376 SER A CA 1
ATOM 2804 C C . SER A 1 376 ? 13.644 10.198 -36.235 1.00 88.38 376 SER A C 1
ATOM 2806 O O . SER A 1 376 ? 14.740 10.077 -36.778 1.00 88.38 376 SER A O 1
ATOM 2808 N N . ILE A 1 377 ? 13.097 9.243 -35.490 1.00 92.25 377 ILE A N 1
ATOM 2809 C CA . ILE A 1 377 ? 13.719 7.950 -35.199 1.00 92.25 377 ILE A CA 1
ATOM 2810 C C . ILE A 1 377 ? 12.689 6.841 -35.439 1.00 92.25 377 ILE A C 1
ATOM 2812 O O . ILE A 1 377 ? 11.534 6.970 -35.034 1.00 92.25 377 ILE A O 1
ATOM 2816 N N . ASP A 1 378 ? 13.085 5.778 -36.137 1.00 93.31 378 ASP A N 1
ATOM 2817 C CA . ASP A 1 378 ? 12.207 4.641 -36.412 1.00 93.31 378 ASP A CA 1
ATOM 2818 C C . ASP A 1 378 ? 12.191 3.626 -35.256 1.00 93.31 378 ASP A C 1
ATOM 2820 O O . ASP A 1 378 ? 13.056 3.616 -34.373 1.00 93.31 378 ASP A O 1
ATOM 2824 N N . ASN A 1 379 ? 11.181 2.753 -35.250 1.00 91.88 379 ASN A N 1
ATOM 2825 C CA . ASN A 1 379 ? 11.041 1.729 -34.214 1.00 91.88 379 ASN A CA 1
ATOM 2826 C C . ASN A 1 379 ? 12.212 0.732 -34.217 1.00 91.88 379 ASN A C 1
ATOM 2828 O O . ASN A 1 379 ? 12.566 0.216 -33.162 1.00 91.88 379 ASN A O 1
ATOM 2832 N N . GLU A 1 380 ? 12.868 0.484 -35.352 1.00 91.81 380 GLU A N 1
ATOM 2833 C CA . GLU A 1 380 ? 14.045 -0.389 -35.386 1.00 91.81 380 GLU A CA 1
ATOM 2834 C C . GLU A 1 380 ? 15.205 0.203 -34.583 1.00 91.81 380 GLU A C 1
ATOM 2836 O O . GLU A 1 380 ? 15.805 -0.482 -33.748 1.00 91.81 380 GLU A O 1
ATOM 2841 N N . ARG A 1 381 ? 15.494 1.493 -34.772 1.00 94.00 381 ARG A N 1
ATOM 2842 C CA . ARG A 1 381 ? 16.540 2.191 -34.033 1.00 94.00 381 ARG A CA 1
ATOM 2843 C C . ARG A 1 381 ? 16.178 2.352 -32.560 1.00 94.00 381 ARG A C 1
ATOM 2845 O O . ARG A 1 381 ? 17.040 2.112 -31.715 1.00 94.00 381 ARG A O 1
ATOM 2852 N N . ILE A 1 382 ? 14.926 2.688 -32.232 1.00 94.81 382 ILE A N 1
ATOM 2853 C CA . ILE A 1 382 ? 14.449 2.721 -30.836 1.00 94.81 382 ILE A CA 1
ATOM 2854 C C . ILE A 1 382 ? 14.672 1.353 -30.175 1.00 94.81 382 ILE A C 1
ATOM 2856 O O . ILE A 1 382 ? 15.239 1.281 -29.083 1.00 94.81 382 ILE A O 1
ATOM 2860 N N . ASN A 1 383 ? 14.288 0.268 -30.852 1.00 94.25 383 ASN A N 1
ATOM 2861 C CA . ASN A 1 383 ? 14.435 -1.095 -30.353 1.00 94.25 383 ASN A CA 1
ATOM 2862 C C . ASN A 1 383 ? 15.908 -1.465 -30.097 1.00 94.25 383 ASN A C 1
ATOM 2864 O O . ASN A 1 383 ? 16.230 -2.062 -29.070 1.00 94.25 383 ASN A O 1
ATOM 2868 N N . GLN A 1 384 ? 16.821 -1.070 -30.992 1.00 93.69 384 GLN A N 1
ATOM 2869 C CA . GLN A 1 384 ? 18.263 -1.283 -30.819 1.00 93.69 384 GLN A CA 1
ATOM 2870 C C . GLN A 1 384 ? 18.820 -0.562 -29.585 1.00 93.69 384 GLN A C 1
ATOM 2872 O O . GLN A 1 384 ? 19.583 -1.163 -28.826 1.00 93.69 384 GLN A O 1
ATOM 2877 N N . ILE A 1 385 ? 18.445 0.704 -29.371 1.00 94.38 385 ILE A N 1
ATOM 2878 C CA . ILE A 1 385 ? 18.898 1.490 -28.211 1.00 94.38 385 ILE A CA 1
ATOM 2879 C C . ILE A 1 385 ? 18.330 0.886 -26.922 1.00 94.38 385 ILE A C 1
ATOM 2881 O O . ILE A 1 385 ? 19.076 0.626 -25.980 1.00 94.38 385 ILE A O 1
ATOM 2885 N N . ALA A 1 386 ? 17.034 0.568 -26.896 1.00 93.81 386 ALA A N 1
ATOM 2886 C CA . ALA A 1 386 ? 16.401 -0.076 -25.748 1.00 93.81 386 ALA A CA 1
ATOM 2887 C C . ALA A 1 386 ? 17.047 -1.437 -25.418 1.00 93.81 386 ALA A C 1
ATOM 2889 O O . ALA A 1 386 ? 17.272 -1.748 -24.249 1.00 93.81 386 ALA A O 1
ATOM 2890 N N . PHE A 1 387 ? 17.437 -2.222 -26.428 1.00 92.56 387 PHE A N 1
ATOM 2891 C CA . PHE A 1 387 ? 18.176 -3.472 -26.227 1.00 92.56 387 PHE A CA 1
ATOM 2892 C C . PHE A 1 387 ? 19.568 -3.257 -25.611 1.00 92.56 387 PHE A C 1
ATOM 2894 O O . PHE A 1 387 ? 20.020 -4.074 -24.806 1.00 92.56 387 PHE A O 1
ATOM 2901 N N . GLN A 1 388 ? 20.261 -2.164 -25.953 1.00 91.19 388 GLN A N 1
ATOM 2902 C CA . GLN A 1 388 ? 21.526 -1.794 -25.306 1.00 91.19 388 GLN A CA 1
ATOM 2903 C C . GLN A 1 388 ? 21.315 -1.431 -23.831 1.00 91.19 388 GLN A C 1
ATOM 2905 O O . GLN A 1 388 ? 22.072 -1.904 -22.981 1.00 91.19 388 GLN A O 1
ATOM 2910 N N . CYS A 1 389 ? 20.262 -0.672 -23.514 1.00 90.88 389 CYS A N 1
ATOM 2911 C CA . CYS A 1 389 ? 19.889 -0.364 -22.132 1.00 90.88 389 CYS A CA 1
ATOM 2912 C C . CYS A 1 389 ? 19.580 -1.638 -21.327 1.00 90.88 389 CYS A C 1
ATOM 2914 O O . CYS A 1 389 ? 20.070 -1.796 -20.210 1.00 90.88 389 CYS A O 1
ATOM 2916 N N . GLU A 1 390 ? 18.843 -2.587 -21.908 1.00 88.69 390 GLU A N 1
ATOM 2917 C CA . GLU A 1 390 ? 18.539 -3.873 -21.267 1.00 88.69 390 GLU A CA 1
ATOM 2918 C C . GLU A 1 390 ? 19.795 -4.734 -21.057 1.00 88.69 390 GLU A C 1
ATOM 2920 O O . GLU A 1 390 ? 19.933 -5.387 -20.022 1.00 88.69 390 GLU A O 1
ATOM 2925 N N . LYS A 1 391 ? 20.759 -4.715 -21.989 1.00 88.06 391 LYS A N 1
ATOM 2926 C CA . LYS A 1 391 ? 22.063 -5.376 -21.791 1.00 88.06 391 LYS A CA 1
ATOM 2927 C C . LYS A 1 391 ? 22.830 -4.776 -20.619 1.00 88.06 391 LYS A C 1
ATOM 2929 O O . LYS A 1 391 ? 23.419 -5.524 -19.843 1.00 88.06 391 LYS A O 1
ATOM 2934 N N . LEU A 1 392 ? 22.803 -3.453 -20.475 1.00 84.69 392 LEU A N 1
ATOM 2935 C CA . LEU A 1 392 ? 23.440 -2.763 -19.356 1.00 84.69 392 LEU A CA 1
ATOM 2936 C C . LEU A 1 392 ? 22.766 -3.117 -18.020 1.00 84.69 392 LEU A C 1
ATOM 2938 O O . LEU A 1 392 ? 23.457 -3.337 -17.028 1.00 84.69 392 LEU A O 1
ATOM 2942 N N . ALA A 1 393 ? 21.435 -3.229 -17.996 1.00 76.75 393 ALA A N 1
ATOM 2943 C CA . ALA A 1 393 ? 20.673 -3.541 -16.787 1.00 76.75 393 ALA A CA 1
ATOM 2944 C C . ALA A 1 393 ? 20.714 -5.029 -16.379 1.00 76.75 393 ALA A C 1
ATOM 2946 O O . ALA A 1 393 ? 20.738 -5.344 -15.188 1.00 76.75 393 ALA A O 1
ATOM 2947 N N . HIS A 1 394 ? 20.696 -5.953 -17.346 1.00 70.81 394 HIS A N 1
ATOM 2948 C CA . HIS A 1 394 ? 20.442 -7.382 -17.108 1.00 70.81 394 HIS A CA 1
ATOM 2949 C C . HIS A 1 394 ? 21.517 -8.331 -17.668 1.00 70.81 394 HIS A C 1
ATOM 2951 O O . HIS A 1 394 ? 21.432 -9.544 -17.468 1.00 70.81 394 HIS A O 1
ATOM 2957 N N . GLY A 1 395 ? 22.545 -7.816 -18.347 1.00 75.50 395 GLY A N 1
ATOM 2958 C CA . GLY A 1 395 ? 23.659 -8.594 -18.893 1.00 75.50 395 GLY A CA 1
ATOM 2959 C C . GLY A 1 395 ? 23.305 -9.355 -20.175 1.00 75.50 395 GLY A C 1
ATOM 2960 O O . GLY A 1 395 ? 23.774 -8.996 -21.253 1.00 75.50 395 GLY A O 1
ATOM 2961 N N . ASN A 1 396 ? 22.474 -10.401 -20.078 1.00 77.12 396 ASN A N 1
ATOM 2962 C CA . ASN A 1 396 ? 22.088 -11.253 -21.216 1.00 77.12 396 ASN A CA 1
ATOM 2963 C C . ASN A 1 396 ? 20.561 -11.291 -21.439 1.00 77.12 396 ASN A C 1
ATOM 2965 O O . ASN A 1 396 ? 19.933 -12.329 -21.216 1.00 77.12 396 ASN A O 1
ATOM 2969 N N . PRO A 1 397 ? 19.939 -10.179 -21.872 1.00 83.50 397 PRO A N 1
ATOM 2970 C CA . PRO A 1 397 ? 18.518 -10.159 -22.208 1.00 83.50 397 PRO A CA 1
ATOM 2971 C C . PRO A 1 397 ? 18.203 -11.056 -23.420 1.00 83.50 397 PRO A C 1
ATOM 2973 O O . PRO A 1 397 ? 19.048 -11.294 -24.295 1.00 83.50 397 PRO A O 1
ATOM 2976 N N . SER A 1 398 ? 16.962 -11.549 -23.499 1.00 84.88 398 SER A N 1
ATOM 2977 C CA . SER A 1 398 ? 16.466 -12.261 -24.687 1.00 84.88 398 SER A CA 1
ATOM 2978 C C . SER A 1 398 ? 16.227 -11.309 -25.861 1.00 84.88 398 SER A C 1
ATOM 2980 O O . SER A 1 398 ? 16.512 -11.671 -26.996 1.00 84.88 398 SER A O 1
ATOM 2982 N N . GLY A 1 399 ? 15.765 -10.086 -25.581 1.00 89.19 399 GLY A N 1
ATOM 2983 C CA . GLY A 1 399 ? 15.393 -9.081 -26.581 1.00 89.19 399 GLY A CA 1
ATOM 2984 C C . GLY A 1 399 ? 13.881 -8.915 -26.780 1.00 89.19 399 GLY A C 1
ATOM 2985 O O . GLY A 1 399 ? 13.461 -8.049 -27.546 1.00 89.19 399 GLY A O 1
ATOM 2986 N N . ILE A 1 400 ? 13.057 -9.725 -26.104 1.00 92.12 400 ILE A N 1
ATOM 2987 C CA . ILE A 1 400 ? 11.594 -9.678 -26.252 1.00 92.12 400 ILE A CA 1
ATOM 2988 C C . ILE A 1 400 ? 10.987 -8.405 -25.644 1.00 92.12 400 ILE A C 1
ATOM 2990 O O . ILE A 1 400 ? 10.099 -7.812 -26.246 1.00 92.12 400 ILE A O 1
ATOM 2994 N N . ASP A 1 401 ? 11.499 -7.954 -24.495 1.00 91.81 401 ASP A N 1
ATOM 2995 C CA . ASP A 1 401 ? 10.970 -6.822 -23.722 1.00 91.81 401 ASP A CA 1
ATOM 2996 C C . ASP A 1 401 ? 11.044 -5.510 -24.505 1.00 91.81 401 ASP A C 1
ATOM 2998 O O . ASP A 1 401 ? 10.037 -4.840 -24.699 1.00 91.81 401 ASP A O 1
ATOM 3002 N N . ASN A 1 402 ? 12.227 -5.169 -25.016 1.00 93.00 402 ASN A N 1
ATOM 3003 C CA . ASN A 1 402 ? 12.423 -3.991 -25.860 1.00 93.00 402 ASN A CA 1
ATOM 3004 C C . ASN A 1 402 ? 11.610 -4.076 -27.158 1.00 93.00 402 ASN A C 1
ATOM 3006 O O . ASN A 1 402 ? 11.031 -3.073 -27.574 1.00 93.00 402 ASN A O 1
ATOM 3010 N N . THR A 1 403 ? 11.518 -5.268 -27.758 1.00 94.38 403 THR A N 1
ATOM 3011 C CA . THR A 1 403 ? 10.787 -5.459 -29.015 1.00 94.38 403 THR A CA 1
ATOM 3012 C C . THR A 1 403 ? 9.301 -5.175 -28.807 1.00 94.38 403 THR A C 1
ATOM 3014 O O . THR A 1 403 ? 8.743 -4.314 -29.481 1.00 94.38 403 THR A O 1
ATOM 3017 N N . ILE A 1 404 ? 8.660 -5.804 -27.822 1.00 94.19 404 ILE A N 1
ATOM 3018 C CA . ILE A 1 404 ? 7.226 -5.600 -27.595 1.00 94.19 404 ILE A CA 1
ATOM 3019 C C . ILE A 1 404 ? 6.894 -4.184 -27.112 1.00 94.19 404 ILE A C 1
ATOM 3021 O O . ILE A 1 404 ? 5.918 -3.596 -27.574 1.00 94.19 404 ILE A O 1
ATOM 3025 N N . SER A 1 405 ? 7.741 -3.592 -26.260 1.00 93.81 405 SER A N 1
ATOM 3026 C CA . SER A 1 405 ? 7.573 -2.209 -25.801 1.00 93.81 405 SER A CA 1
ATOM 3027 C C . SER A 1 405 ? 7.661 -1.188 -26.933 1.00 93.81 405 SER A C 1
ATOM 3029 O O . SER A 1 405 ? 7.052 -0.122 -26.837 1.00 93.81 405 SER A O 1
ATOM 3031 N N . CYS A 1 406 ? 8.426 -1.501 -27.982 1.00 93.31 406 CYS A N 1
ATOM 3032 C CA . CYS A 1 406 ? 8.636 -0.628 -29.127 1.00 93.31 406 CYS A CA 1
ATOM 3033 C C . CYS A 1 406 ? 7.584 -0.811 -30.229 1.00 93.31 406 CYS A C 1
ATOM 3035 O O . CYS A 1 406 ? 7.092 0.181 -30.763 1.00 93.31 406 CYS A O 1
ATOM 3037 N N . PHE A 1 407 ? 7.263 -2.049 -30.607 1.00 92.81 407 PHE A N 1
ATOM 3038 C CA . PHE A 1 407 ? 6.347 -2.314 -31.721 1.00 92.81 407 PHE A CA 1
ATOM 3039 C C . PHE A 1 407 ? 4.874 -2.298 -31.308 1.00 92.81 407 PHE A C 1
ATOM 3041 O O . PHE A 1 407 ? 4.038 -2.040 -32.161 1.00 92.81 407 PHE A O 1
ATOM 3048 N N . GLU A 1 408 ? 4.570 -2.495 -30.019 1.00 92.56 408 GLU A N 1
ATOM 3049 C CA . GLU A 1 408 ? 3.210 -2.419 -29.456 1.00 92.56 408 GLU A CA 1
ATOM 3050 C C . GLU A 1 408 ? 2.201 -3.384 -30.097 1.00 92.56 408 GLU A C 1
ATOM 3052 O O . GLU A 1 408 ? 1.000 -3.144 -30.059 1.00 92.56 408 GLU A O 1
ATOM 3057 N N . GLU A 1 409 ? 2.693 -4.504 -30.627 1.00 93.56 409 GLU A N 1
ATOM 3058 C CA . GLU A 1 409 ? 1.892 -5.557 -31.251 1.00 93.56 409 GLU A CA 1
ATOM 3059 C C . GLU A 1 409 ? 2.111 -6.901 -30.533 1.00 93.56 409 GLU A C 1
ATOM 3061 O O . GLU A 1 409 ? 3.193 -7.135 -29.977 1.00 93.56 409 GLU A O 1
ATOM 3066 N N . PRO A 1 410 ? 1.125 -7.815 -30.535 1.00 95.25 410 PRO A N 1
ATOM 3067 C CA . PRO A 1 410 ? 1.322 -9.199 -30.116 1.00 95.25 410 PRO A CA 1
ATOM 3068 C C . PRO A 1 410 ? 2.363 -9.887 -31.004 1.00 95.25 410 PRO A C 1
ATOM 3070 O O . PRO A 1 410 ? 2.264 -9.848 -32.231 1.00 95.25 410 PRO A O 1
ATOM 3073 N N . ILE A 1 411 ? 3.354 -10.541 -30.396 1.00 95.75 411 ILE A N 1
ATOM 3074 C CA . ILE A 1 411 ? 4.478 -11.137 -31.128 1.00 95.75 411 ILE A CA 1
ATOM 3075 C C . ILE A 1 411 ? 4.786 -12.564 -30.691 1.00 95.75 411 ILE A C 1
ATOM 3077 O O . ILE A 1 411 ? 4.735 -12.901 -29.506 1.00 95.75 411 ILE A O 1
ATOM 3081 N N . LEU A 1 412 ? 5.202 -13.376 -31.659 1.00 96.81 412 LEU A N 1
ATOM 3082 C CA . LEU A 1 412 ? 5.933 -14.615 -31.436 1.00 96.81 412 LEU A CA 1
ATOM 3083 C C . LEU A 1 412 ? 7.421 -14.348 -31.694 1.00 96.81 412 LEU A C 1
ATOM 3085 O O . LEU A 1 412 ? 7.824 -14.113 -32.829 1.00 96.81 412 LEU A O 1
ATOM 3089 N N . PHE A 1 413 ? 8.228 -14.334 -30.636 1.00 96.00 413 PHE A N 1
ATOM 3090 C CA . PHE A 1 413 ? 9.640 -13.942 -30.653 1.00 96.00 413 PHE A CA 1
ATOM 3091 C C . PHE A 1 413 ? 10.581 -15.151 -30.598 1.00 96.00 413 PHE A C 1
ATOM 3093 O O . PHE A 1 413 ? 10.343 -16.077 -29.826 1.00 96.00 413 PHE A O 1
ATOM 3100 N N . GLN A 1 414 ? 11.697 -15.095 -31.330 1.00 94.62 414 GLN A N 1
ATOM 3101 C CA . GLN A 1 414 ? 12.818 -16.033 -31.254 1.00 94.62 414 GLN A CA 1
ATOM 3102 C C . GLN A 1 414 ? 14.159 -15.307 -31.482 1.00 94.62 414 GLN A C 1
ATOM 3104 O O . GLN A 1 414 ? 14.415 -14.756 -32.552 1.00 94.62 414 GLN A O 1
ATOM 3109 N N . LYS A 1 415 ? 15.052 -15.345 -30.483 1.00 86.19 415 LYS A N 1
ATOM 3110 C CA . LYS A 1 415 ? 16.271 -14.513 -30.407 1.00 86.19 415 LYS A CA 1
ATOM 3111 C C . LYS A 1 415 ? 17.197 -14.612 -31.627 1.00 86.19 415 LYS A C 1
ATOM 3113 O O . LYS A 1 415 ? 17.606 -13.579 -32.151 1.00 86.19 415 LYS A O 1
ATOM 3118 N N . ASN A 1 416 ? 17.520 -15.828 -32.067 1.00 85.25 416 ASN A N 1
ATOM 3119 C CA . ASN A 1 416 ? 18.501 -16.092 -33.128 1.00 85.25 416 ASN A CA 1
ATOM 3120 C C . ASN A 1 416 ? 17.870 -16.395 -34.509 1.00 85.25 416 ASN A C 1
ATOM 3122 O O . ASN A 1 416 ? 18.524 -16.987 -35.368 1.00 85.25 416 ASN A O 1
ATOM 3126 N N . LYS A 1 417 ? 16.615 -15.981 -34.750 1.00 86.62 417 LYS A N 1
ATOM 3127 C CA . LYS A 1 417 ? 15.945 -16.054 -36.066 1.00 86.62 417 LYS A CA 1
ATOM 3128 C C . LYS A 1 417 ? 15.990 -14.690 -36.769 1.00 86.62 417 LYS A C 1
ATOM 3130 O O . LYS A 1 417 ? 16.104 -13.656 -36.120 1.00 86.62 417 LYS A O 1
ATOM 3135 N N . SER A 1 418 ? 15.912 -14.667 -38.101 1.00 80.38 418 SER A N 1
ATOM 3136 C CA . SER A 1 418 ? 15.760 -13.432 -38.884 1.00 80.38 418 SER A CA 1
ATOM 3137 C C . SER A 1 418 ? 14.560 -13.561 -39.837 1.00 80.38 418 SER A C 1
ATOM 3139 O O . SER A 1 418 ? 14.609 -14.427 -40.716 1.00 80.38 418 SER A O 1
ATOM 3141 N N . PRO A 1 419 ? 13.487 -12.755 -39.675 1.00 82.31 419 PRO A N 1
ATOM 3142 C CA . PRO A 1 419 ? 13.244 -11.831 -38.559 1.00 82.31 419 PRO A CA 1
ATOM 3143 C C . PRO A 1 419 ? 13.148 -12.571 -37.212 1.00 82.31 419 PRO A C 1
ATOM 3145 O O . PRO A 1 419 ? 12.791 -13.746 -37.157 1.00 82.31 419 PRO A O 1
ATOM 3148 N N . ASN A 1 420 ? 13.507 -11.886 -36.124 1.00 86.44 420 ASN A N 1
ATOM 3149 C CA . ASN A 1 420 ? 13.528 -12.446 -34.766 1.00 86.44 420 ASN A CA 1
ATOM 3150 C C . ASN A 1 420 ? 12.151 -12.427 -34.084 1.00 86.44 420 ASN A C 1
ATOM 3152 O O . ASN A 1 420 ? 12.029 -12.846 -32.936 1.00 86.44 420 ASN A O 1
ATOM 3156 N N . PHE A 1 421 ? 11.113 -11.940 -34.761 1.00 93.12 421 PHE A N 1
ATOM 3157 C CA . PHE A 1 421 ? 9.732 -12.052 -34.316 1.00 93.12 421 PHE A CA 1
ATOM 3158 C C . PHE A 1 421 ? 8.757 -12.024 -35.494 1.00 93.12 421 PHE A C 1
ATOM 3160 O O . PHE A 1 421 ? 9.082 -11.549 -36.582 1.00 93.12 421 PHE A O 1
ATOM 3167 N N . GLU A 1 422 ? 7.547 -12.507 -35.238 1.00 94.12 422 GLU A N 1
ATOM 3168 C CA . GLU A 1 422 ? 6.398 -12.463 -36.140 1.00 94.12 422 GLU A CA 1
ATOM 3169 C C . GLU A 1 422 ? 5.222 -11.805 -35.407 1.00 94.12 422 GLU A C 1
ATOM 3171 O O . GLU A 1 422 ? 4.993 -12.094 -34.231 1.00 94.12 422 GLU A O 1
ATOM 3176 N N . ILE A 1 423 ? 4.489 -10.913 -36.081 1.00 94.44 423 ILE A N 1
ATOM 3177 C CA . ILE A 1 423 ? 3.291 -10.272 -35.517 1.00 94.44 423 ILE A CA 1
ATOM 3178 C C . ILE A 1 423 ? 2.121 -11.256 -35.580 1.00 94.44 423 ILE A C 1
ATOM 3180 O O . ILE A 1 423 ? 1.861 -11.869 -36.618 1.00 94.44 423 ILE A O 1
ATOM 3184 N N . ILE A 1 424 ? 1.399 -11.388 -34.470 1.00 93.75 424 ILE A N 1
ATOM 3185 C CA . ILE A 1 424 ? 0.198 -12.211 -34.372 1.00 93.75 424 ILE A CA 1
ATOM 3186 C C . ILE A 1 424 ? -1.025 -11.303 -34.474 1.00 93.75 424 ILE A C 1
ATOM 3188 O O . ILE A 1 424 ? -1.400 -10.633 -33.517 1.00 93.75 424 ILE A O 1
ATOM 3192 N N . GLU A 1 425 ? -1.665 -11.303 -35.640 1.00 90.06 425 GLU A N 1
ATOM 3193 C CA . GLU A 1 425 ? -2.904 -10.555 -35.864 1.00 90.06 425 GLU A CA 1
ATOM 3194 C C . GLU A 1 425 ? -4.044 -11.121 -35.006 1.00 90.06 425 GLU A C 1
ATOM 3196 O O . GLU A 1 425 ? -4.411 -12.296 -35.128 1.00 90.06 425 GLU A O 1
ATOM 3201 N N . LEU A 1 426 ? -4.611 -10.279 -34.140 1.00 88.19 426 LEU A N 1
ATOM 3202 C CA . LEU A 1 426 ? -5.718 -10.639 -33.260 1.00 88.19 426 LEU A CA 1
ATOM 3203 C C . LEU A 1 426 ? -7.036 -10.082 -33.785 1.00 88.19 426 LEU A C 1
ATOM 3205 O O . LEU A 1 426 ? -7.143 -8.905 -34.115 1.00 88.19 426 LEU A O 1
ATOM 3209 N N . ASN A 1 427 ? -8.074 -10.917 -33.771 1.00 80.75 427 ASN A N 1
ATOM 3210 C CA . ASN A 1 427 ? -9.435 -10.463 -34.058 1.00 80.75 427 ASN A CA 1
ATOM 3211 C C . ASN A 1 427 ? -10.041 -9.681 -32.884 1.00 80.75 427 ASN A C 1
ATOM 3213 O O . ASN A 1 427 ? -10.824 -8.763 -33.094 1.00 80.75 427 ASN A O 1
ATOM 3217 N N . ASN A 1 428 ? -9.707 -10.074 -31.652 1.00 83.56 428 ASN A N 1
ATOM 3218 C CA . ASN A 1 428 ? -10.179 -9.446 -30.422 1.00 83.56 428 ASN A CA 1
ATOM 3219 C C . ASN A 1 428 ? -9.084 -9.504 -29.354 1.00 83.56 428 ASN A C 1
ATOM 3221 O O . ASN A 1 428 ? -8.345 -10.491 -29.272 1.00 83.56 428 ASN A O 1
ATOM 3225 N N . ALA A 1 429 ? -9.040 -8.480 -28.503 1.00 86.69 429 ALA A N 1
ATOM 3226 C CA . ALA A 1 429 ? -8.185 -8.462 -27.324 1.00 86.69 429 ALA A CA 1
ATOM 3227 C C . ALA A 1 429 ? -8.544 -9.635 -26.388 1.00 86.69 429 ALA A C 1
ATOM 3229 O O . ALA A 1 429 ? -9.725 -9.817 -26.067 1.00 86.69 429 ALA A O 1
ATOM 3230 N N . PRO A 1 430 ? -7.566 -10.450 -25.949 1.00 92.00 430 PRO A N 1
ATOM 3231 C CA . PRO A 1 430 ? -7.842 -11.544 -25.036 1.00 92.00 430 PRO A CA 1
ATOM 3232 C C . PRO A 1 430 ? -8.290 -10.996 -23.670 1.00 92.00 430 PRO A C 1
ATOM 3234 O O . PRO A 1 430 ? -7.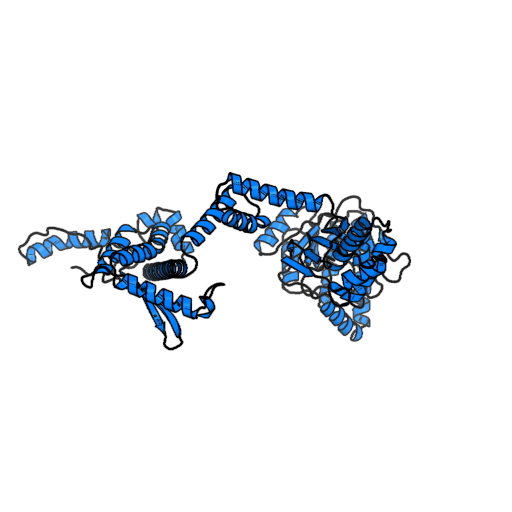705 -10.039 -23.160 1.00 92.00 430 PRO A O 1
ATOM 3237 N N . PRO A 1 431 ? -9.296 -11.614 -23.035 1.00 94.06 431 PRO A N 1
ATOM 3238 C CA . PRO A 1 431 ? -9.834 -11.161 -21.757 1.00 94.06 431 PRO A CA 1
ATOM 3239 C C . PRO A 1 431 ? -8.891 -11.556 -20.614 1.00 94.06 431 PRO A C 1
ATOM 3241 O O . PRO A 1 431 ? -9.075 -12.575 -19.947 1.00 94.06 431 PRO A O 1
ATOM 3244 N N . LEU A 1 432 ? -7.831 -10.772 -20.426 1.00 96.50 432 LEU A N 1
ATOM 3245 C CA . LEU A 1 432 ? -6.780 -11.029 -19.446 1.00 96.50 432 LEU A CA 1
ATOM 3246 C C . LEU A 1 432 ? -6.995 -10.241 -18.150 1.00 96.50 432 LEU A C 1
ATOM 3248 O O . LEU A 1 432 ? -7.484 -9.113 -18.146 1.00 96.50 432 LEU A O 1
ATOM 3252 N N . LEU A 1 433 ? -6.552 -10.824 -17.040 1.00 96.69 433 LEU A N 1
ATOM 3253 C CA . LEU A 1 433 ? -6.420 -10.167 -15.747 1.00 96.69 433 LEU A CA 1
ATOM 3254 C C . LEU A 1 433 ? -5.043 -10.482 -15.168 1.00 96.69 433 LEU A C 1
ATOM 3256 O O . LEU A 1 433 ? -4.617 -11.635 -15.154 1.00 96.69 433 LEU A O 1
ATOM 3260 N N . ILE A 1 434 ? -4.355 -9.461 -14.670 1.00 96.31 434 ILE A N 1
ATOM 3261 C CA . ILE A 1 434 ? -3.062 -9.609 -14.009 1.00 96.31 434 ILE A CA 1
ATOM 3262 C C . ILE A 1 434 ? -3.270 -9.502 -12.501 1.00 96.31 434 ILE A C 1
ATOM 3264 O O . ILE A 1 434 ? -3.889 -8.546 -12.038 1.00 96.31 434 ILE A O 1
ATOM 3268 N N . GLY A 1 435 ? -2.754 -10.466 -11.743 1.00 95.31 435 GLY A N 1
ATOM 3269 C CA . GLY A 1 435 ? -2.678 -10.426 -10.283 1.00 95.31 435 GLY A CA 1
ATOM 3270 C C . GLY A 1 435 ? -1.241 -10.213 -9.816 1.00 95.31 435 GLY A C 1
ATOM 3271 O O . GLY A 1 435 ? -0.322 -10.842 -10.345 1.00 95.31 435 GLY A O 1
ATOM 3272 N N . PHE A 1 436 ? -1.045 -9.345 -8.826 1.00 93.50 436 PHE A N 1
ATOM 3273 C CA . PHE A 1 436 ? 0.277 -9.031 -8.286 1.00 93.50 436 PHE A CA 1
ATOM 3274 C C . PHE A 1 436 ? 0.546 -9.804 -7.000 1.00 93.50 436 PHE A C 1
ATOM 3276 O O . PHE A 1 436 ? -0.245 -9.756 -6.059 1.00 93.50 436 PHE A O 1
ATOM 3283 N N . SER A 1 437 ? 1.681 -10.496 -6.951 1.00 91.62 437 SER A N 1
ATOM 3284 C CA . SER A 1 437 ? 2.193 -11.077 -5.710 1.00 91.62 437 SER A CA 1
ATOM 3285 C C . SER A 1 437 ? 2.711 -9.992 -4.767 1.00 91.62 437 SER A C 1
ATOM 3287 O O . SER A 1 437 ? 3.036 -8.877 -5.176 1.00 91.62 437 SER A O 1
ATOM 3289 N N . LYS A 1 438 ? 2.815 -10.328 -3.481 1.00 85.25 438 LYS A N 1
ATOM 3290 C CA . LYS A 1 438 ? 3.277 -9.408 -2.428 1.00 85.25 438 LYS A CA 1
ATOM 3291 C C . LYS A 1 438 ? 4.789 -9.178 -2.464 1.00 85.25 438 LYS A C 1
ATOM 3293 O O . LYS A 1 438 ? 5.305 -8.338 -1.728 1.00 85.25 438 LYS A O 1
ATOM 3298 N N . HIS A 1 439 ? 5.502 -9.928 -3.300 1.00 82.94 439 HIS A N 1
ATOM 3299 C CA . HIS A 1 439 ? 6.952 -9.895 -3.415 1.00 82.94 439 HIS A CA 1
ATOM 3300 C C . HIS A 1 439 ? 7.362 -9.567 -4.849 1.00 82.94 439 HIS A C 1
ATOM 3302 O O . HIS A 1 439 ? 6.939 -10.225 -5.799 1.00 82.94 439 HIS A O 1
ATOM 3308 N N . SER A 1 440 ? 8.223 -8.566 -5.018 1.00 77.50 440 SER A N 1
ATOM 3309 C CA . SER A 1 440 ? 8.799 -8.255 -6.324 1.00 77.50 440 SER A CA 1
ATOM 3310 C C . SER A 1 440 ? 9.735 -9.373 -6.792 1.00 77.50 440 SER A C 1
ATOM 3312 O O . SER A 1 440 ? 10.398 -10.042 -5.998 1.00 77.50 440 SER A O 1
ATOM 3314 N N . SER A 1 441 ? 9.797 -9.584 -8.106 1.00 70.50 441 SER A N 1
ATOM 3315 C CA . SER A 1 441 ? 10.737 -10.532 -8.701 1.00 70.50 441 SER A CA 1
ATOM 3316 C C . SER A 1 441 ? 12.100 -9.873 -8.911 1.00 70.50 441 SER A C 1
ATOM 3318 O O . SER A 1 441 ? 12.193 -8.823 -9.553 1.00 70.50 441 SER A O 1
ATOM 3320 N N . HIS A 1 442 ? 13.177 -10.524 -8.473 1.00 69.00 442 HIS A N 1
ATOM 3321 C CA . HIS A 1 442 ? 14.538 -10.157 -8.870 1.00 69.00 442 HIS A CA 1
ATOM 3322 C C . HIS A 1 442 ? 14.931 -10.901 -10.157 1.00 69.00 442 HIS A C 1
ATOM 3324 O O . HIS A 1 442 ? 15.505 -11.987 -10.106 1.00 69.00 442 HIS A O 1
ATOM 3330 N N . THR A 1 443 ? 14.640 -10.309 -11.320 1.00 65.06 443 THR A N 1
ATOM 3331 C CA . THR A 1 443 ? 14.872 -10.904 -12.655 1.00 65.06 443 THR A CA 1
ATOM 3332 C C . THR A 1 443 ? 16.275 -11.499 -12.817 1.00 65.06 443 THR A C 1
ATOM 3334 O O . THR A 1 443 ? 16.426 -12.620 -13.299 1.00 65.06 443 THR A O 1
ATOM 3337 N N . ILE A 1 444 ? 17.304 -10.780 -12.355 1.00 66.12 444 ILE A N 1
ATOM 3338 C CA . ILE A 1 444 ? 18.715 -11.168 -12.509 1.00 66.12 444 ILE A CA 1
ATOM 3339 C C . ILE A 1 444 ? 19.039 -12.451 -11.732 1.00 66.12 444 ILE A C 1
ATOM 3341 O O . ILE A 1 444 ? 19.696 -13.347 -12.264 1.00 66.12 444 ILE A O 1
ATOM 3345 N N . SER A 1 445 ? 18.577 -12.567 -10.482 1.00 72.56 445 SER A N 1
ATOM 3346 C CA . SER A 1 445 ? 18.876 -13.749 -9.669 1.00 72.56 445 SER A CA 1
ATOM 3347 C C . SER A 1 445 ? 18.159 -14.982 -10.207 1.00 72.56 445 SER A C 1
ATOM 3349 O O . SER A 1 445 ? 18.753 -16.054 -10.244 1.00 72.56 445 SER A O 1
ATOM 3351 N N . GLN A 1 446 ? 16.927 -14.834 -10.702 1.00 80.12 446 GLN A N 1
ATOM 3352 C CA . GLN A 1 446 ? 16.165 -15.953 -11.256 1.00 80.12 446 GLN A CA 1
ATOM 3353 C C . GLN A 1 446 ? 16.774 -16.496 -12.547 1.00 80.12 446 GLN A C 1
ATOM 3355 O O . GLN A 1 446 ? 16.973 -17.703 -12.654 1.00 80.12 446 GLN A O 1
ATOM 3360 N N . VAL A 1 447 ? 17.148 -15.627 -13.492 1.00 78.88 447 VAL A N 1
ATOM 3361 C CA . VAL A 1 447 ? 17.817 -16.060 -14.733 1.00 78.88 447 VAL A CA 1
ATOM 3362 C C . VAL A 1 447 ? 19.158 -16.736 -14.422 1.00 78.88 447 VAL A C 1
ATOM 3364 O O . VAL A 1 447 ? 19.462 -17.787 -14.982 1.00 78.88 447 VAL A O 1
ATOM 3367 N N . SER A 1 448 ? 19.936 -16.198 -13.477 1.00 81.94 448 SER A N 1
ATOM 3368 C CA . SER A 1 448 ? 21.206 -16.805 -13.047 1.00 81.94 448 SER A CA 1
ATOM 3369 C C . SER A 1 448 ? 21.017 -18.172 -12.369 1.00 81.94 448 SER A C 1
ATOM 3371 O O . SER A 1 448 ? 21.759 -19.122 -12.641 1.00 81.94 448 SER A O 1
ATOM 3373 N N . ASN A 1 449 ? 19.992 -18.308 -11.523 1.00 85.50 449 ASN A N 1
ATOM 3374 C CA . ASN A 1 449 ? 19.663 -19.561 -10.843 1.00 85.50 449 ASN A CA 1
ATOM 3375 C C . ASN A 1 449 ? 19.209 -20.636 -11.837 1.00 85.50 449 ASN A C 1
ATOM 3377 O O . ASN A 1 449 ? 19.713 -21.761 -11.790 1.00 85.50 449 ASN A O 1
ATOM 3381 N N . VAL A 1 450 ? 18.315 -20.286 -12.768 1.00 87.56 450 VAL A N 1
ATOM 3382 C CA . VAL A 1 450 ? 17.885 -21.182 -13.852 1.00 87.56 450 VAL A CA 1
ATOM 3383 C C . VAL A 1 450 ? 19.079 -21.570 -14.717 1.00 87.56 450 VAL A C 1
ATOM 3385 O O . VAL A 1 450 ? 19.289 -22.758 -14.932 1.00 87.56 450 VAL A O 1
ATOM 3388 N N . GLY A 1 451 ? 19.933 -20.619 -15.108 1.00 87.88 451 GLY A N 1
ATOM 3389 C CA . GLY A 1 451 ? 21.159 -20.901 -15.859 1.00 87.88 451 GLY A CA 1
ATOM 3390 C C . GLY A 1 451 ? 22.111 -21.855 -15.131 1.00 87.88 451 GLY A C 1
ATOM 3391 O O . GLY A 1 451 ? 22.665 -22.777 -15.730 1.00 87.88 451 GLY A O 1
ATOM 3392 N N . SER A 1 452 ? 22.252 -21.699 -13.815 1.00 89.75 452 SER A N 1
ATOM 3393 C CA . SER A 1 452 ? 23.070 -22.586 -12.984 1.00 89.75 452 SER A CA 1
ATOM 3394 C C . SER A 1 452 ? 22.501 -24.006 -12.896 1.00 89.75 452 SER A C 1
ATOM 3396 O O . SER A 1 452 ? 23.267 -24.971 -12.904 1.00 89.75 452 SER A O 1
ATOM 3398 N N . ARG A 1 453 ? 21.173 -24.160 -12.813 1.00 92.25 453 ARG A N 1
ATOM 3399 C CA . ARG A 1 453 ? 20.505 -25.473 -12.802 1.00 92.25 453 ARG A CA 1
ATOM 3400 C C . ARG A 1 453 ? 20.497 -26.128 -14.181 1.00 92.25 453 ARG A C 1
ATOM 3402 O O . ARG A 1 453 ? 20.767 -27.325 -14.267 1.00 92.25 453 ARG A O 1
ATOM 3409 N N . TYR A 1 454 ? 20.289 -25.337 -15.230 1.00 91.69 454 TYR A N 1
ATOM 3410 C CA . TYR A 1 454 ? 20.398 -25.742 -16.628 1.00 91.69 454 TYR A CA 1
ATOM 3411 C C . TYR A 1 454 ? 21.764 -26.381 -16.899 1.00 91.69 454 TYR A C 1
ATOM 3413 O O . TYR A 1 454 ? 21.833 -27.533 -17.313 1.00 91.69 454 TYR A O 1
ATOM 3421 N N . ASN A 1 455 ? 22.861 -25.702 -16.539 1.00 90.94 455 ASN A N 1
ATOM 3422 C CA . ASN A 1 455 ? 24.220 -26.216 -16.759 1.00 90.94 455 ASN A CA 1
ATOM 3423 C C . ASN A 1 455 ? 24.515 -27.526 -16.007 1.00 90.94 455 ASN A C 1
ATOM 3425 O O . ASN A 1 455 ? 25.397 -28.280 -16.411 1.00 90.94 455 ASN A O 1
ATOM 3429 N N . LYS A 1 456 ? 23.794 -27.808 -14.915 1.00 92.56 456 LYS A N 1
ATOM 3430 C CA . LYS A 1 456 ? 23.921 -29.064 -14.160 1.00 92.56 456 LYS A CA 1
ATOM 3431 C C . LYS A 1 456 ? 23.088 -30.206 -14.751 1.00 92.56 456 LYS A C 1
ATOM 3433 O O . LYS A 1 456 ? 23.450 -31.358 -14.549 1.00 92.56 456 LYS A O 1
ATOM 3438 N N . ASN A 1 457 ? 21.990 -29.900 -15.447 1.00 92.62 457 ASN A N 1
ATOM 3439 C CA . ASN A 1 457 ? 20.987 -30.866 -15.913 1.00 92.62 457 ASN A CA 1
ATOM 3440 C C . ASN A 1 457 ? 20.505 -30.532 -17.337 1.00 92.62 457 ASN A C 1
ATOM 3442 O O . ASN A 1 457 ? 19.305 -30.405 -17.586 1.00 92.62 457 ASN A O 1
ATOM 3446 N N . ILE A 1 458 ? 21.453 -30.365 -18.265 1.00 93.31 458 ILE A N 1
ATOM 3447 C CA . ILE A 1 458 ? 21.195 -29.844 -19.619 1.00 93.31 458 ILE A CA 1
ATOM 3448 C C . ILE A 1 458 ? 20.095 -30.643 -20.328 1.00 93.31 458 ILE A C 1
ATOM 3450 O O . ILE A 1 458 ? 19.135 -30.058 -20.812 1.00 93.31 458 ILE A O 1
ATOM 3454 N N . SER A 1 459 ? 20.184 -31.978 -20.340 1.00 94.12 459 SER A N 1
ATOM 3455 C CA . SER A 1 459 ? 19.223 -32.825 -21.065 1.00 94.12 459 SER A CA 1
ATOM 3456 C C . SER A 1 459 ? 17.788 -32.690 -20.542 1.00 94.12 459 SER A C 1
ATOM 3458 O O . SER A 1 459 ? 16.854 -32.635 -21.344 1.00 94.12 459 SER A O 1
ATOM 3460 N N . GLN A 1 460 ? 17.593 -32.612 -19.220 1.00 94.12 460 GLN A N 1
ATOM 3461 C CA . GLN A 1 460 ? 16.259 -32.438 -18.642 1.00 94.12 460 GLN A CA 1
ATOM 3462 C C . GLN A 1 460 ? 15.694 -31.047 -18.942 1.00 94.12 460 GLN A C 1
ATOM 3464 O O . GLN A 1 460 ? 14.521 -30.933 -19.289 1.00 94.12 460 GLN A O 1
ATOM 3469 N N . TYR A 1 461 ? 16.514 -30.000 -18.829 1.00 94.94 461 TYR A N 1
ATOM 3470 C CA . TYR A 1 461 ? 16.064 -28.634 -19.091 1.00 94.94 461 TYR A CA 1
ATOM 3471 C C . TYR A 1 461 ? 15.790 -28.385 -20.576 1.00 94.94 461 TYR A C 1
ATOM 3473 O O . TYR A 1 461 ? 14.788 -27.752 -20.881 1.00 94.94 461 TYR A O 1
ATOM 3481 N N . GLU A 1 462 ? 16.607 -28.920 -21.488 1.00 94.94 462 GLU A N 1
ATOM 3482 C CA . GLU A 1 462 ? 16.328 -28.873 -22.932 1.00 94.94 462 GLU A CA 1
ATOM 3483 C C . GLU A 1 462 ? 14.984 -29.527 -23.249 1.00 94.94 462 GLU A C 1
ATOM 3485 O O . GLU A 1 462 ? 14.154 -28.912 -23.902 1.00 94.94 462 GLU A O 1
ATOM 3490 N N . THR A 1 463 ? 14.695 -30.698 -22.670 1.00 96.38 463 THR A N 1
ATOM 3491 C CA . THR A 1 463 ? 13.389 -31.359 -22.856 1.00 96.38 463 THR A CA 1
ATOM 3492 C C . THR A 1 463 ? 12.230 -30.488 -22.352 1.00 96.38 463 THR A C 1
ATOM 3494 O O . THR A 1 463 ? 11.174 -30.416 -22.978 1.00 96.38 463 THR A O 1
ATOM 3497 N N . ILE A 1 464 ? 12.398 -29.813 -21.209 1.00 96.75 464 ILE A N 1
ATOM 3498 C CA . ILE A 1 464 ? 11.383 -28.886 -20.685 1.00 96.75 464 ILE A CA 1
ATOM 3499 C C . ILE A 1 464 ? 11.219 -27.684 -21.622 1.00 96.75 464 ILE A C 1
ATOM 3501 O O . ILE A 1 464 ? 10.090 -27.296 -21.920 1.00 96.75 464 ILE A O 1
ATOM 3505 N N . PHE A 1 465 ? 12.319 -27.099 -22.095 1.00 96.62 465 PHE A N 1
ATOM 3506 C CA . PHE A 1 465 ? 12.299 -25.948 -22.991 1.00 96.62 465 PHE A CA 1
ATOM 3507 C C . PHE A 1 465 ? 11.757 -26.288 -24.381 1.00 96.62 465 PHE A C 1
ATOM 3509 O O . PHE A 1 465 ? 11.048 -25.459 -24.937 1.00 96.62 465 PHE A O 1
ATOM 3516 N N . ASP A 1 466 ? 11.990 -27.495 -24.898 1.00 97.25 466 ASP A N 1
ATOM 3517 C CA . ASP A 1 466 ? 11.375 -28.004 -26.129 1.00 97.25 466 ASP A CA 1
ATOM 3518 C C . ASP A 1 466 ? 9.852 -28.120 -25.990 1.00 97.25 466 ASP A C 1
ATOM 3520 O O . ASP A 1 466 ? 9.107 -27.712 -26.878 1.00 97.25 466 ASP A O 1
ATOM 3524 N N . HIS A 1 467 ? 9.355 -28.605 -24.849 1.00 97.81 467 HIS A N 1
ATOM 3525 C CA . HIS A 1 467 ? 7.912 -28.617 -24.605 1.00 97.81 467 HIS A CA 1
ATOM 3526 C C . HIS A 1 467 ? 7.339 -27.204 -24.443 1.00 97.81 467 HIS A C 1
ATOM 3528 O O . HIS A 1 467 ? 6.245 -26.931 -24.932 1.00 97.81 467 HIS A O 1
ATOM 3534 N N . ILE A 1 468 ? 8.051 -26.289 -23.775 1.00 97.50 468 ILE A N 1
ATOM 3535 C CA . ILE A 1 468 ? 7.630 -24.882 -23.695 1.00 97.50 468 ILE A CA 1
ATOM 3536 C C . ILE A 1 468 ? 7.605 -24.251 -25.097 1.00 97.50 468 ILE A C 1
ATOM 3538 O O . ILE A 1 468 ? 6.670 -23.513 -25.394 1.00 97.50 468 ILE A O 1
ATOM 3542 N N . ASP A 1 469 ? 8.569 -24.570 -25.963 1.00 97.69 469 ASP A N 1
ATOM 3543 C CA . ASP A 1 469 ? 8.621 -24.124 -27.361 1.00 97.69 469 ASP A CA 1
ATOM 3544 C C . ASP A 1 469 ? 7.388 -24.580 -28.153 1.00 97.69 469 ASP A C 1
ATOM 3546 O O . ASP A 1 469 ? 6.701 -23.769 -28.778 1.00 97.69 469 ASP A O 1
ATOM 3550 N N . GLU A 1 470 ? 7.040 -25.867 -28.052 1.00 97.88 470 GLU A N 1
ATOM 3551 C CA . GLU A 1 470 ? 5.844 -26.425 -28.687 1.00 97.88 470 GLU A CA 1
ATOM 3552 C C . GLU A 1 470 ? 4.564 -25.730 -28.190 1.00 97.88 470 GLU A C 1
ATOM 3554 O O . GLU A 1 470 ? 3.679 -25.394 -28.984 1.00 97.88 470 GLU A O 1
ATOM 3559 N N . LEU A 1 471 ? 4.467 -25.473 -26.879 1.00 98.06 471 LEU A N 1
ATOM 3560 C CA . LEU A 1 471 ? 3.342 -24.748 -26.285 1.00 98.06 471 LEU A CA 1
ATOM 3561 C C . LEU A 1 471 ? 3.286 -23.286 -26.741 1.00 98.06 471 LEU A C 1
ATOM 3563 O O . LEU A 1 471 ? 2.186 -22.786 -26.956 1.00 98.06 471 LEU A O 1
ATOM 3567 N N . SER A 1 472 ? 4.425 -22.610 -26.920 1.00 97.81 472 SER A N 1
ATOM 3568 C CA . SER A 1 472 ? 4.480 -21.243 -27.455 1.00 97.81 472 SER A CA 1
ATOM 3569 C C . SER A 1 472 ? 3.890 -21.170 -28.862 1.00 97.81 472 SER A C 1
ATOM 3571 O O . SER A 1 472 ? 3.056 -20.304 -29.132 1.00 97.81 472 SER A O 1
ATOM 3573 N N . CYS A 1 473 ? 4.266 -22.104 -29.740 1.00 97.19 473 CYS A N 1
ATOM 3574 C CA . CYS A 1 473 ? 3.750 -22.176 -31.107 1.00 97.19 473 CYS A CA 1
ATOM 3575 C C . CYS A 1 473 ? 2.244 -22.483 -31.134 1.00 97.19 473 CYS A C 1
ATOM 3577 O O . CYS A 1 473 ? 1.475 -21.735 -31.736 1.00 97.19 473 CYS A O 1
ATOM 3579 N N . LYS A 1 474 ? 1.790 -23.516 -30.407 1.00 97.94 474 LYS A N 1
ATOM 3580 C CA . LYS A 1 474 ? 0.353 -23.849 -30.306 1.00 97.94 474 LYS A CA 1
ATOM 3581 C C . LYS A 1 474 ? -0.460 -22.734 -29.651 1.00 97.94 474 LYS A C 1
ATOM 3583 O O . LYS A 1 474 ? -1.585 -22.455 -30.056 1.00 97.94 474 LYS A O 1
ATOM 3588 N N . GLY A 1 475 ? 0.109 -22.075 -28.645 1.00 97.25 475 GLY A N 1
ATOM 3589 C CA . GLY A 1 475 ? -0.494 -20.928 -27.978 1.00 97.25 475 GLY A CA 1
ATOM 3590 C C . GLY A 1 475 ? -0.712 -19.764 -28.942 1.00 97.25 475 GLY A C 1
ATOM 3591 O O . GLY A 1 475 ? -1.768 -19.138 -28.898 1.00 97.25 475 GLY A O 1
ATOM 3592 N N . ALA A 1 476 ? 0.236 -19.509 -29.849 1.00 96.62 476 ALA A N 1
ATOM 3593 C CA . ALA A 1 476 ? 0.099 -18.477 -30.875 1.00 96.62 476 ALA A CA 1
ATOM 3594 C C . ALA A 1 476 ? -1.040 -18.801 -31.857 1.00 96.62 476 ALA A C 1
ATOM 3596 O O . ALA A 1 476 ? -1.849 -17.926 -32.169 1.00 96.62 476 ALA A O 1
ATOM 3597 N N . GLU A 1 477 ? -1.157 -20.061 -32.286 1.00 96.31 477 GLU A N 1
ATOM 3598 C CA . GLU A 1 477 ? -2.259 -20.526 -33.138 1.00 96.31 477 GLU A CA 1
ATOM 3599 C C . GLU A 1 477 ? -3.622 -20.396 -32.438 1.00 96.31 477 GLU A C 1
ATOM 3601 O O . GLU A 1 477 ? -4.559 -19.831 -33.007 1.00 96.31 477 GLU A O 1
ATOM 3606 N N . ALA A 1 478 ? -3.727 -20.848 -31.184 1.00 96.31 478 ALA A N 1
ATOM 3607 C CA . ALA A 1 478 ? -4.954 -20.760 -30.392 1.00 96.31 478 ALA A CA 1
ATOM 3608 C C . ALA A 1 478 ? -5.367 -19.304 -30.126 1.00 96.31 478 ALA A C 1
ATOM 3610 O O . ALA A 1 478 ? -6.551 -18.966 -30.218 1.00 96.31 478 ALA A O 1
ATOM 3611 N N . LEU A 1 479 ? -4.396 -18.431 -29.833 1.00 95.12 479 LEU A N 1
ATOM 3612 C CA . LEU A 1 479 ? -4.617 -17.000 -29.649 1.00 95.12 479 LEU A CA 1
ATOM 3613 C C . LEU A 1 479 ? -5.129 -16.352 -30.945 1.00 95.12 479 LEU A C 1
ATOM 3615 O O . LEU A 1 479 ? -6.146 -15.660 -30.912 1.00 95.12 479 LEU A O 1
ATOM 3619 N N . LYS A 1 480 ? -4.487 -16.634 -32.087 1.00 94.62 480 LYS A N 1
ATOM 3620 C CA . LYS A 1 480 ? -4.903 -16.144 -33.412 1.00 94.62 480 LYS A CA 1
ATOM 3621 C C . LYS A 1 480 ? -6.315 -16.608 -33.785 1.00 94.62 480 LYS A C 1
ATOM 3623 O O . LYS A 1 480 ? -7.098 -15.845 -34.347 1.00 94.62 480 LYS A O 1
ATOM 3628 N N . ALA A 1 481 ? -6.665 -17.846 -33.438 1.00 94.19 481 ALA A N 1
ATOM 3629 C CA . ALA A 1 481 ? -7.993 -18.410 -33.667 1.00 94.19 481 ALA A CA 1
ATOM 3630 C C . ALA A 1 481 ? -9.069 -17.908 -32.680 1.00 94.19 481 ALA A C 1
ATOM 3632 O O . ALA A 1 481 ? -10.248 -18.199 -32.873 1.00 94.19 481 ALA A O 1
ATOM 3633 N N . GLY A 1 482 ? -8.696 -17.187 -31.613 1.00 93.56 482 GLY A N 1
ATOM 3634 C CA . GLY A 1 482 ? -9.617 -16.800 -30.539 1.00 93.56 482 GLY A CA 1
ATOM 3635 C C . GLY A 1 482 ? -10.113 -17.982 -29.694 1.00 93.56 482 GLY A C 1
ATOM 3636 O O . GLY A 1 482 ? -11.135 -17.873 -29.015 1.00 93.56 482 GLY A O 1
ATOM 3637 N N . ASN A 1 483 ? -9.414 -19.123 -29.718 1.00 95.38 483 ASN A N 1
ATOM 3638 C CA . ASN A 1 483 ? -9.772 -20.307 -28.938 1.00 95.38 483 ASN A CA 1
ATOM 3639 C C . ASN A 1 483 ? -9.255 -20.184 -27.495 1.00 95.38 483 ASN A C 1
ATOM 3641 O O . ASN A 1 483 ? -8.310 -20.858 -27.082 1.00 95.38 483 ASN A O 1
ATOM 3645 N N . TYR A 1 484 ? -9.886 -19.312 -26.704 1.00 95.38 484 TYR A N 1
ATOM 3646 C CA . TYR A 1 484 ? -9.445 -19.019 -25.335 1.00 95.38 484 TYR A CA 1
ATOM 3647 C C . TYR A 1 484 ? -9.517 -20.225 -24.388 1.00 95.38 484 TYR A C 1
ATOM 3649 O O . TYR A 1 484 ? -8.760 -20.297 -23.421 1.00 95.38 484 TYR A O 1
ATOM 3657 N N . LYS A 1 485 ? -10.377 -21.209 -24.676 1.00 94.75 485 LYS A N 1
ATOM 3658 C CA . LYS A 1 485 ? -10.443 -22.450 -23.897 1.00 94.75 485 LYS A CA 1
ATOM 3659 C C . LYS A 1 485 ? -9.168 -23.277 -24.063 1.00 94.75 485 LYS A C 1
ATOM 3661 O O . LYS A 1 485 ? -8.589 -23.708 -23.069 1.00 94.75 485 LYS A O 1
ATOM 3666 N N . GLU A 1 486 ? -8.736 -23.485 -25.304 1.00 96.88 486 GLU A N 1
ATOM 3667 C CA . GLU A 1 486 ? -7.484 -24.188 -25.603 1.00 96.88 486 GLU A CA 1
ATOM 3668 C C . GLU A 1 486 ? -6.277 -23.394 -25.101 1.00 96.88 486 GLU A C 1
ATOM 3670 O O . GLU A 1 486 ? -5.435 -23.946 -24.397 1.00 96.88 486 GLU A O 1
ATOM 3675 N N . LEU A 1 487 ? -6.248 -22.080 -25.350 1.00 97.44 487 LEU A N 1
ATOM 3676 C CA . LEU A 1 487 ? -5.192 -21.194 -24.858 1.00 97.44 487 LEU A CA 1
ATOM 3677 C C . LEU A 1 487 ? -5.018 -21.311 -23.335 1.00 97.44 487 LEU A C 1
ATOM 3679 O O . LEU A 1 487 ? -3.902 -21.488 -22.850 1.00 97.44 487 LEU A O 1
ATOM 3683 N N . GLY A 1 488 ? -6.121 -21.286 -22.579 1.00 97.69 488 GLY A N 1
ATOM 3684 C CA . GLY A 1 488 ? -6.104 -21.441 -21.125 1.00 97.69 488 GLY A CA 1
ATOM 3685 C C . GLY A 1 488 ? -5.581 -22.805 -20.659 1.00 97.69 488 GLY A C 1
ATOM 3686 O O . GLY A 1 488 ? -4.798 -22.880 -19.709 1.00 97.69 488 GLY A O 1
ATOM 3687 N N . GLN A 1 489 ? -5.937 -23.890 -21.355 1.00 97.81 489 GLN A N 1
ATOM 3688 C CA . GLN A 1 489 ? -5.402 -25.226 -21.067 1.00 97.81 489 GLN A CA 1
ATOM 3689 C C . GLN A 1 489 ? -3.888 -25.288 -21.293 1.00 97.81 489 GLN A C 1
ATOM 3691 O O . GLN A 1 489 ? -3.162 -25.771 -20.421 1.00 97.81 489 GLN A O 1
ATOM 3696 N N . LEU A 1 490 ? -3.406 -24.742 -22.413 1.00 98.50 490 LEU A N 1
ATOM 3697 C CA . LEU A 1 490 ? -1.976 -24.653 -22.711 1.00 98.50 490 LEU A CA 1
ATOM 3698 C C . LEU A 1 490 ? -1.244 -23.813 -21.654 1.00 98.50 490 LEU A C 1
ATOM 3700 O O . LEU A 1 490 ? -0.186 -24.229 -21.179 1.00 98.50 490 LEU A O 1
ATOM 3704 N N . MET A 1 491 ? -1.817 -22.682 -21.216 1.00 98.44 491 MET A N 1
ATOM 3705 C CA . MET A 1 491 ? -1.247 -21.851 -20.143 1.00 98.44 491 MET A CA 1
ATOM 3706 C C . MET A 1 491 ? -1.056 -22.649 -18.846 1.00 98.44 491 MET A C 1
ATOM 3708 O O . MET A 1 491 ? -0.029 -22.510 -18.180 1.00 98.44 491 MET A O 1
ATOM 3712 N N . ASN A 1 492 ? -2.013 -23.511 -18.491 1.00 98.25 492 ASN A N 1
ATOM 3713 C CA . ASN A 1 492 ? -1.926 -24.325 -17.278 1.00 98.25 492 ASN A CA 1
ATOM 3714 C C . ASN A 1 492 ? -0.823 -25.390 -17.366 1.00 98.25 492 ASN A C 1
ATOM 3716 O O . ASN A 1 492 ? -0.097 -25.585 -16.390 1.00 98.25 492 ASN A O 1
ATOM 3720 N N . ILE A 1 493 ? -0.667 -26.037 -18.528 1.00 98.19 493 ILE A N 1
ATOM 3721 C CA . ILE A 1 493 ? 0.425 -26.994 -18.780 1.00 98.19 493 ILE A CA 1
ATOM 3722 C C . ILE A 1 493 ? 1.772 -26.270 -18.710 1.00 98.19 493 ILE A C 1
ATOM 3724 O O . ILE A 1 493 ? 2.682 -26.720 -18.012 1.00 98.19 493 ILE A O 1
ATOM 3728 N N . CYS A 1 494 ? 1.876 -25.111 -19.367 1.00 98.00 494 CYS A N 1
ATOM 3729 C CA . CYS A 1 494 ? 3.080 -24.289 -19.344 1.00 98.00 494 CYS A CA 1
ATOM 3730 C C . CYS A 1 494 ? 3.464 -23.910 -17.909 1.00 98.00 494 CYS A C 1
ATOM 3732 O O . CYS A 1 494 ? 4.628 -24.031 -17.543 1.00 98.00 494 CYS A O 1
ATOM 3734 N N . HIS A 1 495 ? 2.504 -23.519 -17.062 1.00 97.94 495 HIS A N 1
ATOM 3735 C CA . HIS A 1 495 ? 2.783 -23.218 -15.652 1.00 97.94 495 HIS A CA 1
ATOM 3736 C C . HIS A 1 495 ? 3.386 -24.405 -14.895 1.00 97.94 495 HIS A C 1
ATOM 3738 O O . HIS A 1 495 ? 4.314 -24.221 -14.114 1.00 97.94 495 HIS A O 1
ATOM 3744 N N . GLY A 1 496 ? 2.910 -25.628 -15.153 1.00 97.50 496 GLY A N 1
ATOM 3745 C CA . GLY A 1 496 ? 3.493 -26.838 -14.567 1.00 97.50 496 GLY A CA 1
ATOM 3746 C C . GLY A 1 496 ? 4.966 -27.029 -14.945 1.00 97.50 496 GLY A C 1
ATOM 3747 O O . GLY A 1 496 ? 5.787 -27.347 -14.086 1.00 97.50 496 GLY A O 1
ATOM 3748 N N . LEU A 1 497 ? 5.323 -26.760 -16.206 1.00 97.00 497 LEU A N 1
ATOM 3749 C CA . LEU A 1 497 ? 6.713 -26.794 -16.680 1.00 97.00 497 LEU A CA 1
ATOM 3750 C C . LEU A 1 497 ? 7.568 -25.681 -16.053 1.00 97.00 497 LEU A C 1
ATOM 3752 O O . LEU A 1 497 ? 8.712 -25.921 -15.672 1.00 97.00 497 LEU A O 1
ATOM 3756 N N . LEU A 1 498 ? 7.005 -24.482 -15.876 1.00 95.50 498 LEU A N 1
ATOM 3757 C CA . LEU A 1 498 ? 7.672 -23.378 -15.176 1.00 95.50 498 LEU A CA 1
ATOM 3758 C C . LEU A 1 498 ? 7.883 -23.696 -13.684 1.00 95.50 498 LEU A C 1
ATOM 3760 O O . LEU A 1 498 ? 8.914 -23.356 -13.106 1.00 95.50 498 LEU A O 1
ATOM 3764 N N . ASN A 1 499 ? 6.952 -24.405 -13.048 1.00 94.44 499 ASN A N 1
ATOM 3765 C CA . ASN A 1 499 ? 7.138 -24.893 -11.683 1.00 94.44 499 ASN A CA 1
ATOM 3766 C C . ASN A 1 499 ? 8.286 -25.924 -11.613 1.00 94.44 499 ASN A C 1
ATOM 3768 O O . ASN A 1 499 ? 9.130 -25.832 -10.723 1.00 94.44 499 ASN A O 1
ATOM 3772 N N . ALA A 1 500 ? 8.405 -26.814 -12.607 1.00 94.38 500 ALA A N 1
ATOM 3773 C CA . ALA A 1 500 ? 9.469 -27.823 -12.680 1.00 94.38 500 ALA A CA 1
ATOM 3774 C C . ALA A 1 500 ? 10.896 -27.243 -12.777 1.00 94.38 500 ALA A C 1
ATOM 3776 O O . ALA A 1 500 ? 11.850 -27.901 -12.365 1.00 94.38 500 ALA A O 1
ATOM 3777 N N . ILE A 1 501 ? 11.056 -26.011 -13.276 1.00 93.06 501 ILE A N 1
ATOM 3778 C CA . ILE A 1 501 ? 12.345 -25.287 -13.287 1.00 93.06 501 ILE A CA 1
ATOM 3779 C C . ILE A 1 501 ? 12.543 -24.377 -12.058 1.00 93.06 501 ILE A C 1
ATOM 3781 O O . ILE A 1 501 ? 13.482 -23.574 -12.019 1.00 93.06 501 ILE A O 1
ATOM 3785 N N . GLU A 1 502 ? 11.680 -24.525 -11.046 1.00 91.75 502 GLU A N 1
ATOM 3786 C CA . GLU A 1 502 ? 11.748 -23.878 -9.731 1.00 91.75 502 GLU A CA 1
ATOM 3787 C C . GLU A 1 502 ? 11.738 -22.342 -9.791 1.00 91.75 502 GLU A C 1
ATOM 3789 O O . GLU A 1 502 ? 12.573 -21.677 -9.166 1.00 91.75 502 GLU A O 1
ATOM 3794 N N . ILE A 1 503 ? 10.813 -21.766 -10.565 1.00 90.56 503 ILE A N 1
ATOM 3795 C CA . ILE A 1 503 ? 10.630 -20.303 -10.631 1.00 90.56 503 ILE A CA 1
ATOM 3796 C C . ILE A 1 503 ? 9.277 -19.821 -10.090 1.00 90.56 503 ILE A C 1
ATOM 3798 O O . ILE A 1 503 ? 9.040 -18.615 -10.033 1.00 90.56 503 ILE A O 1
ATOM 3802 N N . SER A 1 504 ? 8.385 -20.724 -9.677 1.00 93.31 504 SER A N 1
ATOM 3803 C CA . SER A 1 504 ? 7.141 -20.351 -8.992 1.00 93.31 504 SER A CA 1
ATOM 3804 C C . SER A 1 504 ? 7.342 -20.248 -7.475 1.00 93.31 504 SER A C 1
ATOM 3806 O O . SER A 1 504 ? 8.312 -20.771 -6.925 1.00 93.31 504 SER A O 1
ATOM 3808 N N . THR A 1 505 ? 6.433 -19.564 -6.783 1.00 92.50 505 THR A N 1
ATOM 3809 C CA . THR A 1 505 ? 6.466 -19.368 -5.324 1.00 92.50 505 THR A CA 1
ATOM 3810 C C . THR A 1 505 ? 5.102 -19.681 -4.713 1.00 92.50 505 THR A C 1
ATOM 3812 O O . THR A 1 505 ? 4.099 -19.591 -5.420 1.00 92.50 505 THR A O 1
ATOM 3815 N N . PRO A 1 506 ? 5.013 -19.981 -3.402 1.00 94.12 506 PRO A N 1
ATOM 3816 C CA . PRO A 1 506 ? 3.723 -20.218 -2.750 1.00 94.12 506 PRO A CA 1
ATOM 3817 C C . PRO A 1 506 ? 2.710 -19.083 -2.955 1.00 94.12 506 PRO A C 1
ATOM 3819 O O . PRO A 1 506 ? 1.520 -19.343 -3.093 1.00 94.12 506 PRO A O 1
ATOM 3822 N N . ASP A 1 507 ? 3.180 -17.833 -3.018 1.00 93.62 507 ASP A N 1
ATOM 3823 C CA . ASP A 1 507 ? 2.318 -16.667 -3.236 1.00 93.62 507 ASP A CA 1
ATOM 3824 C C . ASP A 1 507 ? 1.780 -16.609 -4.679 1.00 93.62 507 ASP A C 1
ATOM 3826 O O . ASP A 1 507 ? 0.590 -16.380 -4.882 1.00 93.62 507 ASP A O 1
ATOM 3830 N N . LEU A 1 508 ? 2.622 -16.902 -5.682 1.00 95.31 508 LEU A N 1
ATOM 3831 C CA . LEU A 1 508 ? 2.188 -17.019 -7.082 1.00 95.31 508 LEU A CA 1
ATOM 3832 C C . LEU A 1 508 ? 1.208 -18.183 -7.274 1.00 95.31 508 LEU A C 1
ATOM 3834 O O . LEU A 1 508 ? 0.185 -18.018 -7.937 1.00 95.31 508 LEU A O 1
ATOM 3838 N N . GLU A 1 509 ? 1.490 -19.342 -6.670 1.00 97.00 509 GLU A N 1
ATOM 3839 C CA . GLU A 1 509 ? 0.593 -20.502 -6.713 1.00 97.00 509 GLU A CA 1
ATOM 3840 C C . GLU A 1 509 ? -0.770 -20.179 -6.092 1.00 97.00 509 GLU A C 1
ATOM 3842 O O . GLU A 1 509 ? -1.800 -20.572 -6.633 1.00 97.00 509 GLU A O 1
ATOM 3847 N N . ASN A 1 510 ? -0.802 -19.409 -5.000 1.00 97.06 510 ASN A N 1
ATOM 3848 C CA . ASN A 1 510 ? -2.057 -18.999 -4.379 1.00 97.06 510 ASN A CA 1
ATOM 3849 C C . ASN A 1 510 ? -2.906 -18.124 -5.316 1.00 97.06 510 ASN A C 1
ATOM 3851 O O . ASN A 1 510 ? -4.094 -18.384 -5.492 1.00 97.06 510 ASN A O 1
ATOM 3855 N N . ILE A 1 511 ? -2.298 -17.133 -5.978 1.00 97.81 511 ILE A N 1
ATOM 3856 C CA . ILE A 1 511 ? -2.991 -16.278 -6.960 1.00 97.81 511 ILE A CA 1
ATOM 3857 C C . ILE A 1 511 ? -3.535 -17.116 -8.126 1.00 97.81 511 ILE A C 1
ATOM 3859 O O . ILE A 1 511 ? -4.680 -16.932 -8.540 1.00 97.81 511 ILE A O 1
ATOM 3863 N N . ILE A 1 512 ? -2.738 -18.057 -8.639 1.00 98.25 512 ILE A N 1
ATOM 3864 C CA . ILE A 1 512 ? -3.127 -18.955 -9.737 1.00 98.25 512 ILE A CA 1
ATOM 3865 C C . ILE A 1 512 ? -4.300 -19.847 -9.330 1.00 98.25 512 ILE A C 1
ATOM 3867 O O . ILE A 1 512 ? -5.250 -19.990 -10.102 1.00 98.25 512 ILE A O 1
ATOM 3871 N N . ASN A 1 513 ? -4.256 -20.418 -8.125 1.00 98.06 513 ASN A N 1
ATOM 3872 C CA . ASN A 1 513 ? -5.326 -21.264 -7.606 1.00 98.06 513 ASN A CA 1
ATOM 3873 C C . ASN A 1 513 ? -6.622 -20.471 -7.440 1.00 98.06 513 ASN A C 1
ATOM 3875 O O . ASN A 1 513 ? -7.643 -20.884 -7.983 1.00 98.06 513 ASN A O 1
ATOM 3879 N N . ILE A 1 514 ? -6.567 -19.291 -6.811 1.00 98.19 514 ILE A N 1
ATOM 3880 C CA . ILE A 1 514 ? -7.734 -18.408 -6.670 1.00 98.19 514 ILE A CA 1
ATOM 3881 C C . ILE A 1 514 ? -8.318 -18.070 -8.044 1.00 98.19 514 ILE A C 1
ATOM 3883 O O . ILE A 1 514 ? -9.532 -18.151 -8.230 1.00 98.19 514 ILE A O 1
ATOM 3887 N N . ALA A 1 515 ? -7.476 -17.728 -9.024 1.00 98.19 515 ALA A N 1
ATOM 3888 C CA . ALA A 1 515 ? -7.948 -17.395 -10.362 1.00 98.19 515 ALA A CA 1
ATOM 3889 C C . ALA A 1 515 ? 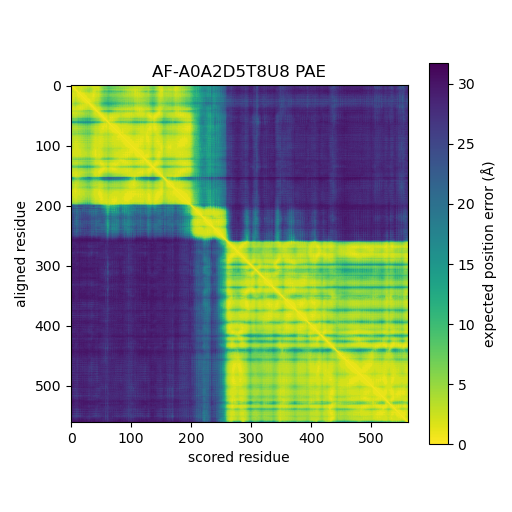-8.677 -18.567 -11.033 1.00 98.19 515 ALA A C 1
ATOM 3891 O O . ALA A 1 515 ? -9.778 -18.389 -11.556 1.00 98.19 515 ALA A O 1
ATOM 3892 N N . ARG A 1 516 ? -8.101 -19.772 -10.980 1.00 97.50 516 ARG A N 1
ATOM 3893 C CA . ARG A 1 516 ? -8.691 -20.980 -11.578 1.00 97.50 516 ARG A CA 1
ATOM 3894 C C . ARG A 1 516 ? -9.977 -21.413 -10.868 1.00 97.50 516 ARG A C 1
ATOM 3896 O O . ARG A 1 516 ? -10.958 -21.717 -11.538 1.00 97.50 516 ARG A O 1
ATOM 3903 N N . GLU A 1 517 ? -10.004 -21.394 -9.535 1.00 97.69 517 GLU A N 1
ATOM 3904 C CA . GLU A 1 517 ? -11.188 -21.756 -8.736 1.00 97.69 517 GLU A CA 1
ATOM 3905 C C . GLU A 1 517 ? -12.373 -20.807 -8.964 1.00 97.69 517 GLU A C 1
ATOM 3907 O O . GLU A 1 517 ? -13.523 -21.211 -8.808 1.00 97.69 517 GLU A O 1
ATOM 3912 N N . ASN A 1 518 ? -12.102 -19.566 -9.379 1.00 97.62 518 ASN A N 1
ATOM 3913 C CA . ASN A 1 518 ? -13.117 -18.548 -9.655 1.00 97.62 518 ASN A CA 1
ATOM 3914 C C . ASN A 1 518 ? -13.398 -18.355 -11.157 1.00 97.62 518 ASN A C 1
ATOM 3916 O O . ASN A 1 518 ? -14.015 -17.365 -11.542 1.00 97.62 518 ASN A O 1
ATOM 3920 N N . GLY A 1 519 ? -12.987 -19.304 -12.007 1.00 95.69 519 GLY A N 1
ATOM 3921 C CA . GLY A 1 519 ? -13.451 -19.396 -13.396 1.00 95.69 519 GLY A CA 1
ATOM 3922 C C . GLY A 1 519 ? -12.438 -19.029 -14.483 1.00 95.69 519 GLY A C 1
ATOM 3923 O O . GLY A 1 519 ? -12.783 -19.108 -15.663 1.00 95.69 519 GLY A O 1
ATOM 3924 N N . ALA A 1 520 ? -11.190 -18.680 -14.146 1.00 97.50 520 ALA A N 1
ATOM 3925 C CA . ALA A 1 520 ? -10.164 -18.467 -15.168 1.00 97.50 520 ALA A CA 1
ATOM 3926 C C . ALA A 1 520 ? -9.920 -19.758 -15.977 1.00 97.50 520 ALA A C 1
ATOM 3928 O O . ALA A 1 520 ? -9.638 -20.817 -15.414 1.00 97.50 520 ALA A O 1
ATOM 3929 N N . SER A 1 521 ? -9.971 -19.662 -17.310 1.00 96.81 521 SER A N 1
ATOM 3930 C CA . SER A 1 521 ? -9.705 -20.787 -18.225 1.00 96.81 521 SER A CA 1
ATOM 3931 C C . SER A 1 521 ? -8.253 -21.263 -18.141 1.00 96.81 521 SER A C 1
ATOM 3933 O O . SER A 1 521 ? -7.961 -22.449 -18.300 1.00 96.81 521 SER A O 1
ATOM 3935 N N . GLY A 1 522 ? -7.337 -20.339 -17.856 1.00 97.69 522 GLY A N 1
ATOM 3936 C CA . GLY A 1 522 ? -5.949 -20.637 -17.545 1.00 97.69 522 GLY A CA 1
ATOM 3937 C C . GLY A 1 522 ? -5.311 -19.522 -16.737 1.00 97.69 522 GLY A C 1
ATOM 3938 O O . GLY A 1 522 ? -5.679 -18.359 -16.883 1.00 97.69 522 GLY A O 1
ATOM 3939 N N . ALA A 1 523 ? -4.360 -19.874 -15.880 1.00 98.00 523 ALA A N 1
ATOM 3940 C CA . ALA A 1 523 ? -3.581 -18.906 -15.117 1.00 98.00 523 ALA A CA 1
ATOM 3941 C C . ALA A 1 523 ? -2.153 -19.411 -14.926 1.00 98.00 523 ALA A C 1
ATOM 3943 O O . ALA A 1 523 ? -1.943 -20.608 -14.708 1.00 98.00 523 ALA A O 1
ATOM 3944 N N . LYS A 1 524 ? -1.179 -18.509 -15.027 1.00 97.25 524 LYS A N 1
ATOM 3945 C CA . LYS A 1 524 ? 0.248 -18.820 -14.888 1.00 97.25 524 LYS A CA 1
ATOM 3946 C C . LYS A 1 524 ? 1.043 -17.595 -14.466 1.00 97.25 524 LYS A C 1
ATOM 3948 O O . LYS A 1 524 ? 0.602 -16.466 -14.676 1.00 97.25 524 LYS A O 1
ATOM 3953 N N . LEU A 1 525 ? 2.237 -17.808 -13.922 1.00 95.31 525 LEU A N 1
ATOM 3954 C CA . LEU A 1 525 ? 3.184 -16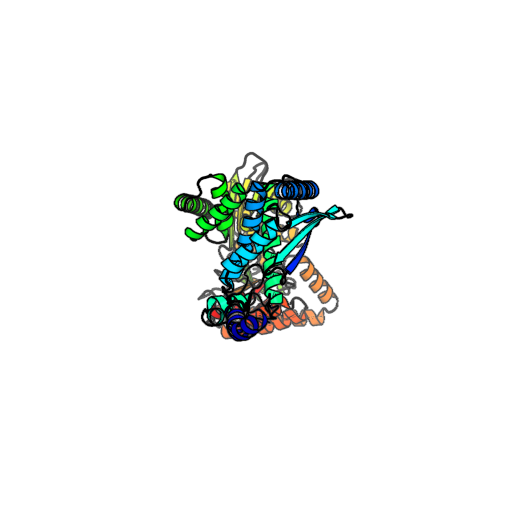.707 -13.737 1.00 95.31 525 LEU A CA 1
ATOM 3955 C C . LEU A 1 525 ? 3.560 -16.084 -15.094 1.00 95.31 525 LEU A C 1
ATOM 3957 O O . LEU A 1 525 ? 3.573 -16.777 -16.113 1.00 95.31 525 LEU A O 1
ATOM 3961 N N . THR A 1 526 ? 3.879 -14.792 -15.101 1.00 93.00 526 THR A N 1
ATOM 3962 C CA . THR A 1 526 ? 4.445 -14.076 -16.258 1.00 93.00 526 THR A CA 1
ATOM 3963 C C . THR A 1 526 ? 5.712 -13.338 -15.830 1.00 93.00 526 THR A C 1
ATOM 3965 O O . THR A 1 526 ? 5.791 -12.797 -14.725 1.00 93.00 526 THR A O 1
ATOM 3968 N N . GLY A 1 527 ? 6.718 -13.309 -16.704 1.00 88.06 527 GLY A N 1
ATOM 3969 C CA . GLY A 1 527 ? 8.023 -12.708 -16.420 1.00 88.06 527 GLY A CA 1
ATOM 3970 C C . GLY A 1 527 ? 9.043 -13.721 -15.890 1.00 88.06 527 GLY A C 1
ATOM 3971 O O . GLY A 1 527 ? 9.072 -14.868 -16.318 1.00 88.06 527 GLY A O 1
ATOM 3972 N N . SER A 1 528 ? 9.939 -13.300 -14.996 1.00 81.38 528 SER A N 1
ATOM 3973 C CA . SER A 1 528 ? 11.074 -14.133 -14.564 1.00 81.38 528 SER A CA 1
ATOM 3974 C C . SER A 1 528 ? 10.757 -15.159 -13.473 1.00 81.38 528 SER A C 1
ATOM 3976 O O . SER A 1 528 ? 11.584 -16.032 -13.221 1.00 81.38 528 SER A O 1
ATOM 3978 N N . GLY A 1 529 ? 9.611 -15.046 -12.799 1.00 82.81 529 GLY A N 1
ATOM 3979 C CA . GLY A 1 529 ? 9.294 -15.831 -11.602 1.00 82.81 529 GLY A CA 1
ATOM 3980 C C . GLY A 1 529 ? 10.009 -15.341 -10.332 1.00 82.81 529 GLY A C 1
ATOM 3981 O O . GLY A 1 529 ? 10.646 -14.285 -10.327 1.00 82.81 529 GLY A O 1
ATOM 3982 N N . GLY A 1 530 ? 9.873 -16.092 -9.234 1.00 78.75 530 GLY A N 1
ATOM 3983 C CA . GLY A 1 530 ? 10.400 -15.756 -7.902 1.00 78.75 530 GLY A CA 1
ATOM 3984 C C . GLY A 1 530 ? 9.601 -14.689 -7.140 1.00 78.75 530 GLY A C 1
ATOM 3985 O O . GLY A 1 530 ? 10.078 -14.185 -6.129 1.00 78.75 530 GLY A O 1
ATOM 3986 N N . GLY A 1 531 ? 8.417 -14.334 -7.643 1.00 84.44 531 GLY A N 1
ATOM 3987 C CA . GLY A 1 531 ? 7.601 -13.178 -7.267 1.00 84.44 531 GLY A CA 1
ATOM 3988 C C . GLY A 1 531 ? 6.990 -12.555 -8.528 1.00 84.44 531 GLY A C 1
ATOM 3989 O O . GLY A 1 531 ? 6.977 -13.183 -9.588 1.00 84.44 531 GLY A O 1
ATOM 3990 N N . GLY A 1 532 ? 6.535 -11.310 -8.447 1.00 88.25 532 GLY A N 1
ATOM 3991 C CA . GLY A 1 532 ? 6.017 -10.565 -9.592 1.00 88.25 532 GLY A CA 1
ATOM 3992 C C . GLY A 1 532 ? 4.532 -10.803 -9.863 1.00 88.25 532 GLY A C 1
ATOM 3993 O O . GLY A 1 532 ? 3.709 -10.593 -8.970 1.00 88.25 532 GLY A O 1
ATOM 3994 N N . SER A 1 533 ? 4.190 -11.201 -11.091 1.00 94.25 533 SER A N 1
ATOM 3995 C CA . SER A 1 533 ? 2.803 -11.221 -11.576 1.00 94.25 533 SER A CA 1
ATOM 3996 C C . SER A 1 533 ? 2.333 -12.591 -12.058 1.00 94.25 533 SER A C 1
ATOM 3998 O O . SER A 1 533 ? 3.099 -13.398 -12.589 1.00 94.25 533 SER A O 1
ATOM 4000 N N . VAL A 1 534 ? 1.024 -12.797 -11.958 1.00 97.00 534 VAL A N 1
ATOM 4001 C CA . VAL A 1 534 ? 0.276 -13.886 -12.589 1.00 97.00 534 VAL A CA 1
ATOM 4002 C C . VAL A 1 534 ? -0.625 -13.297 -13.660 1.00 97.00 534 VAL A C 1
ATOM 4004 O O . VAL A 1 534 ? -1.300 -12.303 -13.412 1.00 97.00 534 VAL A O 1
ATOM 4007 N N . VAL A 1 535 ? -0.662 -13.923 -14.831 1.00 97.69 535 VAL A N 1
ATOM 4008 C CA . VAL A 1 535 ? -1.654 -13.647 -15.872 1.00 97.69 535 VAL A CA 1
ATOM 4009 C C . VAL A 1 535 ? -2.730 -14.729 -15.838 1.00 97.69 535 VAL A C 1
ATOM 4011 O O . VAL A 1 535 ? -2.425 -15.923 -15.857 1.00 97.69 535 VAL A O 1
ATOM 4014 N N . ALA A 1 536 ? -3.989 -14.304 -15.787 1.00 98.19 536 ALA A N 1
ATOM 4015 C CA . ALA A 1 536 ? -5.173 -15.148 -15.854 1.00 98.19 536 ALA A CA 1
ATOM 4016 C C . ALA A 1 536 ? -6.003 -14.798 -17.098 1.00 98.19 536 ALA A C 1
ATOM 4018 O O . ALA A 1 536 ? -6.219 -13.625 -17.397 1.00 98.19 536 ALA A O 1
ATOM 4019 N N . LEU A 1 537 ? -6.466 -15.819 -17.814 1.00 98.06 537 LEU A N 1
ATOM 4020 C CA . LEU A 1 537 ? -7.360 -15.709 -18.963 1.00 98.06 537 LEU A CA 1
ATOM 4021 C C . LEU A 1 537 ? -8.798 -15.973 -18.504 1.00 98.06 537 LEU A C 1
ATOM 4023 O O . LEU A 1 537 ? -9.128 -17.094 -18.110 1.00 98.06 537 LEU A O 1
ATOM 4027 N N . CYS A 1 538 ? -9.648 -14.950 -18.570 1.00 96.75 538 CYS A N 1
ATOM 4028 C CA . CYS A 1 538 ? -10.976 -14.922 -17.956 1.00 96.75 538 CYS A CA 1
ATOM 4029 C C . CYS A 1 538 ? -12.074 -14.532 -18.969 1.00 96.75 538 CYS A C 1
ATOM 4031 O O . CYS A 1 538 ? -12.597 -13.422 -18.869 1.00 96.75 538 CYS A O 1
ATOM 4033 N N . PRO A 1 539 ? -12.454 -15.407 -19.926 1.00 92.31 539 PRO A N 1
ATOM 4034 C CA . PRO A 1 539 ? -13.451 -15.082 -20.951 1.00 92.31 539 PRO A CA 1
ATOM 4035 C C . PRO A 1 539 ? -14.791 -14.579 -20.417 1.00 92.31 539 PRO A C 1
ATOM 4037 O O . PRO A 1 539 ? -15.296 -13.580 -20.917 1.00 92.31 539 PRO A O 1
ATOM 4040 N N . ASP A 1 540 ? -15.302 -15.216 -19.361 1.00 91.62 540 ASP A N 1
ATOM 4041 C CA . ASP A 1 540 ? -16.645 -14.953 -18.831 1.00 91.62 540 ASP A CA 1
ATOM 4042 C C . ASP A 1 540 ? -16.658 -14.663 -17.316 1.00 91.62 540 ASP A C 1
ATOM 4044 O O . ASP A 1 540 ? -17.722 -14.628 -16.709 1.00 91.62 540 ASP A O 1
ATOM 4048 N N . SER A 1 541 ? -15.488 -14.506 -16.680 1.00 94.00 541 SER A N 1
ATOM 4049 C CA . SER A 1 541 ? -15.363 -14.506 -15.207 1.00 94.00 541 SER A CA 1
ATOM 4050 C C . SER A 1 541 ? -14.406 -13.445 -14.652 1.00 94.00 541 SER A C 1
ATOM 4052 O O . SER A 1 541 ? -13.855 -13.584 -13.557 1.00 94.00 541 SER A O 1
ATOM 4054 N N . ILE A 1 542 ? -14.104 -12.407 -15.438 1.00 94.19 542 ILE A N 1
ATOM 4055 C CA . ILE A 1 542 ? -13.065 -11.433 -15.078 1.00 94.19 542 ILE A CA 1
ATOM 4056 C C . ILE A 1 542 ? -13.407 -10.657 -13.795 1.00 94.19 542 ILE A C 1
ATOM 4058 O O . ILE A 1 542 ? -12.511 -10.332 -13.015 1.00 94.19 542 ILE A O 1
ATOM 4062 N N . GLU A 1 543 ? -14.691 -10.380 -13.549 1.00 94.81 543 GLU A N 1
ATOM 4063 C CA . GLU A 1 543 ? -15.163 -9.666 -12.358 1.00 94.81 543 GLU A CA 1
ATOM 4064 C C . GLU A 1 543 ? -15.099 -10.542 -11.105 1.00 94.81 543 GLU A C 1
ATOM 4066 O O . GLU A 1 543 ? -14.627 -10.090 -10.058 1.00 94.81 543 GLU A O 1
ATOM 4071 N N . GLU A 1 544 ? -15.511 -11.802 -11.218 1.00 96.62 544 GLU A N 1
ATOM 4072 C CA . GLU A 1 544 ? -15.482 -12.805 -10.158 1.00 96.62 544 GLU A CA 1
ATOM 4073 C C . GLU A 1 544 ? -14.048 -13.076 -9.708 1.00 96.62 544 GLU A C 1
ATOM 4075 O O . GLU A 1 544 ? -13.743 -12.986 -8.515 1.00 96.62 544 GLU A O 1
ATOM 4080 N N . VAL A 1 545 ? -13.149 -13.322 -10.666 1.00 97.25 545 VAL A N 1
ATOM 4081 C CA . VAL A 1 545 ? -11.729 -13.561 -10.389 1.00 97.25 545 VAL A CA 1
ATOM 4082 C C . VAL A 1 545 ? -11.089 -12.331 -9.746 1.00 97.25 545 VAL A C 1
ATOM 4084 O O . VAL A 1 545 ? -10.390 -12.453 -8.739 1.00 97.25 545 VAL A O 1
ATOM 4087 N N . GLN A 1 546 ? -11.357 -11.131 -10.270 1.00 96.62 546 GLN A N 1
ATOM 4088 C CA . GLN A 1 546 ? -10.820 -9.899 -9.697 1.00 96.62 546 GLN A CA 1
ATOM 4089 C C . GLN A 1 546 ? -11.295 -9.678 -8.257 1.00 96.62 546 GLN A C 1
ATOM 4091 O O . GLN A 1 546 ? -10.499 -9.336 -7.379 1.00 96.62 546 GLN A O 1
ATOM 4096 N N . LYS A 1 547 ? -12.586 -9.894 -7.994 1.00 94.81 547 LYS A N 1
ATOM 4097 C CA . LYS A 1 547 ? -13.159 -9.767 -6.653 1.00 94.81 547 LYS A CA 1
ATOM 4098 C C . LYS A 1 547 ? -12.531 -10.764 -5.680 1.00 94.81 547 LYS A C 1
ATOM 4100 O O . LYS A 1 547 ? -12.200 -10.370 -4.562 1.00 94.81 547 LYS A O 1
ATOM 4105 N N . ALA A 1 548 ? -12.346 -12.016 -6.095 1.00 96.94 548 ALA A N 1
ATOM 4106 C CA . ALA A 1 548 ? -11.730 -13.049 -5.268 1.00 96.94 548 ALA A CA 1
ATOM 4107 C C . ALA A 1 548 ? -10.273 -12.705 -4.912 1.00 96.94 548 ALA A C 1
ATOM 4109 O O . ALA A 1 548 ? -9.882 -12.788 -3.746 1.00 96.94 548 ALA A O 1
ATOM 4110 N N . LEU A 1 549 ? -9.490 -12.224 -5.884 1.00 95.75 549 LEU A N 1
ATOM 4111 C CA . LEU A 1 549 ? -8.112 -11.781 -5.651 1.00 95.75 549 LEU A CA 1
ATOM 4112 C C . LEU A 1 549 ? -8.039 -10.585 -4.691 1.00 95.75 549 LEU A C 1
ATOM 4114 O O . LEU A 1 549 ? -7.243 -10.607 -3.752 1.00 95.75 549 LEU A O 1
ATOM 4118 N N . HIS A 1 550 ? -8.914 -9.588 -4.850 1.00 95.62 550 HIS A N 1
ATOM 4119 C CA . HIS A 1 550 ? -8.991 -8.453 -3.923 1.00 95.62 550 HIS A CA 1
ATOM 4120 C C . HIS A 1 550 ? -9.374 -8.886 -2.498 1.00 95.62 550 HIS A C 1
ATOM 4122 O O . HIS A 1 550 ? -8.807 -8.383 -1.529 1.00 95.62 550 HIS A O 1
ATOM 4128 N N . GLN A 1 551 ? -10.301 -9.839 -2.344 1.00 93.94 551 GLN A N 1
ATOM 4129 C CA . GLN A 1 551 ? -10.682 -10.384 -1.032 1.00 93.94 551 GLN A CA 1
ATOM 4130 C C . GLN A 1 551 ? -9.535 -11.141 -0.350 1.00 93.94 551 GLN A C 1
ATOM 4132 O O . GLN A 1 551 ? -9.419 -11.098 0.873 1.00 93.94 551 GLN A O 1
ATOM 4137 N N . ALA A 1 552 ? -8.666 -11.783 -1.131 1.00 92.19 552 ALA A N 1
ATOM 4138 C CA . ALA A 1 552 ? -7.443 -12.419 -0.644 1.00 92.19 552 ALA A CA 1
ATOM 4139 C C . ALA A 1 552 ? -6.290 -11.421 -0.377 1.00 92.19 552 ALA A C 1
ATOM 4141 O O . ALA A 1 552 ? -5.220 -11.813 0.099 1.00 92.19 552 ALA A O 1
ATOM 4142 N N . GLY A 1 553 ? -6.509 -10.126 -0.637 1.00 92.19 553 GLY A N 1
ATOM 4143 C CA . GLY A 1 553 ? -5.543 -9.057 -0.391 1.00 92.19 553 GLY A CA 1
ATOM 4144 C C . GLY A 1 553 ? -4.481 -8.907 -1.481 1.00 92.19 553 GLY A C 1
ATOM 4145 O O . GLY A 1 553 ? -3.385 -8.437 -1.179 1.00 92.19 553 GLY A O 1
ATOM 4146 N N . TYR A 1 554 ? -4.781 -9.326 -2.712 1.00 93.69 554 TYR A N 1
ATOM 4147 C CA . TYR A 1 554 ? -3.940 -9.086 -3.884 1.00 93.69 554 TYR A CA 1
ATOM 4148 C C . TYR A 1 554 ? -4.463 -7.904 -4.694 1.00 93.69 554 TYR A C 1
ATOM 4150 O O . TYR A 1 554 ? -5.671 -7.700 -4.801 1.00 93.69 554 TYR A O 1
ATOM 4158 N N . GLU A 1 555 ? -3.553 -7.144 -5.293 1.00 91.62 555 GLU A N 1
ATOM 4159 C CA . GLU A 1 555 ? -3.897 -6.111 -6.269 1.00 91.62 555 GLU A CA 1
ATOM 4160 C C . GLU A 1 555 ? -4.015 -6.718 -7.670 1.00 91.62 555 GLU A C 1
ATOM 4162 O O . GLU A 1 555 ? -3.398 -7.745 -7.975 1.00 91.62 555 GLU A O 1
ATOM 4167 N N . THR A 1 556 ? -4.804 -6.080 -8.536 1.00 92.75 556 THR A N 1
ATOM 4168 C CA . THR A 1 556 ? -5.013 -6.548 -9.910 1.00 92.75 556 THR A CA 1
ATOM 4169 C C . THR A 1 556 ? -4.940 -5.418 -10.932 1.00 92.75 556 THR A C 1
ATOM 4171 O O . THR A 1 556 ? -5.208 -4.257 -10.621 1.00 92.75 556 THR A O 1
ATOM 4174 N N . LEU A 1 557 ? -4.614 -5.772 -12.175 1.00 90.44 557 LEU A N 1
ATOM 4175 C CA . LEU A 1 557 ? -4.625 -4.888 -13.339 1.00 90.44 557 LEU A CA 1
ATOM 4176 C C . LEU A 1 557 ? -5.353 -5.578 -14.496 1.00 90.44 557 LEU A C 1
ATOM 4178 O O . LEU A 1 557 ? -5.033 -6.711 -14.850 1.00 90.44 557 LEU A O 1
ATOM 4182 N N . ARG A 1 558 ? -6.307 -4.877 -15.117 1.00 91.38 558 ARG A N 1
ATOM 4183 C CA . ARG A 1 558 ? -6.868 -5.265 -16.419 1.00 91.38 558 ARG A CA 1
ATOM 4184 C C . ARG A 1 558 ? -6.023 -4.607 -17.512 1.00 91.38 558 ARG A C 1
ATOM 4186 O O . ARG A 1 558 ? -6.073 -3.380 -17.624 1.00 91.38 558 ARG A O 1
ATOM 4193 N N . PRO A 1 559 ? -5.200 -5.364 -18.251 1.00 86.44 559 PRO A N 1
ATOM 4194 C CA . PRO A 1 559 ? -4.347 -4.789 -19.274 1.00 86.44 559 PRO A CA 1
ATOM 4195 C C . PRO A 1 559 ? -5.188 -4.329 -20.467 1.00 86.44 559 PRO A C 1
ATOM 4197 O O . PRO A 1 559 ? -6.157 -4.980 -20.850 1.00 86.44 559 PRO A O 1
ATOM 4200 N N . ASN A 1 560 ? -4.801 -3.198 -21.047 1.00 82.62 560 ASN A N 1
ATOM 4201 C CA . ASN A 1 560 ? -5.296 -2.768 -22.346 1.00 82.62 560 ASN A CA 1
ATOM 4202 C C . ASN A 1 560 ? -4.343 -3.345 -23.397 1.00 82.62 560 ASN A C 1
ATOM 4204 O O . ASN A 1 560 ? -3.235 -2.832 -23.538 1.00 82.62 560 ASN A O 1
ATOM 4208 N N . THR A 1 561 ? -4.719 -4.462 -24.009 1.00 72.88 561 THR A N 1
ATOM 4209 C CA . THR A 1 561 ? -3.847 -5.289 -24.860 1.00 72.88 561 THR A CA 1
ATOM 4210 C C . THR A 1 561 ? -4.120 -5.134 -26.333 1.00 72.88 561 THR A C 1
ATOM 4212 O O . THR A 1 561 ? -5.325 -5.019 -26.660 1.00 72.88 561 THR A O 1
#

Secondary structure (DSSP, 8-state):
------TTB--HHHHHHHHHHHHHHHHHHHSS--------S--TTSEEEEEEEE-GGGT--SSS-HHHHHHHHHHHHHHHHH-HHHHHHHHHHHHHHHHHHHHHTT--HHHHHHHHHHHTTTTSS---SEEEEE-TTS-EEEEEEEE----SBSHHHHH-HHHHHHHHHHT--SHHHHHHHHHHHHHHHHHHHHHHHHTT-HHHHHHHHHHHHHHHHTT--HHHHHHHHHHHHHTT---HHHHHHHHHHHHHHHHHHHHTPEEEEEEEEEE-TTGGGGT--EEEEEEEEEEEEEEEEESSS-EEEEGGGTEEEE--TT--SHHHHHHHHHHHHTT-TT-EEEEEEEESSPTTSSS-HHHHHHHHHHHHHHHHTT----HHHHHHHHHHHHHHHHSS--SHHHHHHHH-S-EEE-TTSSSSEEE---SS---EEEEE-SS---HHHHHHHHHHHHHHSHHHHHHHHHHHHHHHHHHHHHHHTT-HHHHHHHHHHHHHHHHHTT---HHHHHHHHHHHHTT-SEEEEESSSSSSEEEEE-TTTHHHHHHHHHHTT-EEE----